Protein AF-A0A1V4X2K8-F1 (afdb_monomer_lite)

Sequence (407 aa):
MKYLGCVKVSLLREKPEYTALFPPLSDAEYHDLRESIKEAGILNDLILEKDGDGYIILAGHHRKKAAIEEGLEEVPCSLAETRAEILEALFDNASRRQMTEAERKEKVREKERVQDRMDEENLIPELYALYKEGKIDRRSIDKFLREDHDLQRSIFYSLSIERPVVPPEVLEKHEQEISSLESRHKEDLDLERKKLAEAEAELAAAEEEKKKAQEALEQHGKELEKIRKKAKDTLAEYQKNKEEITEEVKQVFEKDLENLRMERERREAAMKEKQNEIAKLNGEIESFKNRIYGFEGQVALWRHEIARVSELYDKNIAYYSNPALLEVQLQVISEFVESLVRFSECHKWNSEASRTVERYQKSIDNLLRRLVKEVKSRQKEAVSVEESEKAIAAQAPVKPDDQPTAP

Radius of gyration: 51.26 Å; chains: 1; bounding box: 101×74×148 Å

Structure (mmCIF, N/CA/C/O backbone):
data_AF-A0A1V4X2K8-F1
#
_entry.id   AF-A0A1V4X2K8-F1
#
loop_
_atom_site.group_PDB
_atom_site.id
_atom_site.type_symbol
_atom_site.label_atom_id
_atom_site.label_alt_id
_atom_site.label_comp_id
_atom_site.label_asym_id
_atom_site.label_entity_id
_atom_site.label_seq_id
_atom_site.pdbx_PDB_ins_code
_atom_site.Cartn_x
_atom_site.Cartn_y
_atom_site.Cartn_z
_atom_site.occupancy
_atom_site.B_iso_or_equiv
_atom_site.auth_seq_id
_atom_site.auth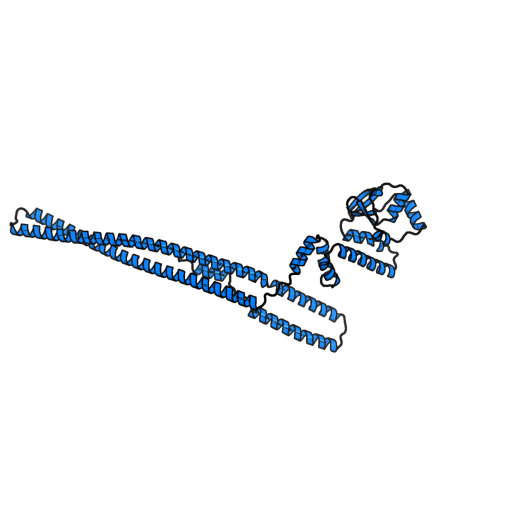_comp_id
_atom_site.auth_asym_id
_atom_site.auth_atom_id
_atom_site.pdbx_PDB_model_num
ATOM 1 N N . MET A 1 1 ? 15.943 21.987 -48.783 1.00 80.88 1 MET A N 1
ATOM 2 C CA . MET A 1 1 ? 16.796 23.192 -48.711 1.00 80.88 1 MET A CA 1
ATOM 3 C C . MET A 1 1 ? 15.923 24.431 -48.801 1.00 80.88 1 MET A C 1
ATOM 5 O O . MET A 1 1 ? 14.933 24.416 -49.529 1.00 80.88 1 MET A O 1
ATOM 9 N N . LYS A 1 2 ? 16.274 25.486 -48.068 1.00 87.88 2 LYS A N 1
ATOM 10 C CA . LYS A 1 2 ? 15.507 26.734 -47.960 1.00 87.88 2 LYS A CA 1
ATOM 11 C C . LYS A 1 2 ? 16.168 27.852 -48.764 1.00 87.88 2 LYS A C 1
ATOM 13 O O . LYS A 1 2 ? 17.334 28.146 -48.537 1.00 87.88 2 LYS A O 1
ATOM 18 N N . TYR A 1 3 ? 15.430 28.512 -49.654 1.00 88.50 3 TYR A N 1
ATOM 19 C CA . TYR A 1 3 ? 15.964 29.633 -50.436 1.00 88.50 3 TYR A CA 1
ATOM 20 C C . TYR A 1 3 ? 16.330 30.826 -49.533 1.00 88.50 3 TYR A C 1
ATOM 22 O O . TYR A 1 3 ? 15.491 31.284 -48.753 1.00 88.50 3 TYR A O 1
ATOM 30 N N . LEU A 1 4 ? 17.570 31.320 -49.628 1.00 86.56 4 LEU A N 1
ATOM 31 C CA . LEU A 1 4 ? 18.077 32.474 -48.866 1.00 86.56 4 LEU A CA 1
ATOM 32 C C . LEU A 1 4 ? 18.089 33.780 -49.671 1.00 86.56 4 LEU A C 1
ATOM 34 O O . LEU A 1 4 ? 18.226 34.847 -49.075 1.00 86.56 4 LEU A O 1
ATOM 38 N N . GLY A 1 5 ? 17.939 33.721 -50.996 1.00 88.69 5 GLY A N 1
ATOM 39 C CA . GLY A 1 5 ? 18.120 34.889 -51.859 1.00 88.69 5 GLY A CA 1
ATOM 40 C C . GLY A 1 5 ? 19.593 35.190 -52.143 1.00 88.69 5 GLY A C 1
ATOM 41 O O . GLY A 1 5 ? 20.446 34.306 -52.057 1.00 88.69 5 GLY A O 1
ATOM 42 N N . CYS A 1 6 ? 19.891 36.435 -52.518 1.00 90.12 6 CYS A N 1
ATOM 43 C CA . CYS A 1 6 ? 21.249 36.875 -52.836 1.00 90.12 6 CYS A CA 1
ATOM 44 C C . CYS A 1 6 ? 22.065 37.113 -51.558 1.00 90.12 6 CYS A C 1
ATOM 46 O O . CYS A 1 6 ? 21.674 37.897 -50.694 1.00 90.12 6 CYS A O 1
ATOM 48 N N . VAL A 1 7 ? 23.208 36.436 -51.442 1.00 90.81 7 VAL A N 1
ATOM 49 C CA . VAL A 1 7 ? 24.135 36.556 -50.310 1.00 90.81 7 VAL A CA 1
ATOM 50 C C . VAL A 1 7 ? 25.451 37.151 -50.798 1.00 90.81 7 VAL A C 1
ATOM 52 O O . VAL A 1 7 ? 25.961 36.772 -51.853 1.00 90.81 7 VAL A O 1
ATOM 55 N N . LYS A 1 8 ? 26.025 38.067 -50.010 1.00 91.31 8 LYS A N 1
ATOM 56 C CA . LYS A 1 8 ? 27.327 38.677 -50.301 1.00 91.31 8 LYS A CA 1
ATOM 57 C C . LYS A 1 8 ? 28.431 37.636 -50.343 1.00 91.31 8 LYS A C 1
ATOM 59 O O . LYS A 1 8 ? 28.597 36.862 -49.399 1.00 91.31 8 LYS A O 1
ATOM 64 N N . VAL A 1 9 ? 29.253 37.686 -51.387 1.00 88.62 9 VAL A N 1
ATOM 65 C CA . VAL A 1 9 ? 30.338 36.714 -51.590 1.00 88.62 9 VAL A CA 1
ATOM 66 C C . VAL A 1 9 ? 31.373 36.753 -50.454 1.00 88.62 9 VAL A C 1
ATOM 68 O O . VAL A 1 9 ? 31.971 35.729 -50.130 1.00 88.62 9 VAL A O 1
ATOM 71 N N . SER A 1 10 ? 31.529 37.897 -49.779 1.00 87.12 10 SER A N 1
ATOM 72 C CA . SER A 1 10 ? 32.412 38.063 -48.614 1.00 87.12 10 SER A CA 1
ATOM 73 C C . SER A 1 10 ? 32.001 37.250 -47.381 1.00 87.12 10 SER A C 1
ATOM 75 O O . SER A 1 10 ? 32.848 36.966 -46.537 1.00 87.12 10 SER A O 1
ATOM 77 N N . LEU A 1 11 ? 30.729 36.852 -47.272 1.00 88.50 11 LEU A N 1
ATOM 78 C CA . LEU A 1 11 ? 30.215 36.033 -46.168 1.00 88.50 11 LEU A CA 1
ATOM 79 C C . LEU A 1 11 ? 30.363 34.525 -46.429 1.00 88.50 11 LEU A C 1
ATOM 81 O O . LEU A 1 11 ? 30.071 33.718 -45.542 1.00 88.50 11 LEU A O 1
ATOM 85 N N . LEU A 1 12 ? 30.808 34.139 -47.632 1.00 90.62 12 LEU A N 1
ATOM 86 C CA . LEU A 1 12 ? 30.897 32.749 -48.072 1.00 90.62 12 LEU A CA 1
ATOM 87 C C . LEU A 1 12 ? 32.308 32.183 -47.879 1.00 90.62 12 LEU A C 1
ATOM 89 O O . LEU A 1 12 ? 33.251 32.510 -48.610 1.00 90.62 12 LEU A O 1
ATOM 93 N N . ARG A 1 13 ? 32.441 31.262 -46.928 1.00 88.88 13 ARG A N 1
ATOM 94 C CA . ARG A 1 13 ? 33.686 30.558 -46.608 1.00 88.88 13 ARG A CA 1
ATOM 95 C C . ARG A 1 13 ? 33.746 29.200 -47.299 1.00 88.88 13 ARG A C 1
ATOM 97 O O . ARG A 1 13 ? 32.728 28.570 -47.577 1.00 88.88 13 ARG A O 1
ATOM 104 N N . GLU A 1 14 ? 34.961 28.750 -47.580 1.00 86.00 14 GLU A N 1
ATOM 105 C CA . GLU A 1 14 ? 35.223 27.431 -48.153 1.00 86.00 14 GLU A CA 1
ATOM 106 C C . GLU A 1 14 ? 35.993 26.588 -47.147 1.00 86.00 14 GLU A C 1
ATOM 108 O O . GLU A 1 14 ? 36.977 27.049 -46.567 1.00 86.00 14 GLU A O 1
ATOM 113 N N . LYS A 1 15 ? 35.551 25.346 -46.957 1.00 83.12 15 LYS A N 1
ATOM 114 C CA . LYS A 1 15 ? 36.327 24.336 -46.245 1.00 83.12 15 LYS A CA 1
ATOM 115 C C . LYS A 1 15 ? 37.157 23.559 -47.272 1.00 83.12 15 LYS A C 1
ATOM 117 O O . LYS A 1 15 ? 36.559 23.022 -48.207 1.00 83.12 15 LYS A O 1
ATOM 122 N N . PRO A 1 16 ? 38.490 23.439 -47.100 1.00 77.06 16 PRO A N 1
ATOM 123 C CA . PRO A 1 16 ? 39.347 22.679 -48.017 1.00 77.06 16 PRO A CA 1
ATOM 124 C C . PRO A 1 16 ? 38.846 21.253 -48.267 1.00 77.06 16 PRO A C 1
ATOM 126 O O . PRO A 1 16 ? 38.960 20.735 -49.373 1.00 77.06 16 PRO A O 1
ATOM 129 N N . GLU A 1 17 ? 38.233 20.649 -47.250 1.00 73.31 17 GLU A N 1
ATOM 130 C CA . GLU A 1 17 ? 37.650 19.311 -47.316 1.00 73.31 17 GLU A CA 1
ATOM 131 C C . GLU A 1 17 ? 36.475 19.202 -48.288 1.00 73.31 17 GLU A C 1
ATOM 133 O O . GLU A 1 17 ? 36.355 18.192 -48.970 1.00 73.31 17 GLU A O 1
ATOM 138 N N . TYR A 1 18 ? 35.625 20.228 -48.374 1.00 79.38 18 TYR A N 1
ATOM 139 C CA . TYR A 1 18 ? 34.477 20.232 -49.285 1.00 79.38 18 TYR A CA 1
ATOM 140 C C . TYR A 1 18 ? 34.917 20.602 -50.693 1.00 79.38 18 TYR A C 1
ATOM 142 O O . TYR A 1 18 ? 34.500 19.961 -51.652 1.00 79.38 18 TYR A O 1
ATOM 150 N N . THR A 1 19 ? 35.846 21.552 -50.820 1.00 75.12 19 THR A N 1
ATOM 151 C CA . THR A 1 19 ? 36.431 21.918 -52.113 1.00 75.12 19 THR A CA 1
ATOM 152 C C . THR A 1 19 ? 37.117 20.717 -52.773 1.00 75.12 19 THR A C 1
ATOM 154 O O . THR A 1 19 ? 36.973 20.527 -53.976 1.00 75.12 19 THR A O 1
ATOM 157 N N . ALA A 1 20 ? 37.789 19.853 -52.002 1.00 74.31 20 ALA A N 1
ATOM 158 C CA . ALA A 1 20 ? 38.435 18.644 -52.520 1.00 74.31 20 ALA A CA 1
ATOM 159 C C . ALA A 1 20 ? 37.456 17.610 -53.114 1.00 74.31 20 ALA A C 1
ATOM 161 O O . ALA A 1 20 ? 37.858 16.817 -53.965 1.00 74.31 20 ALA A O 1
ATOM 162 N N . LEU A 1 21 ? 36.173 17.632 -52.724 1.00 70.25 21 LEU A N 1
ATOM 163 C CA . LEU A 1 21 ? 35.147 16.737 -53.278 1.00 70.25 21 LEU A CA 1
ATOM 164 C C . LEU A 1 21 ? 34.781 17.087 -54.729 1.00 70.25 21 LEU A C 1
ATOM 166 O O . LEU A 1 21 ? 34.216 16.242 -55.436 1.00 70.25 21 LEU A O 1
ATOM 170 N N . PHE A 1 22 ? 35.107 18.304 -55.177 1.00 73.06 22 PHE A N 1
ATOM 171 C CA . PHE A 1 22 ? 34.812 18.812 -56.512 1.00 73.06 22 PHE A CA 1
ATOM 172 C C . PHE A 1 22 ? 36.121 19.022 -57.291 1.00 73.06 22 PHE A C 1
ATOM 174 O O . PHE A 1 22 ? 36.820 20.008 -57.052 1.00 73.06 22 PHE A O 1
ATOM 181 N N . PRO A 1 23 ? 36.481 18.121 -58.226 1.00 74.00 23 PRO A N 1
ATOM 182 C CA . PRO A 1 23 ? 37.687 18.293 -59.029 1.00 74.00 23 PRO A CA 1
ATOM 183 C C . PRO A 1 23 ? 37.591 19.568 -59.883 1.00 74.00 23 PRO A C 1
ATOM 185 O O . PRO A 1 23 ? 36.482 19.958 -60.264 1.00 74.00 23 PRO A O 1
ATOM 188 N N . PRO A 1 24 ? 38.727 20.212 -60.205 1.00 77.25 24 PRO A N 1
ATOM 189 C CA . PRO A 1 24 ? 38.729 21.418 -61.024 1.00 77.25 24 PRO A CA 1
ATOM 190 C C . PRO A 1 24 ? 38.141 21.136 -62.411 1.00 77.25 24 PRO A C 1
ATOM 192 O O . PRO A 1 24 ? 38.375 20.075 -62.990 1.00 77.25 24 PRO A O 1
ATOM 195 N N . LEU A 1 25 ? 37.387 22.100 -62.943 1.00 80.38 25 LEU A N 1
ATOM 196 C CA . LEU A 1 25 ? 36.930 22.071 -64.336 1.00 80.38 25 LEU A CA 1
ATOM 197 C C . LEU A 1 25 ? 38.117 22.234 -65.290 1.00 80.38 25 LEU A C 1
ATOM 199 O O . LEU A 1 25 ? 39.106 22.884 -64.941 1.00 80.38 25 LEU A O 1
ATOM 203 N N . SER A 1 26 ? 38.001 21.686 -66.500 1.00 84.56 26 SER A N 1
ATOM 204 C CA . SER A 1 26 ? 38.940 22.022 -67.574 1.00 84.56 26 SER A CA 1
ATOM 205 C C . SER A 1 26 ? 38.825 23.503 -67.955 1.00 84.56 26 SER A C 1
ATOM 207 O O . SER A 1 26 ? 37.784 24.129 -67.747 1.00 84.56 26 SER A O 1
ATOM 209 N N . ASP A 1 27 ? 39.879 24.069 -68.548 1.00 84.62 27 ASP A N 1
ATOM 210 C CA . ASP A 1 27 ? 39.905 25.490 -68.924 1.00 84.62 27 ASP A CA 1
ATOM 211 C C . ASP A 1 27 ? 38.745 25.877 -69.857 1.00 84.62 27 ASP A C 1
ATOM 213 O O . ASP A 1 27 ? 38.178 26.960 -69.722 1.00 84.62 27 ASP A O 1
ATOM 217 N N . ALA A 1 28 ? 38.353 24.974 -70.764 1.00 83.69 28 ALA A N 1
ATOM 218 C CA . ALA A 1 28 ? 37.222 25.178 -71.667 1.00 83.69 28 ALA A CA 1
ATOM 219 C C . ALA A 1 28 ? 35.880 25.190 -70.914 1.00 83.69 28 ALA A C 1
ATOM 221 O O . ALA A 1 28 ? 35.106 26.130 -71.056 1.00 83.69 28 ALA A O 1
ATOM 222 N N . GLU A 1 29 ? 35.631 24.202 -70.048 1.00 83.88 29 GLU A N 1
ATOM 223 C CA . GLU A 1 29 ? 34.390 24.132 -69.259 1.00 83.88 29 GLU A CA 1
ATOM 224 C C . GLU A 1 29 ? 34.264 25.298 -68.271 1.00 83.88 29 GLU A C 1
ATOM 226 O O . GLU A 1 29 ? 33.165 25.793 -68.011 1.00 83.88 29 GLU A O 1
ATOM 231 N N . TYR A 1 30 ? 35.386 25.738 -67.698 1.00 87.94 30 TYR A N 1
ATOM 232 C CA . TYR A 1 30 ? 35.410 26.893 -66.811 1.00 87.94 30 TYR A CA 1
ATOM 233 C C . TYR A 1 30 ? 35.157 28.197 -67.577 1.00 87.94 30 TYR A C 1
ATOM 235 O O . TYR A 1 30 ? 34.430 29.059 -67.082 1.00 87.94 30 TYR A O 1
ATOM 243 N N . HIS A 1 31 ? 35.705 28.333 -68.789 1.00 88.75 31 HIS A N 1
ATOM 244 C CA . HIS A 1 31 ? 35.430 29.472 -69.663 1.00 88.75 31 HIS A CA 1
ATOM 245 C C . HIS A 1 31 ? 33.946 29.549 -70.047 1.00 88.75 31 HIS A C 1
ATOM 247 O O . HIS A 1 31 ? 33.340 30.607 -69.878 1.00 88.75 31 HIS A O 1
ATOM 253 N N . ASP A 1 32 ? 33.341 28.429 -70.447 1.00 87.31 32 ASP A N 1
ATOM 254 C CA . ASP A 1 32 ? 31.915 28.355 -70.786 1.00 87.31 32 ASP A CA 1
ATOM 255 C C . ASP A 1 32 ? 31.023 28.708 -69.584 1.00 87.31 32 ASP A C 1
ATOM 257 O O . ASP A 1 32 ? 30.045 29.450 -69.710 1.00 87.31 32 ASP A O 1
ATOM 261 N N . LEU A 1 33 ? 31.376 28.223 -68.385 1.00 86.69 33 LEU A N 1
ATOM 262 C CA . LEU A 1 33 ? 30.677 28.577 -67.146 1.00 86.69 33 LEU A CA 1
ATOM 263 C C . LEU A 1 33 ? 30.754 30.084 -66.866 1.00 86.69 33 LEU A C 1
ATOM 265 O O . LEU A 1 33 ? 29.765 30.683 -66.443 1.00 86.69 33 LEU A O 1
ATOM 269 N N . ARG A 1 34 ? 31.921 30.692 -67.086 1.00 91.00 34 ARG A N 1
ATOM 270 C CA . ARG A 1 34 ? 32.164 32.117 -66.850 1.00 91.00 34 ARG A CA 1
ATOM 271 C C . ARG A 1 34 ? 31.391 32.999 -67.835 1.00 91.00 34 ARG A C 1
ATOM 273 O O . ARG A 1 34 ? 30.718 33.923 -67.389 1.00 91.00 34 ARG A O 1
ATOM 280 N N . GLU A 1 35 ? 31.419 32.683 -69.131 1.00 89.31 35 GLU A N 1
ATOM 281 C CA . GLU A 1 35 ? 30.616 33.385 -70.148 1.00 89.31 35 GLU A CA 1
ATOM 282 C C . GLU A 1 35 ? 29.113 33.244 -69.861 1.00 89.31 35 GLU A C 1
ATOM 284 O O . GLU A 1 35 ? 28.384 34.234 -69.869 1.00 89.31 35 GLU A O 1
ATOM 289 N N . SER A 1 36 ? 28.645 32.054 -69.468 1.00 89.19 36 SER A N 1
ATOM 290 C CA . SER A 1 36 ? 27.241 31.861 -69.082 1.00 89.19 36 SER A CA 1
ATOM 291 C C . SER A 1 36 ? 26.833 32.704 -67.868 1.00 89.19 36 SER A C 1
ATOM 293 O O . SER A 1 36 ? 25.734 33.259 -67.859 1.00 89.19 36 SER A O 1
ATOM 295 N N . ILE A 1 37 ? 27.694 32.818 -66.851 1.00 90.50 37 ILE A N 1
ATOM 296 C CA . ILE A 1 37 ? 27.432 33.652 -65.666 1.00 90.50 37 ILE A CA 1
ATOM 297 C C . ILE A 1 37 ? 27.422 35.136 -66.036 1.00 90.50 37 ILE A C 1
ATOM 299 O O . ILE A 1 37 ? 26.614 35.892 -65.501 1.00 90.50 37 ILE A O 1
ATOM 303 N N . LYS A 1 38 ? 28.277 35.552 -66.966 1.00 88.12 38 LYS A N 1
ATOM 304 C CA . LYS A 1 38 ? 28.325 36.926 -67.462 1.00 88.12 38 LYS A CA 1
ATOM 305 C C . LYS A 1 38 ? 27.073 37.308 -68.256 1.00 88.12 38 LYS A C 1
ATOM 307 O O . LYS A 1 38 ? 26.569 38.416 -68.093 1.00 88.12 38 LYS A O 1
ATOM 312 N N . GLU A 1 39 ? 26.565 36.408 -69.097 1.00 87.44 39 GLU A N 1
ATOM 313 C CA . GLU A 1 39 ? 25.387 36.661 -69.939 1.00 87.44 39 GLU A CA 1
ATOM 314 C C . GLU A 1 39 ? 24.060 36.541 -69.178 1.00 87.44 39 GLU A C 1
ATOM 316 O O . GLU A 1 39 ? 23.163 37.364 -69.366 1.00 87.44 39 GLU A O 1
ATOM 321 N N . ALA A 1 40 ? 23.918 35.516 -68.332 1.00 84.56 40 ALA A N 1
ATOM 322 C CA . ALA A 1 40 ? 22.638 35.133 -67.728 1.00 84.56 40 ALA A CA 1
ATOM 323 C C . ALA A 1 40 ? 22.619 35.202 -66.192 1.00 84.56 40 ALA A C 1
ATOM 325 O O . ALA A 1 40 ? 21.571 34.979 -65.581 1.00 84.56 40 ALA A O 1
ATOM 326 N N . GLY A 1 41 ? 23.750 35.506 -65.552 1.00 85.56 41 GLY A N 1
ATOM 327 C CA . GLY A 1 41 ? 23.899 35.403 -64.105 1.00 85.56 41 GLY A CA 1
ATOM 328 C C . GLY A 1 41 ? 23.962 33.953 -63.616 1.00 85.56 41 GLY A C 1
ATOM 329 O O . GLY A 1 41 ? 24.005 32.987 -64.381 1.00 85.56 41 GLY A O 1
ATOM 330 N N . ILE A 1 42 ? 23.971 33.779 -62.296 1.00 88.25 42 ILE A N 1
ATOM 331 C CA . ILE A 1 42 ? 23.916 32.450 -61.684 1.00 88.25 42 ILE A CA 1
ATOM 332 C C . ILE A 1 42 ? 22.462 31.966 -61.673 1.00 88.25 42 ILE A C 1
ATOM 334 O O . ILE A 1 42 ? 21.646 32.473 -60.912 1.00 88.25 42 ILE A O 1
ATOM 338 N N . LEU A 1 43 ? 22.151 30.956 -62.488 1.00 84.19 43 LEU A N 1
ATOM 339 C CA . LEU A 1 43 ? 20.797 30.387 -62.575 1.00 84.19 43 LEU A CA 1
ATOM 340 C C . LEU A 1 43 ? 20.478 29.375 -61.470 1.00 84.19 43 LEU A C 1
ATOM 342 O O . LEU A 1 43 ? 19.339 29.276 -61.030 1.00 84.19 43 LEU A O 1
ATOM 346 N N . ASN A 1 44 ? 21.476 28.594 -61.057 1.00 84.75 44 ASN A N 1
ATOM 347 C CA . ASN A 1 44 ? 21.326 27.608 -59.993 1.00 84.75 44 ASN A CA 1
ATOM 348 C C . ASN A 1 44 ? 21.995 28.138 -58.732 1.00 84.75 44 ASN A C 1
ATOM 350 O O . ASN A 1 44 ? 23.170 28.511 -58.786 1.00 84.75 44 ASN A O 1
ATOM 354 N N . ASP A 1 45 ? 21.301 28.075 -57.606 1.00 89.19 45 ASP A N 1
ATOM 355 C CA . ASP A 1 45 ? 21.809 28.572 -56.331 1.00 89.19 45 ASP A CA 1
ATOM 356 C C . ASP A 1 45 ? 23.078 27.850 -55.868 1.00 89.19 45 ASP A C 1
ATOM 358 O O . ASP A 1 45 ? 23.303 26.661 -56.150 1.00 89.19 45 ASP A O 1
ATOM 362 N N . LEU A 1 46 ? 23.906 28.564 -55.110 1.00 91.44 46 LEU A N 1
ATOM 363 C CA . LEU A 1 46 ? 24.923 27.947 -54.265 1.00 91.44 46 LEU A CA 1
ATOM 364 C C . LEU A 1 46 ? 24.239 27.338 -53.041 1.00 91.44 46 LEU A C 1
ATOM 366 O O . LEU A 1 46 ? 23.346 27.947 -52.454 1.00 91.44 46 LEU A O 1
ATOM 370 N N . ILE A 1 47 ? 24.670 26.144 -52.643 1.00 90.81 47 ILE A N 1
ATOM 371 C CA . ILE A 1 47 ? 24.121 25.480 -51.459 1.00 90.81 47 ILE A CA 1
ATOM 372 C C . ILE A 1 47 ? 25.068 25.726 -50.295 1.00 90.81 47 ILE A C 1
ATOM 374 O O . ILE A 1 47 ? 26.271 25.471 -50.405 1.00 90.81 47 ILE A O 1
ATOM 378 N N . LEU A 1 48 ? 24.517 26.237 -49.200 1.00 92.38 48 LEU A N 1
ATOM 379 C CA . LEU A 1 48 ? 25.256 26.699 -48.036 1.00 92.38 48 LEU A CA 1
ATOM 380 C C . LEU A 1 48 ? 24.857 25.938 -46.770 1.00 92.38 48 LEU A C 1
ATOM 382 O O . LEU A 1 48 ? 23.727 25.471 -46.644 1.00 92.38 48 LEU A O 1
ATOM 386 N N . GLU A 1 49 ? 25.771 25.903 -45.808 1.00 90.44 49 GLU A N 1
ATOM 387 C CA . GLU A 1 49 ? 25.539 25.554 -44.405 1.00 90.44 49 GLU A CA 1
ATOM 388 C C . GLU A 1 49 ? 25.758 26.802 -43.541 1.00 90.44 49 GLU A C 1
ATOM 390 O O . GLU A 1 49 ? 26.648 27.613 -43.823 1.00 90.44 49 GLU A O 1
ATOM 395 N N . LYS A 1 50 ? 24.950 26.982 -42.492 1.00 88.44 50 LYS A N 1
ATOM 396 C CA . LYS A 1 50 ? 25.119 28.099 -41.556 1.00 88.44 50 LYS A CA 1
ATOM 397 C C . LYS A 1 50 ? 26.280 27.811 -40.605 1.00 88.44 50 LYS A C 1
ATOM 399 O O . LYS A 1 50 ? 26.278 26.780 -39.946 1.00 88.44 50 LYS A O 1
ATOM 404 N N . ASP A 1 51 ? 27.212 28.752 -40.477 1.00 84.31 51 ASP A N 1
ATOM 405 C CA . ASP A 1 51 ? 28.355 28.637 -39.566 1.00 84.31 51 ASP A CA 1
ATOM 406 C C . ASP A 1 51 ? 28.613 29.975 -38.866 1.00 84.31 51 ASP A C 1
ATOM 408 O O . ASP A 1 51 ? 29.215 30.893 -39.437 1.00 84.31 51 ASP A O 1
ATOM 412 N N . GLY A 1 52 ? 28.112 30.098 -37.633 1.00 81.81 52 GLY A N 1
ATOM 413 C CA . GLY A 1 52 ? 28.144 31.341 -36.860 1.00 81.81 52 GLY A CA 1
ATOM 414 C C . GLY A 1 52 ? 27.448 32.500 -37.586 1.00 81.81 52 GLY A C 1
ATOM 415 O O . GLY A 1 52 ? 26.280 32.389 -37.968 1.00 81.81 52 GLY A O 1
ATOM 416 N N . ASP A 1 53 ? 28.187 33.596 -37.783 1.00 77.88 53 ASP A N 1
ATOM 417 C CA . ASP A 1 53 ? 27.735 34.811 -38.483 1.00 77.88 53 ASP A CA 1
ATOM 418 C C . ASP A 1 53 ? 27.906 34.746 -40.015 1.00 77.88 53 ASP A C 1
ATOM 420 O O . ASP A 1 53 ? 27.584 35.701 -40.724 1.00 77.88 53 ASP A O 1
ATOM 424 N N . GLY A 1 54 ? 28.431 33.637 -40.543 1.00 86.50 54 GLY A N 1
ATOM 425 C CA . GLY A 1 54 ? 28.677 33.443 -41.971 1.00 86.50 54 GLY A CA 1
ATOM 426 C C . GLY A 1 54 ? 28.116 32.127 -42.501 1.00 86.50 54 GLY A C 1
ATOM 427 O O . GLY A 1 54 ? 27.317 31.449 -41.852 1.00 86.50 54 GLY A O 1
ATOM 428 N N . TYR A 1 55 ? 28.565 31.757 -43.699 1.00 91.81 55 TYR A N 1
ATOM 429 C CA . TYR A 1 55 ? 28.122 30.539 -44.371 1.00 91.81 55 TYR A CA 1
ATOM 430 C C . TYR A 1 55 ? 29.300 29.743 -44.921 1.00 91.81 55 TYR A C 1
ATOM 432 O O . TYR A 1 55 ? 30.286 30.323 -45.384 1.00 91.81 55 TYR A O 1
ATOM 440 N N . ILE A 1 56 ? 29.184 28.419 -44.907 1.00 90.31 56 ILE A N 1
ATOM 441 C CA . ILE A 1 56 ? 30.116 27.509 -45.573 1.00 90.31 56 ILE A CA 1
ATOM 442 C C . ILE A 1 56 ? 29.480 27.033 -46.875 1.00 90.31 56 ILE A C 1
ATOM 444 O O . ILE A 1 56 ? 28.323 26.622 -46.893 1.00 90.31 56 ILE A O 1
ATOM 448 N N . ILE A 1 57 ? 30.238 27.070 -47.968 1.00 90.50 57 ILE A N 1
ATOM 449 C CA . ILE A 1 57 ? 29.790 26.532 -49.254 1.00 90.50 57 ILE A CA 1
ATOM 450 C C . ILE A 1 57 ? 29.864 25.005 -49.220 1.00 90.50 57 ILE A C 1
ATOM 452 O O . ILE A 1 57 ? 30.942 24.442 -49.030 1.00 90.50 57 ILE A O 1
ATOM 456 N N . LEU A 1 58 ? 28.721 24.363 -49.458 1.00 86.12 58 LEU A N 1
ATOM 457 C CA . LEU A 1 58 ? 28.599 22.918 -49.651 1.00 86.12 58 LEU A CA 1
ATOM 458 C C . LEU A 1 58 ? 28.669 22.541 -51.131 1.00 86.12 58 LEU A C 1
ATOM 460 O O . LEU A 1 58 ? 29.256 21.527 -51.490 1.00 86.12 58 LEU A O 1
ATOM 464 N N . ALA A 1 59 ? 28.068 23.356 -52.004 1.00 85.31 59 ALA A N 1
ATOM 465 C CA . ALA A 1 59 ? 28.087 23.129 -53.444 1.00 85.31 59 ALA A CA 1
ATOM 466 C C . ALA A 1 59 ? 28.076 24.446 -54.227 1.00 85.31 59 ALA A C 1
ATOM 468 O O . ALA A 1 59 ? 27.378 25.399 -53.883 1.00 85.31 59 ALA A O 1
ATOM 469 N N . GLY A 1 60 ? 28.804 24.471 -55.350 1.00 87.25 60 GLY A N 1
ATOM 470 C CA . GLY A 1 60 ? 28.904 25.649 -56.221 1.00 87.25 60 GLY A CA 1
ATOM 471 C C . GLY A 1 60 ? 30.210 26.439 -56.115 1.00 87.25 60 GLY A C 1
ATOM 472 O O . GLY A 1 60 ? 30.239 27.591 -56.539 1.00 87.25 60 GLY A O 1
ATOM 473 N N . HIS A 1 61 ? 31.297 25.818 -55.645 1.00 88.31 61 HIS A N 1
ATOM 474 C CA . HIS A 1 61 ? 32.637 26.421 -55.559 1.00 88.31 61 HIS A CA 1
ATOM 475 C C . HIS A 1 61 ? 33.084 27.110 -56.865 1.00 88.31 61 HIS A C 1
ATOM 477 O O . HIS A 1 61 ? 33.511 28.261 -56.844 1.00 88.31 61 HIS A O 1
ATOM 483 N N . HIS A 1 62 ? 32.899 26.468 -58.027 1.00 88.12 62 HIS A N 1
ATOM 484 C CA . HIS A 1 62 ? 33.257 27.075 -59.319 1.00 88.12 62 HIS A CA 1
ATOM 485 C C . HIS A 1 62 ? 32.379 28.274 -59.699 1.00 88.12 62 HIS A C 1
ATOM 487 O O . HIS A 1 62 ? 32.883 29.233 -60.273 1.00 88.12 62 HIS A O 1
ATOM 493 N N . ARG A 1 63 ? 31.088 28.258 -59.335 1.00 90.31 63 ARG A N 1
ATOM 494 C CA . ARG A 1 63 ? 30.169 29.388 -59.562 1.00 90.31 63 ARG A CA 1
ATOM 495 C C . ARG A 1 63 ? 30.561 30.588 -58.705 1.00 90.31 63 ARG A C 1
ATOM 497 O O . ARG A 1 63 ? 30.573 31.701 -59.211 1.00 90.31 63 ARG A O 1
ATOM 504 N N . LYS A 1 64 ? 30.954 30.361 -57.446 1.00 90.56 64 LYS A N 1
ATOM 505 C CA . LYS A 1 64 ? 31.513 31.409 -56.578 1.00 90.56 64 LYS A CA 1
ATOM 506 C C . LYS A 1 64 ? 32.769 32.025 -57.198 1.00 90.56 64 LYS A C 1
ATOM 508 O O . LYS A 1 64 ? 32.874 33.243 -57.273 1.00 90.56 64 LYS A O 1
ATOM 513 N N . LYS A 1 65 ? 33.708 31.188 -57.652 1.00 89.88 65 LYS A N 1
ATOM 514 C CA . LYS A 1 65 ? 34.969 31.648 -58.248 1.00 89.88 65 LYS A CA 1
ATOM 515 C C . LYS A 1 65 ? 34.729 32.492 -59.505 1.00 89.88 65 LYS A C 1
ATOM 517 O O . LYS A 1 65 ? 35.229 33.609 -59.582 1.00 89.88 65 LYS A O 1
ATOM 522 N N . ALA A 1 66 ? 33.897 32.002 -60.422 1.00 89.44 66 ALA A N 1
ATOM 523 C CA . ALA A 1 66 ? 33.532 32.728 -61.635 1.00 89.44 66 ALA A CA 1
ATOM 524 C C . ALA A 1 66 ? 32.787 34.039 -61.325 1.00 89.44 66 ALA A C 1
ATOM 526 O O . ALA A 1 66 ? 33.063 35.057 -61.945 1.00 89.44 66 ALA A O 1
ATOM 527 N N . ALA A 1 67 ? 31.904 34.054 -60.322 1.00 89.56 67 ALA A N 1
ATOM 528 C CA . ALA A 1 67 ? 31.207 35.266 -59.894 1.00 89.56 67 ALA A CA 1
ATOM 529 C C . ALA A 1 67 ? 32.152 36.350 -59.361 1.00 89.56 67 ALA A C 1
ATOM 531 O O . ALA A 1 67 ? 31.972 37.519 -59.686 1.00 89.56 67 ALA A O 1
ATOM 532 N N . ILE A 1 68 ? 33.181 35.969 -58.594 1.00 89.50 68 ILE A N 1
ATOM 533 C CA . ILE A 1 68 ? 34.217 36.905 -58.126 1.00 89.50 68 ILE A CA 1
ATOM 534 C C . ILE A 1 68 ? 34.998 37.478 -59.314 1.00 89.50 68 ILE A C 1
ATOM 536 O O . ILE A 1 68 ? 35.242 38.681 -59.363 1.00 89.50 68 ILE A O 1
ATOM 540 N N . GLU A 1 69 ? 35.381 36.629 -60.270 1.00 89.38 69 GLU A N 1
ATOM 541 C CA . GLU A 1 69 ? 36.139 37.035 -61.462 1.00 89.38 69 GLU A CA 1
ATOM 542 C C . GLU A 1 69 ? 35.323 37.937 -62.406 1.00 89.38 69 GLU A C 1
ATOM 544 O O . GLU A 1 69 ? 35.899 38.807 -63.059 1.00 89.38 69 GLU A O 1
ATOM 549 N N . GLU A 1 70 ? 33.997 37.780 -62.429 1.00 88.31 70 GLU A N 1
ATOM 550 C CA . GLU A 1 70 ? 33.054 38.649 -63.151 1.00 88.31 70 GLU A CA 1
ATOM 551 C C . GLU A 1 70 ? 32.606 39.885 -62.349 1.00 88.31 70 GLU A C 1
ATOM 553 O O . GLU A 1 70 ? 31.828 40.698 -62.847 1.00 88.31 70 GLU A O 1
ATOM 558 N N . GLY A 1 71 ? 33.099 40.064 -61.120 1.00 87.50 71 GLY A N 1
ATOM 559 C CA . GLY A 1 71 ? 32.808 41.241 -60.297 1.00 87.50 71 GLY A CA 1
ATOM 560 C C . GLY A 1 71 ? 31.410 41.264 -59.667 1.00 87.50 71 GLY A C 1
ATOM 561 O O . GLY A 1 71 ? 30.915 42.337 -59.327 1.00 87.50 71 GLY A O 1
ATOM 562 N N . LEU A 1 72 ? 30.764 40.108 -59.496 1.00 88.12 72 LEU A N 1
ATOM 563 C CA . LEU A 1 72 ? 29.482 39.998 -58.796 1.00 88.12 72 LEU A CA 1
ATOM 564 C C . LEU A 1 72 ? 29.685 40.079 -57.274 1.00 88.12 72 LEU A C 1
ATOM 566 O O . LEU A 1 72 ? 30.402 39.271 -56.682 1.00 88.12 72 LEU A O 1
ATOM 570 N N . GLU A 1 73 ? 29.015 41.034 -56.626 1.00 87.88 73 GLU A N 1
ATOM 571 C CA . GLU A 1 73 ? 29.089 41.222 -55.167 1.00 87.88 73 GLU A CA 1
ATOM 572 C C . GLU A 1 73 ? 28.183 40.256 -54.387 1.00 87.88 73 GLU A C 1
ATOM 574 O O . GLU A 1 73 ? 28.480 39.911 -53.237 1.00 87.88 73 GLU A O 1
ATOM 579 N N . GLU A 1 74 ? 27.094 39.795 -55.009 1.00 91.38 74 GLU A N 1
ATOM 580 C CA . GLU A 1 74 ? 26.087 38.925 -54.400 1.00 91.38 74 GLU A CA 1
ATOM 581 C C . GLU A 1 74 ? 25.695 37.779 -55.335 1.00 91.38 74 GLU A C 1
ATOM 583 O O . GLU A 1 74 ? 25.629 37.943 -56.554 1.00 91.38 74 GLU A O 1
ATOM 588 N N . VAL A 1 75 ? 25.430 36.607 -54.755 1.00 91.88 75 VAL A N 1
ATOM 589 C CA . VAL A 1 75 ? 25.104 35.379 -55.494 1.00 91.88 75 VAL A CA 1
ATOM 590 C C . VAL A 1 75 ? 23.885 34.678 -54.885 1.00 91.88 75 VAL A C 1
ATOM 592 O O . VAL A 1 75 ? 23.742 34.678 -53.658 1.00 91.88 75 VAL A O 1
ATOM 595 N N . PRO A 1 76 ? 22.994 34.079 -55.696 1.00 93.06 76 PRO A N 1
ATOM 596 C CA . PRO A 1 76 ? 21.801 33.407 -55.194 1.00 93.06 76 PRO A CA 1
ATOM 597 C C . PRO A 1 76 ? 22.178 32.128 -54.444 1.00 93.06 76 PRO A C 1
ATOM 599 O O . PRO A 1 76 ? 23.015 31.341 -54.901 1.00 93.06 76 PRO A O 1
ATOM 602 N N . CYS A 1 77 ? 21.587 31.946 -53.265 1.00 92.12 77 CYS A N 1
ATOM 603 C CA . CYS A 1 77 ? 21.945 30.878 -52.343 1.00 92.12 77 CYS A CA 1
ATOM 604 C C . CYS A 1 77 ? 20.720 30.192 -51.725 1.00 92.12 77 CYS A C 1
ATOM 606 O O . CYS A 1 77 ? 19.687 30.811 -51.465 1.00 92.12 77 CYS A O 1
ATOM 608 N N . SER A 1 78 ? 20.895 28.915 -51.401 1.00 91.69 78 SER A N 1
ATOM 609 C CA . SER A 1 78 ? 19.955 28.073 -50.664 1.00 91.69 78 SER A CA 1
ATOM 610 C C . SER A 1 78 ? 20.650 27.453 -49.443 1.00 91.69 78 SER A C 1
ATOM 612 O O . SER A 1 78 ? 21.808 27.048 -49.520 1.00 91.69 78 SER A O 1
ATOM 614 N N . LEU A 1 79 ? 19.957 27.379 -48.306 1.00 91.19 79 LEU A N 1
ATOM 615 C CA . LEU A 1 79 ? 20.452 26.828 -47.043 1.00 91.19 79 LEU A CA 1
ATOM 616 C C . LEU A 1 79 ? 20.067 25.355 -46.893 1.00 91.19 79 LEU A C 1
ATOM 618 O O . LEU A 1 79 ? 18.888 24.999 -47.004 1.00 91.19 79 LEU A O 1
ATOM 622 N N . ALA A 1 80 ? 21.052 24.515 -46.592 1.00 88.44 80 ALA A N 1
ATOM 623 C CA . ALA A 1 80 ? 20.838 23.191 -46.030 1.00 88.44 80 ALA A CA 1
ATOM 624 C C . ALA A 1 80 ? 20.697 23.330 -44.507 1.00 88.44 80 ALA A C 1
ATOM 626 O O . ALA A 1 80 ? 21.620 23.784 -43.831 1.00 88.44 80 ALA A O 1
ATOM 627 N N . GLU A 1 81 ? 19.520 22.996 -43.977 1.00 82.50 81 GLU A N 1
ATOM 628 C CA . GLU A 1 81 ? 19.203 23.122 -42.545 1.00 82.50 81 GLU A CA 1
ATOM 629 C C . GLU A 1 81 ? 19.370 21.782 -41.821 1.00 82.50 81 GLU A C 1
ATOM 631 O O . GLU A 1 81 ? 19.594 21.746 -40.612 1.00 82.50 81 GLU A O 1
ATOM 636 N N . THR A 1 82 ? 19.284 20.669 -42.553 1.00 80.31 82 THR A N 1
ATOM 637 C CA . THR A 1 82 ? 19.429 19.325 -41.990 1.00 80.31 82 THR A CA 1
ATOM 638 C C . THR A 1 82 ? 20.709 18.646 -42.456 1.00 80.31 82 THR A C 1
ATOM 640 O O . THR A 1 82 ? 21.194 18.851 -43.567 1.00 80.31 82 THR A O 1
ATOM 643 N N . ARG A 1 83 ? 21.224 17.730 -41.633 1.00 74.00 83 ARG A N 1
ATOM 644 C CA . ARG A 1 83 ? 22.400 16.923 -41.978 1.00 74.00 83 ARG A CA 1
ATOM 645 C C . ARG A 1 83 ? 22.213 16.100 -43.253 1.00 74.00 83 ARG A C 1
ATOM 647 O O . ARG A 1 83 ? 23.153 15.950 -44.027 1.00 74.00 83 ARG A O 1
ATOM 654 N N . ALA A 1 84 ? 21.000 15.598 -43.482 1.00 75.69 84 ALA A N 1
ATOM 655 C CA . ALA A 1 84 ? 20.664 14.875 -44.703 1.00 75.69 84 ALA A CA 1
ATOM 656 C C . ALA A 1 84 ? 20.824 15.771 -45.941 1.00 75.69 84 ALA A C 1
ATOM 658 O O . ALA A 1 84 ? 21.448 15.349 -46.908 1.00 75.69 84 ALA A O 1
ATOM 659 N N . GLU A 1 85 ? 20.352 17.019 -45.873 1.00 80.69 85 GLU A N 1
ATOM 660 C CA . GLU A 1 85 ? 20.510 18.004 -46.950 1.00 80.69 85 GLU A CA 1
ATOM 661 C C . GLU A 1 85 ? 21.971 18.420 -47.151 1.00 80.69 85 GLU A C 1
ATOM 663 O O . GLU A 1 85 ? 22.381 18.631 -48.287 1.00 80.69 85 GLU A O 1
ATOM 668 N N . ILE A 1 86 ? 22.770 18.513 -46.081 1.00 82.19 86 ILE A N 1
ATOM 669 C CA . ILE A 1 86 ? 24.206 18.825 -46.176 1.00 82.19 86 ILE A CA 1
ATOM 670 C C . ILE A 1 86 ? 24.938 17.719 -46.947 1.00 82.19 86 ILE A C 1
ATOM 672 O O . ILE A 1 86 ? 25.674 17.985 -47.898 1.00 82.19 86 ILE A O 1
ATOM 676 N N . LEU A 1 87 ? 24.702 16.463 -46.566 1.00 78.19 87 LEU A N 1
ATOM 677 C CA . LEU A 1 87 ? 25.280 15.296 -47.236 1.00 78.19 87 LEU A CA 1
ATOM 678 C C . LEU A 1 87 ? 24.773 15.139 -48.665 1.00 78.19 87 LEU A C 1
ATOM 680 O O . LEU A 1 87 ? 25.525 14.719 -49.540 1.00 78.19 87 LEU A O 1
ATOM 684 N N . GLU A 1 88 ? 23.501 15.444 -48.906 1.00 80.12 88 GLU A N 1
ATOM 685 C CA . GLU A 1 88 ? 22.944 15.470 -50.250 1.00 80.12 88 GLU A CA 1
ATOM 686 C C . GLU A 1 88 ? 23.661 16.532 -51.079 1.00 80.12 88 GLU A C 1
ATOM 688 O O . GLU A 1 88 ? 24.258 16.179 -52.081 1.00 80.12 88 GLU A O 1
ATOM 693 N N . ALA A 1 89 ? 23.755 17.779 -50.616 1.00 80.50 89 ALA A N 1
ATOM 694 C CA . ALA A 1 89 ? 24.430 18.863 -51.331 1.00 80.50 89 ALA A CA 1
ATOM 695 C C . ALA A 1 89 ? 25.893 18.552 -51.696 1.00 80.50 89 ALA A C 1
ATOM 697 O O . ALA A 1 89 ? 26.322 18.826 -52.818 1.00 80.50 89 ALA A O 1
ATOM 698 N N . LEU A 1 90 ? 26.652 17.951 -50.772 1.00 77.38 90 LEU A N 1
ATOM 699 C CA . LEU A 1 90 ? 28.055 17.579 -50.992 1.00 77.38 90 LEU A CA 1
ATOM 700 C C . LEU A 1 90 ? 28.220 16.474 -52.052 1.00 77.38 90 LEU A C 1
ATOM 702 O O . LEU A 1 90 ? 29.252 16.412 -52.721 1.00 77.38 90 LEU A O 1
ATOM 706 N N . PHE A 1 91 ? 27.212 15.615 -52.232 1.00 71.12 91 PHE A N 1
ATOM 707 C CA . PHE A 1 91 ? 27.282 14.439 -53.106 1.00 71.12 91 PHE A CA 1
ATOM 708 C C . PHE A 1 91 ? 26.234 14.413 -54.235 1.00 71.12 91 PHE A C 1
ATOM 710 O O . PHE A 1 91 ? 26.231 13.472 -55.024 1.00 71.12 91 PHE A O 1
ATOM 717 N N . ASP A 1 92 ? 25.397 15.442 -54.384 1.00 66.88 92 ASP A N 1
ATOM 718 C CA . ASP A 1 92 ? 24.326 15.541 -55.393 1.00 66.88 92 ASP A CA 1
ATOM 719 C C . ASP A 1 92 ? 24.895 15.515 -56.825 1.00 66.88 92 ASP A C 1
ATOM 721 O O . ASP A 1 92 ? 24.356 14.891 -57.742 1.00 66.88 92 ASP A O 1
ATOM 725 N N . ASN A 1 93 ? 26.104 16.061 -57.005 1.00 58.50 93 ASN A N 1
ATOM 726 C CA . ASN A 1 93 ? 26.837 15.982 -58.272 1.00 58.50 93 ASN A CA 1
ATOM 727 C C . ASN A 1 93 ? 27.225 14.549 -58.689 1.00 58.50 93 ASN A C 1
ATOM 729 O O . ASN A 1 93 ? 27.455 14.323 -59.879 1.00 58.50 93 ASN A O 1
ATOM 733 N N . ALA A 1 94 ? 27.267 13.578 -57.766 1.00 49.94 94 ALA A N 1
ATOM 734 C CA . ALA A 1 94 ? 27.608 12.183 -58.071 1.00 49.94 94 ALA A CA 1
ATOM 735 C C . ALA A 1 94 ? 26.551 11.478 -58.948 1.00 49.94 94 ALA A C 1
ATOM 737 O O . ALA A 1 94 ? 26.819 10.426 -59.530 1.00 49.94 94 ALA A O 1
ATOM 738 N N . SER A 1 95 ? 25.358 12.067 -59.081 1.00 48.19 95 SER A N 1
ATOM 739 C CA . SER A 1 95 ? 24.255 11.557 -59.904 1.00 48.19 95 SER A CA 1
ATOM 740 C C . SER A 1 95 ? 24.310 12.027 -61.366 1.00 48.19 95 SER A C 1
ATOM 742 O O . SER A 1 95 ? 23.468 11.627 -62.179 1.00 48.19 95 SER A O 1
ATOM 744 N N . ARG A 1 96 ? 25.283 12.871 -61.752 1.00 53.66 96 ARG A N 1
ATOM 745 C CA . ARG A 1 96 ? 25.446 13.289 -63.154 1.00 53.66 96 ARG A CA 1
ATOM 746 C C . ARG A 1 96 ? 25.848 12.082 -64.010 1.00 53.66 96 ARG A C 1
ATOM 748 O O . ARG A 1 96 ? 26.803 11.369 -63.723 1.00 53.66 96 ARG A O 1
ATOM 755 N N . ARG A 1 97 ? 25.091 11.866 -65.089 1.00 45.38 97 ARG A N 1
ATOM 756 C CA . ARG A 1 97 ? 25.029 10.668 -65.958 1.00 45.38 97 ARG A CA 1
ATOM 757 C C . ARG A 1 97 ? 26.344 10.197 -66.623 1.00 45.38 97 ARG A C 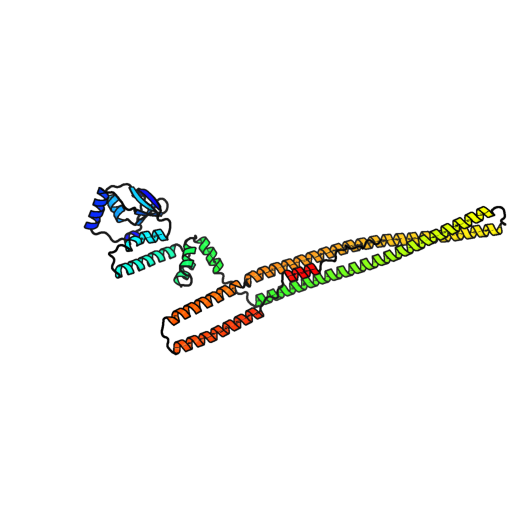1
ATOM 759 O O . ARG A 1 97 ? 26.287 9.277 -67.431 1.00 45.38 97 ARG A O 1
ATOM 766 N N . GLN A 1 98 ? 27.501 10.781 -66.312 1.00 52.91 98 GLN A N 1
ATOM 767 C CA . GLN A 1 98 ? 28.787 10.513 -66.973 1.00 52.91 98 GLN A CA 1
ATOM 768 C C . GLN A 1 98 ? 29.827 9.781 -66.102 1.00 52.91 98 GLN A C 1
ATOM 770 O O . GLN A 1 98 ? 30.951 9.603 -66.547 1.00 52.91 98 GLN A O 1
ATOM 775 N N . MET A 1 99 ? 29.481 9.315 -64.897 1.00 59.41 99 MET A N 1
ATOM 776 C CA . MET A 1 99 ? 30.427 8.552 -64.068 1.00 59.41 99 MET A CA 1
ATOM 777 C C . MET A 1 99 ? 30.459 7.057 -64.406 1.00 59.41 99 MET A C 1
ATOM 779 O O . MET A 1 99 ? 29.406 6.401 -64.491 1.00 59.41 99 MET A O 1
ATOM 783 N N . THR A 1 100 ? 31.672 6.514 -64.502 1.00 65.19 100 THR A N 1
ATOM 784 C CA . THR A 1 100 ? 31.965 5.077 -64.593 1.00 65.19 100 THR A CA 1
ATOM 785 C C . THR A 1 100 ? 31.631 4.344 -63.284 1.00 65.19 100 THR A C 1
ATOM 787 O O . THR A 1 100 ? 31.484 4.945 -62.219 1.00 65.19 100 THR A O 1
ATOM 790 N N . GLU A 1 101 ? 31.491 3.014 -63.332 1.00 64.44 101 GLU A N 1
ATOM 791 C CA . GLU A 1 101 ? 31.166 2.209 -62.141 1.00 64.44 101 GLU A CA 1
ATOM 792 C C . GLU A 1 101 ? 32.244 2.309 -61.043 1.00 64.44 101 GLU A C 1
ATOM 794 O O . GLU A 1 101 ? 31.923 2.282 -59.854 1.00 64.44 101 GLU A O 1
ATOM 799 N N . ALA A 1 102 ? 33.513 2.467 -61.433 1.00 70.06 102 ALA A N 1
ATOM 800 C CA . ALA A 1 102 ? 34.629 2.642 -60.506 1.00 70.06 102 ALA A CA 1
ATOM 801 C C . ALA A 1 102 ? 34.546 3.984 -59.764 1.00 70.06 102 ALA A C 1
ATOM 803 O O . ALA A 1 102 ? 34.604 4.005 -58.535 1.00 70.06 102 ALA A O 1
ATOM 804 N N . GLU A 1 103 ? 34.301 5.077 -60.488 1.00 67.81 103 GLU A N 1
ATOM 805 C CA . GLU A 1 103 ? 34.153 6.417 -59.906 1.00 67.81 103 GLU A CA 1
ATOM 806 C C . GLU A 1 103 ? 32.938 6.493 -58.972 1.00 67.81 103 GLU A C 1
ATOM 808 O O . GLU A 1 103 ? 32.999 7.122 -57.917 1.00 67.81 103 GLU A O 1
ATOM 813 N N . ARG A 1 104 ? 31.831 5.806 -59.300 1.00 65.50 104 ARG A N 1
ATOM 814 C CA . ARG A 1 104 ? 30.667 5.734 -58.395 1.00 65.50 104 ARG A CA 1
ATOM 815 C C . ARG A 1 104 ? 31.006 5.021 -57.094 1.00 65.50 104 ARG A C 1
ATOM 817 O O . ARG A 1 104 ? 30.619 5.494 -56.031 1.00 65.50 104 ARG A O 1
ATOM 824 N N . LYS A 1 105 ? 31.732 3.900 -57.159 1.00 71.31 105 LYS A N 1
ATOM 825 C CA . LYS A 1 105 ? 32.170 3.168 -55.958 1.00 71.31 105 LYS A CA 1
ATOM 826 C C . LYS A 1 105 ? 33.119 4.007 -55.106 1.00 71.31 105 LYS A C 1
ATOM 828 O O . LYS A 1 105 ? 33.010 3.980 -53.884 1.00 71.31 105 LYS A O 1
ATOM 833 N N . GLU A 1 106 ? 34.017 4.761 -55.730 1.00 75.12 106 GLU A N 1
ATOM 834 C CA . GLU A 1 106 ? 34.914 5.673 -55.021 1.00 75.12 106 GLU A CA 1
ATOM 835 C C . GLU A 1 106 ? 34.147 6.808 -54.336 1.00 75.12 106 GLU A C 1
ATOM 837 O O . GLU A 1 106 ? 34.362 7.049 -53.150 1.00 75.12 106 GLU A O 1
ATOM 842 N N . LYS A 1 107 ? 33.170 7.417 -55.015 1.00 69.44 107 LYS A N 1
ATOM 843 C CA . LYS A 1 107 ? 32.316 8.454 -54.417 1.00 69.44 107 LYS A CA 1
ATOM 844 C C . LYS A 1 107 ? 31.432 7.939 -53.287 1.00 69.44 107 LYS A C 1
ATOM 846 O O . LYS A 1 107 ? 31.249 8.647 -52.303 1.00 69.44 107 LYS A O 1
ATOM 851 N N . VAL A 1 108 ? 30.919 6.712 -53.381 1.00 72.06 108 VAL A N 1
ATOM 852 C CA . VAL A 1 108 ? 30.188 6.077 -52.268 1.00 72.06 108 VAL A CA 1
ATOM 853 C C . VAL A 1 108 ? 31.105 5.901 -51.058 1.00 72.06 108 VAL A C 1
ATOM 855 O O . VAL A 1 108 ? 30.726 6.278 -49.955 1.00 72.06 108 VAL A O 1
ATOM 858 N N . ARG A 1 109 ? 32.340 5.427 -51.262 1.00 75.56 109 ARG A N 1
ATOM 859 C CA . ARG A 1 109 ? 33.331 5.304 -50.179 1.00 75.56 109 ARG A CA 1
ATOM 860 C C . ARG A 1 109 ? 33.726 6.655 -49.592 1.00 75.56 109 ARG A C 1
ATOM 862 O O . ARG A 1 109 ? 33.929 6.771 -48.389 1.00 75.56 109 ARG A O 1
ATOM 869 N N . GLU A 1 110 ? 33.861 7.677 -50.426 1.00 75.19 110 GLU A N 1
ATOM 870 C CA . GLU A 1 110 ? 34.152 9.037 -49.980 1.00 75.19 110 GLU A CA 1
ATOM 871 C C . GLU A 1 110 ? 32.992 9.610 -49.153 1.00 75.19 110 GLU A C 1
ATOM 873 O O . GLU A 1 110 ? 33.223 10.183 -48.089 1.00 75.19 110 GLU A O 1
ATOM 878 N N . LYS A 1 111 ? 31.746 9.351 -49.568 1.00 74.88 111 LYS A N 1
ATOM 879 C CA . LYS A 1 111 ? 30.540 9.684 -48.802 1.00 74.88 111 LYS A CA 1
ATOM 880 C C . LYS A 1 111 ? 30.505 8.987 -47.449 1.00 74.88 111 LYS A C 1
ATOM 882 O O . LYS A 1 111 ? 30.245 9.645 -46.447 1.00 74.88 111 LYS A O 1
ATOM 887 N N . GLU A 1 112 ? 30.810 7.695 -47.405 1.00 76.81 112 GLU A N 1
ATOM 888 C CA . GLU A 1 112 ? 30.899 6.935 -46.153 1.00 76.81 112 GLU A CA 1
ATOM 889 C C . GLU A 1 112 ? 31.976 7.503 -45.218 1.00 76.81 112 GLU A C 1
ATOM 891 O O . GLU A 1 112 ? 31.721 7.678 -44.032 1.00 76.81 112 GLU A O 1
ATOM 896 N N . ARG A 1 113 ? 33.145 7.893 -45.743 1.00 79.00 113 ARG A N 1
ATOM 897 C CA . ARG A 1 113 ? 34.214 8.518 -44.941 1.00 79.00 113 ARG A CA 1
ATOM 898 C C . ARG A 1 113 ? 33.814 9.872 -44.367 1.00 79.00 113 ARG A C 1
ATOM 900 O O . ARG A 1 113 ? 34.128 10.170 -43.218 1.00 79.00 113 ARG A O 1
ATOM 907 N N . VAL A 1 114 ? 33.166 10.719 -45.167 1.00 76.56 114 VAL A N 1
ATOM 908 C CA . VAL A 1 114 ? 32.683 12.026 -44.699 1.00 76.56 114 VAL A CA 1
ATOM 909 C C . VAL A 1 114 ? 31.601 11.833 -43.641 1.00 76.56 114 VAL A C 1
ATOM 911 O O . VAL A 1 114 ? 31.664 12.464 -42.590 1.00 76.56 114 VAL A O 1
ATOM 914 N N . GLN A 1 115 ? 30.666 10.916 -43.886 1.00 77.12 115 GLN A N 1
ATOM 915 C CA . GLN A 1 115 ? 29.622 10.548 -42.938 1.00 77.12 115 GLN A CA 1
ATOM 916 C C . GLN A 1 115 ? 30.206 10.088 -41.600 1.00 77.12 115 GLN A C 1
ATOM 918 O O . GLN A 1 115 ? 29.808 10.609 -40.560 1.00 77.12 115 GLN A O 1
ATOM 923 N N . ASP A 1 116 ? 31.168 9.167 -41.647 1.00 80.75 116 ASP A N 1
ATOM 924 C CA . ASP A 1 116 ? 31.821 8.595 -40.473 1.00 80.75 116 ASP A CA 1
ATOM 925 C C . ASP A 1 116 ? 32.544 9.654 -39.637 1.00 80.75 116 ASP A C 1
ATOM 927 O O . ASP A 1 116 ? 32.396 9.667 -38.419 1.00 80.75 116 ASP A O 1
ATOM 931 N N . ARG A 1 117 ? 33.276 10.577 -40.274 1.00 79.69 117 ARG A N 1
ATOM 932 C CA . ARG A 1 117 ? 33.944 11.679 -39.558 1.00 79.69 117 ARG A CA 1
ATOM 933 C C . ARG A 1 117 ? 32.943 12.601 -38.874 1.00 79.69 117 ARG A C 1
ATOM 935 O O . ARG A 1 117 ? 33.121 12.959 -37.719 1.00 79.69 117 ARG A O 1
ATOM 942 N N . MET A 1 118 ? 31.858 12.940 -39.566 1.00 77.25 118 MET A N 1
ATOM 943 C CA . MET A 1 118 ? 30.799 13.745 -38.964 1.00 77.25 118 MET A CA 1
ATOM 944 C C . MET A 1 118 ? 30.102 13.000 -37.812 1.00 77.25 118 MET A C 1
ATOM 946 O O . MET A 1 118 ? 29.592 13.636 -36.897 1.00 77.25 118 MET A O 1
ATOM 950 N N . ASP A 1 119 ? 30.021 11.668 -37.846 1.00 83.00 119 ASP A N 1
ATOM 951 C CA . ASP A 1 119 ? 29.495 10.893 -36.718 1.00 83.00 119 ASP A CA 1
ATOM 952 C C . ASP A 1 119 ? 30.464 10.908 -35.532 1.00 83.00 119 ASP A C 1
ATOM 954 O O . ASP A 1 119 ? 30.016 11.053 -34.403 1.00 83.00 119 ASP A O 1
ATOM 958 N N . GLU A 1 120 ? 31.769 10.816 -35.785 1.00 83.75 120 GLU A N 1
ATOM 959 C CA . GLU A 1 120 ? 32.823 10.881 -34.763 1.00 83.75 120 GLU A CA 1
ATOM 960 C C . GLU A 1 120 ? 32.863 12.226 -34.029 1.00 83.75 120 GLU A C 1
ATOM 962 O O . GLU A 1 120 ? 33.069 12.263 -32.821 1.00 83.75 120 GLU A O 1
ATOM 967 N N . GLU A 1 121 ? 32.632 13.330 -34.740 1.00 81.00 121 GLU A N 1
ATOM 968 C CA . GLU A 1 121 ? 32.634 14.676 -34.151 1.00 81.00 121 GLU A CA 1
ATOM 969 C C . GLU A 1 121 ? 31.392 14.974 -33.298 1.00 81.00 121 GLU A C 1
ATOM 971 O O . GLU A 1 121 ? 31.477 15.752 -32.348 1.00 81.00 121 GLU A O 1
ATOM 976 N N . ASN A 1 122 ? 30.242 14.387 -33.650 1.00 81.31 122 ASN A N 1
ATOM 977 C CA . ASN A 1 122 ? 28.931 14.729 -33.076 1.00 81.31 122 ASN A CA 1
ATOM 978 C C . ASN A 1 122 ? 28.356 13.649 -32.145 1.00 81.31 122 ASN A C 1
ATOM 980 O O . ASN A 1 122 ? 27.258 13.808 -31.602 1.00 81.31 122 ASN A O 1
ATOM 984 N N . LEU A 1 123 ? 29.059 12.528 -31.995 1.00 86.44 123 LEU A N 1
ATOM 985 C CA . LEU A 1 123 ? 28.771 11.526 -30.981 1.00 86.44 123 LEU A CA 1
ATOM 986 C C . LEU A 1 123 ? 29.792 11.623 -29.864 1.00 86.44 123 LEU A C 1
ATOM 988 O O . LEU A 1 123 ? 30.974 11.891 -30.077 1.00 86.44 123 LEU A O 1
ATOM 992 N N . ILE A 1 124 ? 29.350 11.287 -28.660 1.00 86.81 124 ILE A N 1
ATOM 993 C CA . ILE A 1 124 ? 30.290 11.033 -27.574 1.00 86.81 124 ILE A CA 1
ATOM 994 C C . ILE A 1 124 ? 31.174 9.814 -27.922 1.00 86.81 124 ILE A C 1
ATOM 996 O O . ILE A 1 124 ? 30.685 8.869 -28.561 1.00 86.81 124 ILE A O 1
ATOM 1000 N N . PRO A 1 125 ? 32.454 9.797 -27.500 1.00 83.62 125 PRO A N 1
ATOM 1001 C CA . PRO A 1 125 ? 33.399 8.732 -27.848 1.00 83.62 125 PRO A CA 1
ATOM 1002 C C . PRO A 1 125 ? 32.876 7.321 -27.558 1.00 83.62 125 PRO A C 1
ATOM 1004 O O . PRO A 1 125 ? 33.130 6.384 -28.314 1.00 83.62 125 PRO A O 1
ATOM 1007 N N . GLU A 1 126 ? 32.106 7.172 -26.484 1.00 83.00 126 GLU A N 1
ATOM 1008 C CA . GLU A 1 126 ? 31.554 5.903 -26.034 1.00 83.00 126 GLU A CA 1
ATOM 1009 C C . GLU A 1 126 ? 30.451 5.370 -26.967 1.00 83.00 126 GLU A C 1
ATOM 1011 O O . GLU A 1 126 ? 30.447 4.185 -27.305 1.00 83.00 126 GLU A O 1
ATOM 1016 N N . LEU A 1 127 ? 29.547 6.234 -27.444 1.00 83.44 127 LEU A N 1
ATOM 1017 C CA . LEU A 1 127 ? 28.511 5.853 -28.416 1.00 83.44 127 LEU A CA 1
ATOM 1018 C C . LEU A 1 127 ? 29.114 5.574 -29.795 1.00 83.44 127 LEU A C 1
ATOM 1020 O O . LEU A 1 127 ? 28.696 4.626 -30.465 1.00 83.44 127 LEU A O 1
ATOM 1024 N N . TYR A 1 128 ? 30.116 6.358 -30.204 1.00 86.12 128 TYR A N 1
ATOM 1025 C CA . TYR A 1 128 ? 30.828 6.139 -31.462 1.00 86.12 128 TYR A CA 1
ATOM 1026 C C . TYR A 1 128 ? 31.556 4.788 -31.476 1.00 86.12 128 TYR A C 1
ATOM 1028 O O . TYR A 1 128 ? 31.441 4.038 -32.448 1.00 86.12 128 TYR A O 1
ATOM 1036 N N . ALA A 1 129 ? 32.232 4.427 -30.380 1.00 83.00 129 ALA A N 1
ATOM 1037 C CA . ALA A 1 129 ? 32.880 3.124 -30.240 1.00 83.00 129 ALA A CA 1
ATOM 1038 C C . ALA A 1 129 ? 31.875 1.967 -30.381 1.00 83.00 129 ALA A C 1
ATOM 1040 O O . ALA A 1 129 ? 32.102 1.046 -31.165 1.00 83.00 129 ALA A O 1
ATOM 1041 N N . LEU A 1 130 ? 30.720 2.043 -29.709 1.00 80.81 130 LEU A N 1
ATOM 1042 C CA . LEU A 1 130 ? 29.679 1.014 -29.812 1.00 80.81 130 LEU A CA 1
ATOM 1043 C C . LEU A 1 130 ? 29.082 0.897 -31.221 1.00 80.81 130 LEU A C 1
ATOM 1045 O O . LEU A 1 130 ? 28.777 -0.211 -31.671 1.00 80.81 130 LEU A O 1
ATOM 1049 N N . TYR A 1 131 ? 28.925 2.017 -31.924 1.00 83.06 131 TYR A N 1
ATOM 1050 C CA . TYR A 1 131 ? 28.505 2.022 -33.324 1.00 83.06 131 TYR A CA 1
ATOM 1051 C C . TYR A 1 131 ? 29.536 1.330 -34.224 1.00 83.06 131 TYR A C 1
ATOM 1053 O O . TYR A 1 131 ? 29.175 0.461 -35.018 1.00 83.06 131 TYR A O 1
ATOM 1061 N N . LYS A 1 132 ? 30.828 1.645 -34.062 1.00 83.94 132 LYS A N 1
ATOM 1062 C CA . LYS A 1 132 ? 31.916 1.025 -34.838 1.00 83.94 132 LYS A CA 1
ATOM 1063 C C . LYS A 1 132 ? 32.104 -0.459 -34.538 1.00 83.94 132 LYS A C 1
ATOM 1065 O O . LYS A 1 132 ? 32.433 -1.223 -35.441 1.00 83.94 132 LYS A O 1
ATOM 1070 N N . GLU A 1 133 ? 31.840 -0.880 -33.307 1.00 79.62 133 GLU A N 1
ATOM 1071 C CA . GLU A 1 133 ? 31.810 -2.292 -32.910 1.00 79.62 133 GLU A CA 1
ATOM 1072 C C . GLU A 1 133 ? 30.563 -3.040 -33.420 1.00 79.62 133 GLU A C 1
ATOM 1074 O O . GLU A 1 133 ? 30.455 -4.251 -33.229 1.00 79.62 133 GLU A O 1
ATOM 1079 N N . GLY A 1 134 ? 29.615 -2.347 -34.062 1.00 78.69 134 GLY A N 1
ATOM 1080 C CA . GLY A 1 134 ? 28.379 -2.932 -34.587 1.00 78.69 134 GLY A CA 1
ATOM 1081 C C . GLY A 1 134 ? 27.353 -3.295 -33.510 1.00 78.69 134 GLY A C 1
ATOM 1082 O O . GLY A 1 134 ? 26.411 -4.035 -33.788 1.00 78.69 134 GLY A O 1
ATOM 1083 N N . LYS A 1 135 ? 27.524 -2.793 -32.282 1.00 75.25 135 LYS A N 1
ATOM 1084 C CA . LYS A 1 135 ? 26.614 -3.040 -31.151 1.00 75.25 135 LYS A CA 1
ATOM 1085 C C . LYS A 1 135 ? 25.374 -2.151 -31.188 1.00 75.25 135 LYS A C 1
ATOM 1087 O O . LYS A 1 135 ? 24.354 -2.511 -30.608 1.00 75.25 135 LYS A O 1
ATOM 1092 N N . ILE A 1 136 ? 25.463 -1.000 -31.854 1.00 75.69 136 ILE A N 1
ATOM 1093 C CA . ILE A 1 136 ? 24.345 -0.079 -32.067 1.00 75.69 136 ILE A CA 1
ATOM 1094 C C . ILE A 1 136 ? 24.139 0.078 -33.569 1.00 75.69 136 ILE A C 1
ATOM 1096 O O . ILE A 1 136 ? 25.081 0.350 -34.311 1.00 75.69 136 ILE A O 1
ATOM 1100 N N . ASP A 1 137 ? 22.901 -0.093 -34.023 1.00 79.94 137 ASP A N 1
ATOM 1101 C CA . ASP A 1 137 ? 22.552 0.069 -35.427 1.00 79.94 137 ASP A CA 1
ATOM 1102 C C . ASP A 1 137 ? 22.464 1.550 -35.831 1.00 79.94 137 ASP A C 1
ATOM 1104 O O . ASP A 1 137 ? 22.245 2.451 -35.014 1.00 79.94 137 ASP A O 1
ATOM 1108 N N . ARG A 1 138 ? 22.574 1.810 -37.137 1.00 79.50 138 ARG A N 1
ATOM 1109 C CA . ARG A 1 138 ? 22.573 3.174 -37.677 1.00 79.50 138 ARG A CA 1
ATOM 1110 C C . ARG A 1 138 ? 21.318 3.975 -37.309 1.00 79.50 138 ARG A C 1
ATOM 1112 O O . ARG A 1 138 ? 21.436 5.163 -37.023 1.00 79.50 138 ARG A O 1
ATOM 1119 N N . ARG A 1 139 ? 20.132 3.350 -37.268 1.00 76.19 139 ARG A N 1
ATOM 1120 C CA . ARG A 1 139 ? 18.876 4.066 -36.970 1.00 76.19 139 ARG A CA 1
ATOM 1121 C C . ARG A 1 139 ? 18.838 4.554 -35.529 1.00 76.19 139 ARG A C 1
ATOM 1123 O O . ARG A 1 139 ? 18.211 5.573 -35.246 1.00 76.19 139 ARG A O 1
ATOM 1130 N N . SER A 1 140 ? 19.474 3.817 -34.625 1.00 76.25 140 SER A N 1
ATOM 1131 C CA . SER A 1 140 ? 19.608 4.207 -33.226 1.00 76.25 140 SER A CA 1
ATOM 1132 C C . SER A 1 140 ? 20.575 5.380 -33.078 1.00 76.25 140 SER A C 1
ATOM 1134 O O . SER A 1 140 ? 20.235 6.362 -32.422 1.00 76.25 140 SER A O 1
ATOM 1136 N N . ILE A 1 141 ? 21.716 5.349 -33.773 1.00 82.31 141 ILE A N 1
ATOM 1137 C CA . ILE A 1 141 ? 22.675 6.465 -33.807 1.00 82.31 141 ILE A CA 1
ATOM 1138 C C . ILE A 1 141 ? 22.072 7.741 -34.404 1.00 82.31 141 ILE A C 1
ATOM 1140 O O . ILE A 1 141 ? 22.265 8.818 -33.846 1.00 82.31 141 ILE A O 1
ATOM 1144 N N . ASP A 1 142 ? 21.266 7.635 -35.461 1.00 79.69 142 ASP A N 1
ATOM 1145 C CA . ASP A 1 142 ? 20.586 8.789 -36.069 1.00 79.69 142 ASP A CA 1
ATOM 1146 C C . ASP A 1 142 ? 19.668 9.550 -35.098 1.00 79.69 142 ASP A C 1
ATOM 1148 O O . ASP A 1 142 ? 19.372 10.725 -35.332 1.00 79.69 142 ASP A O 1
ATOM 1152 N N . LYS A 1 143 ? 19.214 8.910 -34.013 1.00 80.38 143 LYS A N 1
ATOM 1153 C CA . LYS A 1 143 ? 18.465 9.583 -32.943 1.00 80.38 143 LYS A CA 1
ATOM 1154 C C . LYS A 1 143 ? 19.393 10.357 -32.010 1.00 80.38 143 LYS A C 1
ATOM 1156 O O . LYS A 1 143 ? 19.092 11.500 -31.702 1.00 80.38 143 LYS A O 1
ATOM 1161 N N . PHE A 1 144 ? 20.524 9.769 -31.616 1.00 81.12 144 PHE A N 1
ATOM 1162 C CA . PHE A 1 144 ? 21.514 10.427 -30.753 1.00 81.12 144 PHE A CA 1
ATOM 1163 C C . PHE A 1 144 ? 22.169 11.632 -31.425 1.00 81.12 144 PHE A C 1
ATOM 1165 O O . PHE A 1 144 ? 22.397 12.642 -30.775 1.00 81.12 144 PHE A O 1
ATOM 1172 N N . LEU A 1 145 ? 22.381 11.563 -32.740 1.00 80.44 145 LEU A N 1
ATOM 1173 C CA . LEU A 1 145 ? 22.954 12.646 -33.545 1.00 80.44 145 LEU A CA 1
ATOM 1174 C C . LEU A 1 145 ? 22.107 13.927 -33.598 1.00 80.44 145 LEU A C 1
ATOM 1176 O O . LEU A 1 145 ? 22.567 14.930 -34.139 1.00 80.44 145 LEU A O 1
ATOM 1180 N N . ARG A 1 146 ? 20.863 13.890 -33.109 1.00 77.50 146 ARG A N 1
ATOM 1181 C CA . ARG A 1 146 ? 19.986 15.068 -33.008 1.00 77.50 146 ARG A CA 1
ATOM 1182 C C . ARG A 1 146 ? 20.106 15.781 -31.665 1.00 77.50 146 ARG A C 1
ATOM 1184 O O . ARG A 1 146 ? 19.625 16.902 -31.549 1.00 77.50 146 ARG A O 1
ATOM 1191 N N . GLU A 1 147 ? 20.722 15.129 -30.687 1.00 81.88 147 GLU A N 1
ATOM 1192 C CA . GLU A 1 147 ? 20.821 15.586 -29.307 1.00 81.88 147 GLU A CA 1
ATOM 1193 C C . GLU A 1 147 ? 22.239 16.087 -29.004 1.00 81.88 147 GLU A C 1
ATOM 1195 O O . GLU A 1 147 ? 23.211 15.659 -29.633 1.00 81.88 147 GLU A O 1
ATOM 1200 N N . ASP A 1 148 ? 22.376 16.971 -28.016 1.00 81.62 148 ASP A N 1
ATOM 1201 C CA . ASP A 1 148 ? 23.680 17.470 -27.575 1.00 81.62 148 ASP A CA 1
ATOM 1202 C C . ASP A 1 148 ? 24.501 16.418 -26.799 1.00 81.62 148 ASP A C 1
ATOM 1204 O O . ASP A 1 148 ? 23.988 15.404 -26.316 1.00 81.62 148 ASP A O 1
ATOM 1208 N N . HIS A 1 149 ? 25.809 16.664 -26.662 1.00 83.81 149 HIS A N 1
ATOM 1209 C CA . HIS A 1 149 ? 26.730 15.737 -25.998 1.00 83.81 149 HIS A CA 1
ATOM 1210 C C . HIS A 1 149 ? 26.405 15.485 -24.513 1.00 83.81 149 HIS A C 1
ATOM 1212 O O . HIS A 1 149 ? 26.715 14.401 -24.010 1.00 83.81 149 HIS A O 1
ATOM 1218 N N . ASP A 1 150 ? 25.788 16.430 -23.801 1.00 74.88 150 ASP A N 1
ATOM 1219 C CA . ASP A 1 150 ? 25.461 16.259 -22.381 1.00 74.88 150 ASP A CA 1
ATOM 1220 C C . ASP A 1 150 ? 24.264 15.319 -22.209 1.00 74.88 150 ASP A C 1
ATOM 1222 O O . ASP A 1 150 ? 24.297 14.405 -21.373 1.00 74.88 150 ASP A O 1
ATOM 1226 N N . LEU A 1 151 ? 23.237 15.464 -23.049 1.00 75.94 151 LEU A N 1
ATOM 1227 C CA . LEU A 1 151 ? 22.094 14.557 -23.069 1.00 75.94 151 LEU A CA 1
ATOM 1228 C C . LEU A 1 151 ? 22.493 13.160 -23.561 1.00 75.94 151 LEU A C 1
ATOM 1230 O O . LEU A 1 151 ? 22.082 12.160 -22.963 1.00 75.94 151 LEU A O 1
ATOM 1234 N N . GLN A 1 152 ? 23.356 13.076 -24.580 1.00 83.50 152 GLN A N 1
ATOM 1235 C CA . GLN A 1 152 ? 23.937 11.807 -25.028 1.00 83.50 152 GLN A CA 1
ATOM 1236 C C . GLN A 1 152 ? 24.666 11.084 -23.885 1.00 83.50 152 GLN A C 1
ATOM 1238 O O . GLN A 1 152 ? 24.422 9.894 -23.673 1.00 83.50 152 GLN A O 1
ATOM 1243 N N . ARG A 1 153 ? 25.502 11.788 -23.102 1.00 80.06 153 ARG A N 1
ATOM 1244 C CA . ARG A 1 153 ? 26.175 11.222 -21.916 1.00 80.06 153 ARG A CA 1
ATOM 1245 C C . ARG A 1 153 ? 25.185 10.766 -20.858 1.00 80.06 153 ARG A C 1
ATOM 1247 O O . ARG A 1 153 ? 25.325 9.661 -20.347 1.00 80.06 153 ARG A O 1
ATOM 1254 N N . SER A 1 154 ? 24.190 11.586 -20.530 1.00 70.69 154 SER A N 1
ATOM 1255 C CA . SER A 1 154 ? 23.170 11.249 -19.529 1.00 70.69 154 SER A CA 1
ATOM 1256 C C . SER A 1 154 ? 22.442 9.946 -19.882 1.00 70.69 154 SER A C 1
ATOM 1258 O O . SER A 1 154 ? 22.358 9.027 -19.063 1.00 70.69 154 SER A O 1
ATOM 1260 N N . ILE A 1 155 ? 22.004 9.817 -21.138 1.00 72.62 155 ILE A N 1
ATOM 1261 C CA . ILE A 1 155 ? 21.346 8.605 -21.634 1.00 72.62 155 ILE A CA 1
ATOM 1262 C C . ILE A 1 155 ? 22.328 7.429 -21.632 1.00 72.62 155 ILE A C 1
ATOM 1264 O O . ILE A 1 155 ? 22.004 6.368 -21.097 1.00 72.62 155 ILE A O 1
ATOM 1268 N N . PHE A 1 156 ? 23.537 7.614 -22.165 1.00 73.44 156 PHE A N 1
ATOM 1269 C CA . PHE A 1 156 ? 24.559 6.572 -22.209 1.00 73.44 156 PHE A CA 1
ATOM 1270 C C . PHE A 1 156 ? 24.885 6.032 -20.815 1.00 73.44 156 PHE A C 1
ATOM 1272 O O . PHE A 1 156 ? 24.843 4.822 -20.614 1.00 73.44 156 PHE A O 1
ATOM 1279 N N . TYR A 1 157 ? 25.132 6.898 -19.831 1.00 66.50 157 TYR A N 1
ATOM 1280 C CA . TYR A 1 157 ? 25.413 6.475 -18.460 1.00 66.50 157 TYR A CA 1
ATOM 1281 C C . TYR A 1 157 ? 24.206 5.828 -17.793 1.00 66.50 157 TYR A C 1
ATOM 1283 O O . TYR A 1 157 ? 24.400 4.865 -17.065 1.00 66.50 157 TYR A O 1
ATOM 1291 N N . SER A 1 158 ? 22.977 6.272 -18.074 1.00 62.03 158 SER A N 1
ATOM 1292 C CA . SER A 1 158 ? 21.768 5.615 -17.552 1.00 62.03 158 SER A CA 1
ATOM 1293 C C . SER A 1 158 ? 21.586 4.179 -18.070 1.00 62.03 158 SER A C 1
ATOM 1295 O O . SER A 1 158 ? 21.067 3.326 -17.351 1.00 62.03 158 SER A O 1
ATOM 1297 N N . LEU A 1 159 ? 22.053 3.906 -19.293 1.00 58.25 159 LEU A N 1
ATOM 1298 C CA . LEU A 1 159 ? 22.005 2.595 -19.947 1.00 58.25 159 LEU A CA 1
ATOM 1299 C C . LEU A 1 159 ? 23.241 1.731 -19.645 1.00 58.25 159 LEU A C 1
ATOM 1301 O O . LEU A 1 159 ? 23.144 0.508 -19.655 1.00 58.25 159 LEU A O 1
ATOM 1305 N N . SER A 1 160 ? 24.383 2.364 -19.362 1.00 54.19 160 SER A N 1
ATOM 1306 C CA . SER A 1 160 ? 25.680 1.720 -19.094 1.00 54.19 160 SER A CA 1
ATOM 1307 C C . SER A 1 160 ? 25.903 1.391 -17.620 1.00 54.19 160 SER A C 1
ATOM 1309 O O . SER A 1 160 ? 26.990 0.949 -17.247 1.00 54.19 160 SER A O 1
ATOM 1311 N N . ILE A 1 161 ? 24.894 1.587 -16.765 1.00 45.88 161 ILE A N 1
ATOM 1312 C CA . ILE A 1 161 ? 24.915 1.020 -15.419 1.00 45.88 161 ILE A CA 1
ATOM 1313 C C . ILE A 1 161 ? 24.772 -0.495 -15.581 1.00 45.88 161 ILE A C 1
ATOM 1315 O O . ILE A 1 161 ? 23.662 -1.032 -15.561 1.00 45.88 161 ILE A O 1
ATOM 1319 N N . GLU A 1 162 ? 25.899 -1.203 -15.687 1.00 43.06 162 GLU A N 1
ATOM 1320 C CA . GLU A 1 162 ? 25.987 -2.521 -15.068 1.00 43.06 162 GLU A CA 1
ATOM 1321 C C . GLU A 1 162 ? 25.566 -2.314 -13.618 1.00 43.06 162 GLU A C 1
ATOM 1323 O O . GLU A 1 162 ? 26.319 -1.801 -12.787 1.00 43.06 162 GLU A O 1
ATOM 1328 N N . ARG A 1 163 ? 24.300 -2.617 -13.321 1.00 43.81 163 ARG A N 1
ATOM 1329 C CA . ARG A 1 163 ? 23.864 -2.672 -11.936 1.00 43.81 163 ARG A CA 1
ATOM 1330 C C . ARG A 1 163 ? 24.708 -3.780 -11.332 1.00 43.81 163 ARG A C 1
ATOM 1332 O O . ARG A 1 163 ? 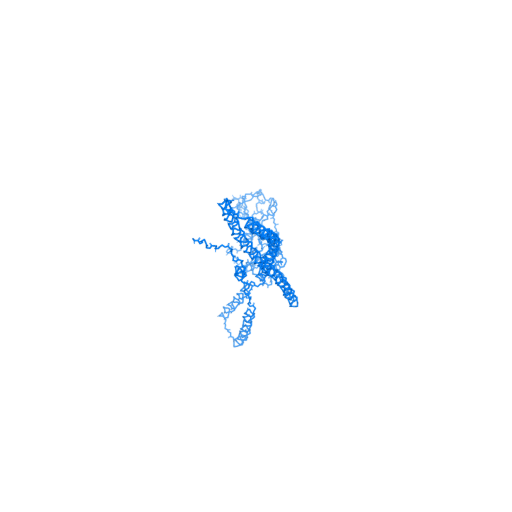24.614 -4.901 -11.840 1.00 43.81 163 ARG A O 1
ATOM 1339 N N . PRO A 1 164 ? 25.536 -3.506 -10.311 1.00 40.97 164 PRO A N 1
ATOM 1340 C CA . PRO A 1 164 ? 26.181 -4.590 -9.602 1.00 40.97 164 PRO A CA 1
ATOM 1341 C C . PRO A 1 164 ? 25.061 -5.541 -9.192 1.00 40.97 164 PRO A C 1
ATOM 1343 O O . PRO A 1 164 ? 24.101 -5.128 -8.536 1.00 40.97 164 PRO A O 1
ATOM 1346 N N . VAL A 1 165 ? 25.128 -6.787 -9.670 1.00 46.62 165 VAL A N 1
ATOM 1347 C CA . VAL A 1 165 ? 24.271 -7.845 -9.147 1.00 46.62 165 VAL A CA 1
ATOM 1348 C C . VAL A 1 165 ? 24.587 -7.858 -7.665 1.00 46.62 165 VAL A C 1
ATOM 1350 O O . VAL A 1 165 ? 25.721 -8.150 -7.286 1.00 46.62 165 VAL A O 1
ATOM 1353 N N . VAL A 1 166 ? 23.627 -7.409 -6.853 1.00 49.41 166 VAL A N 1
ATOM 1354 C CA . VAL A 1 166 ? 23.787 -7.343 -5.403 1.00 49.41 166 VAL A CA 1
ATOM 1355 C C . VAL A 1 166 ? 24.281 -8.726 -4.974 1.00 49.41 166 VAL A C 1
ATOM 1357 O O . VAL A 1 166 ? 23.622 -9.710 -5.329 1.00 49.41 166 VAL A O 1
ATOM 1360 N N . PRO A 1 167 ? 25.455 -8.832 -4.319 1.00 58.09 167 PRO A N 1
ATOM 1361 C CA . PRO A 1 167 ? 26.002 -10.124 -3.940 1.00 58.09 167 PRO A CA 1
ATOM 1362 C C . PRO A 1 167 ? 24.933 -10.942 -3.206 1.00 58.09 167 PRO A C 1
ATOM 1364 O O . PRO A 1 167 ? 24.209 -10.365 -2.388 1.00 58.09 167 PRO A O 1
ATOM 1367 N N . PRO A 1 168 ? 24.800 -12.253 -3.477 1.00 59.09 168 PRO A N 1
ATOM 1368 C CA . PRO A 1 168 ? 23.799 -13.090 -2.823 1.00 59.09 168 PRO A CA 1
ATOM 1369 C C . PRO A 1 168 ? 23.841 -12.977 -1.296 1.00 59.09 168 PRO A C 1
ATOM 1371 O O . PRO A 1 168 ? 22.788 -12.978 -0.672 1.00 59.09 168 PRO A O 1
ATOM 1374 N N . GLU A 1 169 ? 25.026 -12.766 -0.705 1.00 71.31 169 GLU A N 1
ATOM 1375 C CA . GLU A 1 169 ? 25.167 -12.574 0.743 1.00 71.31 169 GLU A CA 1
ATOM 1376 C C . GLU A 1 169 ? 24.499 -11.282 1.246 1.00 71.31 169 GLU A C 1
ATOM 1378 O O . GLU A 1 169 ? 23.990 -11.233 2.362 1.00 71.31 169 GLU A O 1
ATOM 1383 N N . VAL A 1 170 ? 24.486 -10.220 0.436 1.00 60.91 170 VAL A N 1
ATOM 1384 C CA . VAL A 1 170 ? 23.835 -8.943 0.770 1.00 60.91 170 VAL A CA 1
ATOM 1385 C C . VAL A 1 170 ? 22.320 -9.055 0.603 1.00 60.91 170 VAL A C 1
ATOM 1387 O O . VAL A 1 170 ? 21.581 -8.499 1.412 1.00 60.91 170 VAL A O 1
ATOM 1390 N N . LEU A 1 171 ? 21.852 -9.810 -0.397 1.00 57.16 171 LEU A N 1
ATOM 1391 C CA . LEU A 1 171 ? 20.430 -10.129 -0.551 1.00 57.16 171 LEU A CA 1
ATOM 1392 C C . LEU A 1 171 ? 19.928 -10.983 0.616 1.00 57.16 171 LEU A C 1
ATOM 1394 O O . LEU A 1 171 ? 18.941 -10.601 1.230 1.00 57.16 171 LEU A O 1
ATOM 1398 N N . GLU A 1 172 ? 20.640 -12.053 0.983 1.00 70.31 172 GLU A N 1
ATOM 1399 C CA . GLU A 1 172 ? 20.311 -12.873 2.159 1.00 70.31 172 GLU A CA 1
ATOM 1400 C C . GLU A 1 172 ? 20.321 -12.039 3.441 1.00 70.31 172 GLU A C 1
ATOM 1402 O O . GLU A 1 172 ? 19.426 -12.175 4.274 1.00 70.31 172 GLU A O 1
ATOM 1407 N N . LYS A 1 173 ? 21.295 -11.135 3.600 1.00 70.31 173 LYS A N 1
ATOM 1408 C CA . LYS A 1 173 ? 21.352 -10.243 4.761 1.00 70.31 173 LYS A CA 1
ATOM 1409 C C . LYS A 1 173 ? 20.154 -9.295 4.809 1.00 70.31 173 LYS A C 1
ATOM 1411 O O . LYS A 1 173 ? 19.565 -9.131 5.871 1.00 70.31 173 LYS A O 1
ATOM 1416 N N . HIS A 1 174 ? 19.779 -8.684 3.689 1.00 65.25 174 HIS A N 1
ATOM 1417 C CA . HIS A 1 174 ? 18.608 -7.811 3.636 1.00 65.25 174 HIS A CA 1
ATOM 1418 C C . HIS A 1 174 ? 17.302 -8.582 3.808 1.00 65.25 174 HIS A C 1
ATOM 1420 O O . HIS A 1 174 ? 16.398 -8.084 4.464 1.00 65.25 174 HIS A O 1
ATOM 1426 N N . GLU A 1 175 ? 17.202 -9.799 3.286 1.00 65.94 175 GLU A N 1
ATOM 1427 C CA . GLU A 1 175 ? 16.043 -10.672 3.473 1.00 65.94 175 GLU A CA 1
ATOM 1428 C C . GLU A 1 175 ? 15.904 -11.088 4.946 1.00 65.94 175 GLU A C 1
ATOM 1430 O O . GLU A 1 175 ? 14.813 -11.019 5.509 1.00 65.94 175 GLU A O 1
ATOM 1435 N N . GLN A 1 176 ? 17.018 -11.385 5.623 1.00 72.50 176 GLN A N 1
ATOM 1436 C CA . GLN A 1 176 ? 17.057 -11.602 7.073 1.00 72.50 176 GLN A CA 1
ATOM 1437 C C . GLN A 1 176 ? 16.718 -10.330 7.864 1.00 72.50 176 GLN A C 1
ATOM 1439 O O . GLN A 1 176 ? 15.970 -10.399 8.838 1.00 72.50 176 GLN A O 1
ATOM 1444 N N . GLU A 1 177 ? 17.231 -9.163 7.465 1.00 69.38 177 GLU A N 1
ATOM 1445 C CA . GLU A 1 177 ? 16.924 -7.876 8.103 1.00 69.38 177 GLU A CA 1
ATOM 1446 C C . GLU A 1 177 ? 15.438 -7.524 7.955 1.00 69.38 177 GLU A C 1
ATOM 1448 O O . GLU A 1 177 ? 14.804 -7.174 8.952 1.00 69.38 177 GLU A O 1
ATOM 1453 N N . ILE A 1 178 ? 14.869 -7.676 6.757 1.00 67.19 178 ILE A N 1
ATOM 1454 C CA . ILE A 1 178 ? 13.445 -7.468 6.469 1.00 67.19 178 ILE A CA 1
ATOM 1455 C C . ILE A 1 178 ? 12.606 -8.456 7.276 1.00 67.19 178 ILE A C 1
ATOM 1457 O O . ILE A 1 178 ? 11.733 -8.022 8.020 1.00 67.19 178 ILE A O 1
ATOM 1461 N N . SER A 1 179 ? 12.931 -9.749 7.247 1.00 70.00 179 SER A N 1
ATOM 1462 C CA . SER A 1 179 ? 12.220 -10.766 8.030 1.00 70.00 179 SER A CA 1
ATOM 1463 C C . SER A 1 179 ? 12.292 -10.485 9.540 1.00 70.00 179 SER A C 1
ATOM 1465 O O . SER A 1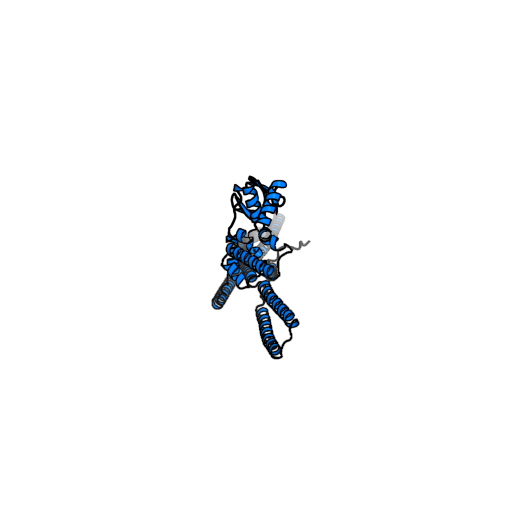 179 ? 11.304 -10.644 10.263 1.00 70.00 179 SER A O 1
ATOM 1467 N N . SER A 1 180 ? 13.430 -9.980 10.035 1.00 73.56 180 SER A N 1
ATOM 1468 C CA . SER A 1 180 ? 13.584 -9.563 11.437 1.00 73.56 180 SER A CA 1
ATOM 1469 C C . SER A 1 180 ? 12.767 -8.317 11.792 1.00 73.56 180 SER A C 1
ATOM 1471 O O . SER A 1 180 ? 12.340 -8.163 12.936 1.00 73.56 180 SER A O 1
ATOM 1473 N N . LEU A 1 181 ? 12.589 -7.393 10.844 1.00 69.38 181 LEU A N 1
ATOM 1474 C CA . LEU A 1 181 ? 11.784 -6.183 11.011 1.00 69.38 181 LEU A CA 1
ATOM 1475 C C . LEU A 1 181 ? 10.296 -6.523 10.978 1.00 69.38 181 LEU A C 1
ATOM 1477 O O . LEU A 1 181 ? 9.557 -6.078 11.848 1.00 69.38 181 LEU A O 1
ATOM 1481 N N . GLU A 1 182 ? 9.874 -7.361 10.035 1.00 67.44 182 GLU A N 1
ATOM 1482 C CA . GLU A 1 182 ? 8.509 -7.880 9.948 1.00 67.44 182 GLU A CA 1
ATOM 1483 C C . GLU A 1 182 ? 8.125 -8.655 11.207 1.00 67.44 182 GLU A C 1
ATOM 1485 O O . GLU A 1 182 ? 7.051 -8.425 11.759 1.00 67.44 182 GLU A O 1
ATOM 1490 N N . SER A 1 183 ? 9.017 -9.519 11.704 1.00 73.00 183 SER A N 1
ATOM 1491 C CA . SER A 1 183 ? 8.785 -10.270 12.943 1.00 73.00 183 SER A CA 1
ATOM 1492 C C . SER A 1 183 ? 8.624 -9.334 14.139 1.00 73.00 183 SER A C 1
ATOM 1494 O O . SER A 1 183 ? 7.655 -9.468 14.879 1.00 73.00 183 SER A O 1
ATOM 1496 N N . ARG A 1 184 ? 9.497 -8.326 14.280 1.00 73.25 184 ARG A N 1
ATOM 1497 C CA . ARG A 1 184 ? 9.389 -7.316 15.347 1.00 73.25 184 ARG A CA 1
ATOM 1498 C C . ARG A 1 184 ? 8.099 -6.504 15.263 1.00 73.25 184 ARG A C 1
ATOM 1500 O O . ARG A 1 184 ? 7.384 -6.408 16.249 1.00 73.25 184 ARG A O 1
ATOM 1507 N N . HIS A 1 185 ? 7.760 -5.972 14.088 1.00 73.25 185 HIS A N 1
ATOM 1508 C CA . HIS A 1 185 ? 6.525 -5.200 13.916 1.00 73.25 185 HIS A CA 1
ATOM 1509 C C . HIS A 1 185 ? 5.273 -6.048 14.158 1.00 73.25 185 HIS A C 1
ATOM 1511 O O . HIS A 1 185 ? 4.271 -5.543 14.662 1.00 73.25 185 HIS A O 1
ATOM 1517 N N . LYS A 1 186 ? 5.314 -7.341 13.819 1.00 73.62 186 LYS A N 1
ATOM 1518 C CA . LYS A 1 186 ? 4.219 -8.272 14.096 1.00 73.62 186 LYS A CA 1
ATOM 1519 C C . LYS A 1 186 ? 4.096 -8.579 15.588 1.00 73.62 186 LYS A C 1
ATOM 1521 O O . LYS A 1 186 ? 2.984 -8.565 16.103 1.00 73.62 186 LYS A O 1
ATOM 1526 N N . GLU A 1 187 ? 5.212 -8.797 16.279 1.00 77.81 187 GLU A N 1
ATOM 1527 C CA . GLU A 1 187 ? 5.246 -8.973 17.737 1.00 77.81 187 GLU A CA 1
ATOM 1528 C C . GLU A 1 187 ? 4.712 -7.736 18.472 1.00 77.81 187 GLU A C 1
ATOM 1530 O O . GLU A 1 187 ? 3.884 -7.873 19.374 1.00 77.81 187 GLU A O 1
ATOM 1535 N N . ASP A 1 188 ? 5.117 -6.534 18.053 1.00 74.81 188 ASP A N 1
ATOM 1536 C CA . ASP A 1 188 ? 4.630 -5.271 18.617 1.00 74.81 188 ASP A CA 1
ATOM 1537 C C . ASP A 1 188 ? 3.121 -5.094 18.373 1.00 74.81 188 ASP A C 1
ATOM 1539 O O . ASP A 1 188 ? 2.372 -4.741 19.288 1.00 74.81 188 ASP A O 1
ATOM 1543 N N . LEU A 1 189 ? 2.641 -5.411 17.164 1.00 72.19 189 LEU A N 1
ATOM 1544 C CA . LEU A 1 189 ? 1.213 -5.384 16.835 1.00 72.19 189 LEU A CA 1
ATOM 1545 C C . LEU A 1 189 ? 0.411 -6.381 17.687 1.00 72.19 189 LEU A C 1
ATOM 1547 O O . LEU A 1 189 ? -0.665 -6.040 18.185 1.00 72.19 189 LEU A O 1
ATOM 1551 N N . ASP A 1 190 ? 0.908 -7.606 17.850 1.00 75.81 190 ASP A N 1
ATOM 1552 C CA . ASP A 1 190 ? 0.253 -8.644 18.649 1.00 75.81 190 ASP A CA 1
ATOM 1553 C C . ASP A 1 190 ? 0.237 -8.274 20.140 1.00 75.81 190 ASP A C 1
ATOM 1555 O O . ASP A 1 190 ? -0.763 -8.507 20.829 1.00 75.81 190 ASP A O 1
ATOM 1559 N N . LEU A 1 191 ? 1.296 -7.627 20.636 1.00 80.00 191 LEU A N 1
ATOM 1560 C CA . LEU A 1 191 ? 1.355 -7.100 21.996 1.00 80.00 191 LEU A CA 1
ATOM 1561 C C . LEU A 1 191 ? 0.307 -6.002 22.225 1.00 80.00 191 LEU A C 1
ATOM 1563 O O . LEU A 1 191 ? -0.398 -6.040 23.236 1.00 80.00 191 LEU A O 1
ATOM 1567 N N . GLU A 1 192 ? 0.171 -5.049 21.302 1.00 73.50 192 GLU A N 1
ATOM 1568 C CA . GLU A 1 192 ? -0.849 -3.996 21.410 1.00 73.50 192 GLU A CA 1
ATOM 1569 C C . GLU A 1 192 ? -2.273 -4.556 21.290 1.00 73.50 192 GLU A C 1
ATOM 1571 O O . GLU A 1 192 ? -3.158 -4.165 22.053 1.00 73.50 192 GLU A O 1
ATOM 1576 N N . ARG A 1 193 ? -2.500 -5.552 20.424 1.00 73.50 193 ARG A N 1
ATOM 1577 C CA . ARG A 1 193 ? -3.786 -6.273 20.352 1.00 73.50 193 ARG A CA 1
ATOM 1578 C C . ARG A 1 193 ? -4.127 -6.976 21.659 1.00 73.50 193 ARG A C 1
ATOM 1580 O O . ARG A 1 193 ? -5.282 -6.957 22.079 1.00 73.50 193 ARG A O 1
ATOM 1587 N N . LYS A 1 194 ? -3.137 -7.585 22.311 1.00 83.19 194 LYS A N 1
ATOM 1588 C CA . LYS A 1 194 ? -3.334 -8.234 23.608 1.00 83.19 194 LYS A CA 1
ATOM 1589 C C . LYS A 1 194 ? -3.721 -7.221 24.687 1.00 83.19 194 LYS A C 1
ATOM 1591 O O . LYS A 1 194 ? -4.674 -7.468 25.417 1.00 83.19 194 LYS A O 1
ATOM 1596 N N . LYS A 1 195 ? -3.042 -6.070 24.748 1.00 78.81 195 LYS A N 1
ATOM 1597 C CA . LYS A 1 195 ? -3.388 -4.982 25.683 1.00 78.81 195 LYS A CA 1
ATOM 1598 C C . LYS A 1 195 ? -4.794 -4.430 25.435 1.00 78.81 195 LYS A C 1
ATOM 1600 O O . LYS A 1 195 ? -5.508 -4.149 26.394 1.00 78.81 195 LYS A O 1
ATOM 1605 N N . LEU A 1 196 ? -5.189 -4.288 24.169 1.00 73.56 196 LEU A N 1
ATOM 1606 C CA . LEU A 1 196 ? -6.539 -3.875 23.789 1.00 73.56 196 LEU A CA 1
ATOM 1607 C C . LEU A 1 196 ? -7.585 -4.887 24.282 1.00 73.56 196 LEU A C 1
ATOM 1609 O O . LEU A 1 196 ? -8.520 -4.493 24.969 1.00 73.56 196 LEU A O 1
ATOM 1613 N N . ALA A 1 197 ? -7.381 -6.180 24.020 1.00 78.44 197 ALA A N 1
ATOM 1614 C CA . ALA A 1 197 ? -8.291 -7.237 24.464 1.00 78.44 197 ALA A CA 1
ATOM 1615 C C . ALA A 1 197 ? -8.401 -7.324 26.000 1.00 78.44 197 ALA A C 1
ATOM 1617 O O . ALA A 1 197 ? -9.487 -7.542 26.537 1.00 78.44 197 ALA A O 1
ATOM 1618 N N . GLU A 1 198 ? -7.291 -7.131 26.719 1.00 82.56 198 GLU A N 1
ATOM 1619 C CA . GLU A 1 198 ? -7.287 -7.049 28.185 1.00 82.56 198 GLU A CA 1
ATOM 1620 C C . GLU A 1 198 ? -8.118 -5.851 28.679 1.00 82.56 198 GLU A C 1
ATOM 1622 O O . GLU A 1 198 ? -8.957 -6.013 29.564 1.00 82.56 198 GLU A O 1
ATOM 1627 N N . ALA A 1 199 ? -7.962 -4.673 28.066 1.00 74.56 199 ALA A N 1
ATOM 1628 C CA . ALA A 1 199 ? -8.729 -3.478 28.425 1.00 74.56 199 ALA A CA 1
ATOM 1629 C C . ALA A 1 199 ? -10.232 -3.597 28.091 1.00 74.56 199 ALA A C 1
ATOM 1631 O O . ALA A 1 199 ? -11.070 -3.131 28.862 1.00 74.56 199 ALA A O 1
ATOM 1632 N N . GLU A 1 200 ? -10.590 -4.234 26.973 1.00 76.06 200 GLU A N 1
ATOM 1633 C CA . GLU A 1 200 ? -11.984 -4.533 26.613 1.00 76.06 200 GLU A CA 1
ATOM 1634 C C . GLU A 1 200 ? -12.636 -5.495 27.616 1.00 76.06 200 GLU A C 1
ATOM 1636 O O . GLU A 1 200 ? -13.790 -5.303 28.004 1.00 76.06 200 GLU A O 1
ATOM 1641 N N . ALA A 1 201 ? -11.893 -6.503 28.085 1.00 83.69 201 ALA A N 1
ATOM 1642 C CA . ALA A 1 201 ? -12.370 -7.425 29.111 1.00 83.69 201 ALA A CA 1
ATOM 1643 C C . ALA A 1 201 ? -12.579 -6.726 30.468 1.00 83.69 201 ALA A C 1
ATOM 1645 O O . ALA A 1 201 ? -13.590 -6.970 31.131 1.00 83.69 201 ALA A O 1
ATOM 1646 N N . GLU A 1 202 ? -11.661 -5.838 30.866 1.00 81.12 202 GLU A N 1
ATOM 1647 C CA . GLU A 1 202 ? -11.800 -5.004 32.071 1.00 81.12 202 GLU A CA 1
ATOM 1648 C C . GLU A 1 202 ? -13.027 -4.083 31.984 1.00 81.12 202 GLU A C 1
ATOM 1650 O O . GLU A 1 202 ? -13.808 -3.999 32.936 1.00 81.12 202 GLU A O 1
ATOM 1655 N N . LEU A 1 203 ? -13.248 -3.449 30.827 1.00 77.31 203 LEU A N 1
ATOM 1656 C CA . LEU A 1 203 ? -14.428 -2.623 30.574 1.00 77.31 203 LEU A CA 1
ATOM 1657 C C . LEU A 1 203 ? -15.724 -3.438 30.695 1.00 77.31 203 LEU A C 1
ATOM 1659 O O . LEU A 1 203 ? -16.646 -3.019 31.396 1.00 77.31 203 LEU A O 1
ATOM 1663 N N . ALA A 1 204 ? -15.789 -4.610 30.058 1.00 82.75 204 ALA A N 1
ATOM 1664 C CA . ALA A 1 204 ? -16.968 -5.473 30.098 1.00 82.75 204 ALA A CA 1
ATOM 1665 C C . ALA A 1 204 ? -17.291 -5.948 31.527 1.00 82.75 204 ALA A C 1
ATOM 1667 O O . ALA A 1 204 ? -18.457 -5.981 31.927 1.00 82.75 204 ALA A O 1
ATOM 1668 N N . ALA A 1 205 ? -16.266 -6.275 32.321 1.00 85.12 205 ALA A N 1
ATOM 1669 C CA . ALA A 1 205 ? -16.438 -6.640 33.725 1.00 85.12 205 ALA A CA 1
ATOM 1670 C C . ALA A 1 205 ? -17.006 -5.473 34.554 1.00 85.12 205 ALA A C 1
ATOM 1672 O O . ALA A 1 205 ? -17.958 -5.667 35.315 1.00 85.12 205 ALA A O 1
ATOM 1673 N N . ALA A 1 206 ? -16.482 -4.258 34.363 1.00 77.12 206 ALA A N 1
ATOM 1674 C CA . ALA A 1 206 ? -16.960 -3.060 35.052 1.00 77.12 206 ALA A CA 1
ATOM 1675 C C . ALA A 1 206 ? -18.403 -2.682 34.657 1.00 77.12 206 ALA A C 1
ATOM 1677 O O . ALA A 1 206 ? -19.195 -2.265 35.508 1.00 77.12 206 ALA A O 1
ATOM 1678 N N . GLU A 1 207 ? -18.783 -2.849 33.386 1.00 78.75 207 GLU A N 1
ATOM 1679 C CA . GLU A 1 207 ? -20.158 -2.624 32.917 1.00 78.75 207 GLU A CA 1
ATOM 1680 C C . GLU A 1 207 ? -21.153 -3.622 33.527 1.00 78.75 207 GLU A C 1
ATOM 1682 O O . GLU A 1 207 ? -22.250 -3.229 33.939 1.00 78.75 207 GLU A O 1
ATOM 1687 N N . GLU A 1 208 ? -20.763 -4.890 33.662 1.00 86.50 208 GLU A N 1
ATOM 1688 C CA . GLU A 1 208 ? -21.584 -5.923 34.301 1.00 86.50 208 GLU A CA 1
ATOM 1689 C C . GLU A 1 208 ? -21.737 -5.686 35.815 1.00 86.50 208 GLU A C 1
ATOM 1691 O O . GLU A 1 208 ? -22.836 -5.822 36.364 1.00 86.50 208 GLU A O 1
ATOM 1696 N N . GLU A 1 209 ? -20.672 -5.278 36.512 1.00 82.06 209 GLU A N 1
ATOM 1697 C CA . GLU A 1 209 ? -20.760 -4.878 37.925 1.00 82.06 209 GLU A CA 1
ATOM 1698 C C . GLU A 1 209 ? -21.671 -3.663 38.118 1.00 82.06 209 GLU A C 1
ATOM 1700 O O . GLU A 1 209 ? -22.537 -3.659 39.003 1.00 82.06 209 GLU A O 1
ATOM 1705 N N . LYS A 1 210 ? -21.554 -2.662 37.241 1.00 79.75 210 LYS A N 1
ATOM 1706 C CA . LYS A 1 210 ? -22.430 -1.487 37.251 1.00 79.75 210 LYS A CA 1
ATOM 1707 C C . LYS A 1 210 ? -23.891 -1.883 37.063 1.00 79.75 210 LYS A C 1
ATOM 1709 O O . LYS A 1 210 ? -24.753 -1.359 37.772 1.00 79.75 210 LYS A O 1
ATOM 1714 N N . LYS A 1 211 ? -24.182 -2.808 36.147 1.00 85.38 211 LYS A N 1
ATOM 1715 C CA . LYS A 1 211 ? -25.540 -3.308 35.909 1.00 85.38 211 LYS A CA 1
ATOM 1716 C C . LYS A 1 211 ? -26.120 -3.977 37.158 1.00 85.38 211 LYS A C 1
ATOM 1718 O O . LYS A 1 211 ? -27.222 -3.627 37.577 1.00 85.38 211 LYS A O 1
ATOM 1723 N N . LYS A 1 212 ? -25.356 -4.849 37.824 1.00 85.50 212 LYS A N 1
ATOM 1724 C CA . LYS A 1 212 ? -25.772 -5.480 39.094 1.00 85.50 212 LYS A CA 1
ATOM 1725 C C . LYS A 1 212 ? -26.048 -4.446 40.188 1.00 85.50 212 LYS A C 1
ATOM 1727 O O . LYS A 1 212 ? -27.035 -4.559 40.916 1.00 85.50 212 LYS A O 1
ATOM 1732 N N . ALA A 1 213 ? -25.208 -3.416 40.296 1.00 75.00 213 ALA A N 1
ATOM 1733 C CA . ALA A 1 213 ? -25.412 -2.331 41.253 1.00 75.00 213 ALA A CA 1
ATOM 1734 C C . ALA A 1 213 ? -26.682 -1.511 40.945 1.00 75.00 213 ALA A C 1
ATOM 1736 O O . ALA A 1 213 ? -27.410 -1.140 41.869 1.00 75.00 213 ALA A O 1
ATOM 1737 N N . GLN A 1 214 ? -26.988 -1.267 39.665 1.00 80.00 214 GLN A N 1
ATOM 1738 C CA . GLN A 1 214 ? -28.221 -0.598 39.228 1.00 80.00 214 GLN A CA 1
ATOM 1739 C C . GLN A 1 214 ? -29.475 -1.426 39.536 1.00 80.00 214 GLN A C 1
ATOM 1741 O O . GLN A 1 214 ? -30.450 -0.880 40.053 1.00 80.00 214 GLN A O 1
ATOM 1746 N N . GLU A 1 215 ? -29.445 -2.735 39.290 1.00 86.56 215 GLU A N 1
ATOM 1747 C CA . GLU A 1 215 ? -30.550 -3.645 39.621 1.00 86.56 215 GLU A CA 1
ATOM 1748 C C . GLU A 1 215 ? -30.818 -3.678 41.135 1.00 86.56 215 GLU A C 1
ATOM 1750 O O . GLU A 1 215 ? -31.971 -3.588 41.569 1.00 86.56 215 GLU A O 1
ATOM 1755 N N . ALA A 1 216 ? -29.763 -3.734 41.957 1.00 79.56 216 ALA A N 1
ATOM 1756 C CA . ALA A 1 216 ? -29.881 -3.674 43.415 1.00 79.56 216 ALA A CA 1
ATOM 1757 C C . ALA A 1 216 ? -30.470 -2.335 43.897 1.00 79.56 216 ALA A C 1
ATOM 1759 O O . ALA A 1 216 ? -31.325 -2.311 44.788 1.00 79.56 216 ALA A O 1
ATOM 1760 N N . LEU A 1 217 ? -30.059 -1.220 43.283 1.00 78.75 217 LEU A N 1
ATOM 1761 C CA . LEU A 1 217 ? -30.619 0.104 43.555 1.00 78.75 217 LEU A CA 1
ATOM 1762 C C . LEU A 1 217 ? -32.122 0.151 43.230 1.00 78.75 217 LEU A C 1
ATOM 1764 O O . LEU A 1 217 ? -32.922 0.651 44.021 1.00 78.75 217 LEU A O 1
ATOM 1768 N N . GLU A 1 218 ? -32.539 -0.411 42.095 1.00 82.31 218 GLU A N 1
ATOM 1769 C CA . GLU A 1 218 ? -33.949 -0.448 41.699 1.00 82.31 218 GLU A CA 1
ATOM 1770 C C . GLU A 1 218 ? -34.795 -1.314 42.651 1.00 82.31 218 GLU A C 1
ATOM 1772 O O . GLU A 1 218 ? -35.903 -0.928 4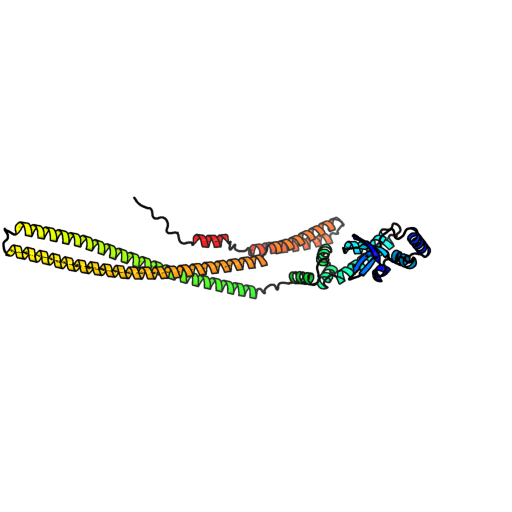3.038 1.00 82.31 218 GLU A O 1
ATOM 1777 N N . GLN A 1 219 ? -34.266 -2.464 43.084 1.00 83.94 219 GLN A N 1
ATOM 1778 C CA . GLN A 1 219 ? -34.918 -3.325 44.077 1.00 83.94 219 GLN A CA 1
ATOM 1779 C C . GLN A 1 219 ? -35.105 -2.608 45.416 1.00 83.94 219 GLN A C 1
ATOM 1781 O O . GLN A 1 219 ? -36.217 -2.584 45.958 1.00 83.94 219 GLN A O 1
ATOM 1786 N N . HIS A 1 220 ? -34.052 -1.970 45.931 1.00 75.94 220 HIS A N 1
ATOM 1787 C CA . HIS A 1 220 ? -34.139 -1.182 47.157 1.00 75.94 220 HIS A CA 1
ATOM 1788 C C . HIS A 1 220 ? -35.127 -0.012 47.026 1.00 75.94 220 HIS A C 1
ATOM 1790 O O . HIS A 1 220 ? -35.874 0.248 47.973 1.00 75.94 220 HIS A O 1
ATOM 1796 N N . GLY A 1 221 ? -35.218 0.627 45.854 1.00 74.69 221 GLY A N 1
ATOM 1797 C CA . GLY A 1 221 ? -36.226 1.648 45.553 1.00 74.69 221 GLY A CA 1
ATOM 1798 C C . GLY A 1 221 ? -37.667 1.124 45.630 1.00 74.69 221 GLY A C 1
ATOM 1799 O O . GLY A 1 221 ? -38.505 1.714 46.317 1.00 74.69 221 GLY A O 1
ATOM 1800 N N . LYS A 1 222 ? -37.953 -0.028 45.005 1.00 82.69 222 LYS A N 1
ATOM 1801 C CA . LYS A 1 222 ? -39.279 -0.685 45.052 1.00 82.69 222 LYS A CA 1
ATOM 1802 C C . LYS A 1 222 ? -39.681 -1.078 46.475 1.00 82.69 222 LYS A C 1
ATOM 1804 O O . LYS A 1 222 ? -40.851 -0.992 46.851 1.00 82.69 222 LYS A O 1
ATOM 1809 N N . GLU A 1 223 ? -38.730 -1.531 47.284 1.00 77.12 223 GLU A N 1
ATOM 1810 C CA . GLU A 1 223 ? -38.987 -1.870 48.686 1.00 77.12 223 GLU A CA 1
ATOM 1811 C C . GLU A 1 223 ? -39.248 -0.632 49.551 1.00 77.12 223 GLU A C 1
ATOM 1813 O O . GLU A 1 223 ? -40.166 -0.650 50.372 1.00 77.12 223 GLU A O 1
ATOM 1818 N N . LEU A 1 224 ? -38.532 0.469 49.310 1.00 73.31 224 LEU A N 1
ATOM 1819 C CA . LEU A 1 224 ? -38.796 1.769 49.934 1.00 73.31 224 LEU A CA 1
ATOM 1820 C C . LEU A 1 224 ? -40.217 2.269 49.646 1.00 73.31 224 LEU A C 1
ATOM 1822 O O . LEU A 1 224 ? -40.890 2.755 50.556 1.00 73.31 224 LEU A O 1
ATOM 1826 N N . GLU A 1 225 ? -40.718 2.103 48.419 1.00 76.44 225 GLU A N 1
ATOM 1827 C CA . GLU A 1 225 ? -42.113 2.429 48.091 1.00 76.44 225 GLU A CA 1
ATOM 1828 C C . GLU A 1 225 ? -43.115 1.573 48.872 1.00 76.44 225 GLU A C 1
ATOM 1830 O O . GLU A 1 225 ? -44.107 2.102 49.383 1.00 76.44 225 GLU A O 1
ATOM 1835 N N . LYS A 1 226 ? -42.849 0.269 49.026 1.00 81.69 226 LYS A N 1
ATOM 1836 C CA . LYS A 1 226 ? -43.689 -0.627 49.838 1.00 81.69 226 LYS A CA 1
ATOM 1837 C C . LYS A 1 226 ? -43.691 -0.212 51.308 1.00 81.69 226 LYS A C 1
ATOM 1839 O O . LYS A 1 226 ? -44.764 -0.156 51.907 1.00 81.69 226 LYS A O 1
ATOM 1844 N N . ILE A 1 227 ? -42.526 0.108 51.875 1.00 75.88 227 ILE A N 1
ATOM 1845 C CA . ILE A 1 227 ? -42.394 0.614 53.253 1.00 75.88 227 ILE A CA 1
ATOM 1846 C C . ILE A 1 227 ? -43.163 1.931 53.398 1.00 75.88 227 ILE A C 1
ATOM 1848 O O . ILE A 1 227 ? -43.937 2.091 54.338 1.00 75.88 227 ILE A O 1
ATOM 1852 N N . ARG A 1 228 ? -43.033 2.848 52.434 1.00 73.44 228 ARG A N 1
ATOM 1853 C CA . ARG A 1 228 ? -43.739 4.138 52.431 1.00 73.44 228 ARG A CA 1
ATOM 1854 C C . ARG A 1 228 ? -45.256 3.970 52.353 1.00 73.44 228 ARG A C 1
ATOM 1856 O O . ARG A 1 228 ? -45.978 4.723 53.004 1.00 73.44 228 ARG A O 1
ATOM 1863 N N . LYS A 1 229 ? -45.738 3.005 51.566 1.00 80.31 229 LYS A N 1
ATOM 1864 C CA . LYS A 1 229 ? -47.164 2.671 51.468 1.00 80.31 229 LYS A CA 1
ATOM 1865 C C . LYS A 1 229 ? -47.683 2.091 52.784 1.00 80.31 229 LYS A C 1
ATOM 1867 O O . LYS A 1 229 ? -48.626 2.645 53.330 1.00 80.31 229 LYS A O 1
ATOM 1872 N N . LYS A 1 230 ? -47.002 1.082 53.342 1.00 77.06 230 LYS A N 1
ATOM 1873 C CA . LYS A 1 230 ? -47.335 0.510 54.658 1.00 77.06 230 LYS A CA 1
ATOM 1874 C C . LYS A 1 230 ? -47.377 1.583 55.740 1.00 77.06 230 LYS A C 1
ATOM 1876 O O . LYS A 1 230 ? -48.371 1.689 56.437 1.00 77.06 230 LYS A O 1
ATOM 1881 N N . ALA A 1 231 ? -46.354 2.434 55.814 1.00 70.06 231 ALA A N 1
ATOM 1882 C CA . ALA A 1 231 ? -46.305 3.524 56.780 1.00 70.06 231 ALA A CA 1
ATOM 1883 C C . ALA A 1 231 ? -47.499 4.481 56.640 1.00 70.06 231 ALA A C 1
ATOM 1885 O O . ALA A 1 231 ? -48.056 4.882 57.654 1.00 70.06 231 ALA A O 1
ATOM 1886 N N . LYS A 1 232 ? -47.922 4.826 55.412 1.00 77.44 232 LYS A N 1
ATOM 1887 C CA . LYS A 1 232 ? -49.130 5.638 55.173 1.00 77.44 232 LYS A CA 1
ATOM 1888 C C . LYS A 1 232 ? -50.407 4.931 55.622 1.00 77.44 232 LYS A C 1
ATOM 1890 O O . LYS A 1 232 ? -51.244 5.576 56.246 1.00 77.44 232 LYS A O 1
ATOM 1895 N N . ASP A 1 233 ? -50.545 3.648 55.303 1.00 78.62 233 ASP A N 1
ATOM 1896 C CA . ASP A 1 233 ? -51.724 2.850 55.647 1.00 78.62 233 ASP A CA 1
ATOM 1897 C C . ASP A 1 233 ? -51.850 2.714 57.176 1.00 78.62 233 ASP A C 1
ATOM 1899 O O . ASP A 1 233 ? -52.906 3.012 57.730 1.00 78.62 233 ASP A O 1
ATOM 1903 N N . THR A 1 234 ? -50.749 2.410 57.876 1.00 71.88 234 THR A N 1
ATOM 1904 C CA . THR A 1 234 ? -50.687 2.364 59.349 1.00 71.88 234 THR A CA 1
ATOM 1905 C C . THR A 1 234 ? -51.018 3.722 59.978 1.00 71.88 234 THR A C 1
ATOM 1907 O O . THR A 1 234 ? -51.732 3.790 60.976 1.00 71.88 234 THR A O 1
ATOM 1910 N N . LEU A 1 235 ? -50.552 4.827 59.382 1.00 71.62 235 LEU A N 1
ATOM 1911 C CA . LEU A 1 235 ? -50.866 6.181 59.854 1.00 71.62 235 LEU A CA 1
ATOM 1912 C C . LEU A 1 235 ? -52.348 6.532 59.669 1.00 71.62 235 LEU A C 1
ATOM 1914 O O . LEU A 1 235 ? -52.933 7.182 60.534 1.00 71.62 235 LEU A O 1
ATOM 1918 N N . ALA A 1 236 ? -52.956 6.109 58.559 1.00 75.00 236 ALA A N 1
ATOM 1919 C CA . ALA A 1 236 ? -54.375 6.319 58.281 1.00 75.00 236 ALA A CA 1
ATOM 1920 C C . ALA A 1 236 ? -55.271 5.474 59.203 1.00 75.00 236 ALA A C 1
ATOM 1922 O O . ALA A 1 236 ? -56.282 5.967 59.704 1.00 75.00 236 ALA A O 1
ATOM 1923 N N . GLU A 1 237 ? -54.883 4.227 59.471 1.00 71.75 237 GLU A N 1
ATOM 1924 C CA . GLU A 1 237 ? -55.575 3.322 60.394 1.00 71.75 237 GLU A CA 1
ATOM 1925 C C . GLU A 1 237 ? -55.510 3.839 61.839 1.00 71.75 237 GLU A C 1
ATOM 1927 O O . GLU A 1 237 ? -56.530 3.908 62.527 1.00 71.75 237 GLU A O 1
ATOM 1932 N N . TYR A 1 238 ? -54.343 4.342 62.255 1.00 65.38 238 TYR A N 1
ATOM 1933 C CA . TYR A 1 238 ? -54.174 5.042 63.527 1.00 65.38 238 TYR A CA 1
ATOM 1934 C C . TYR A 1 238 ? -55.048 6.303 63.627 1.00 65.38 238 TYR A C 1
ATOM 1936 O O . TYR A 1 238 ? -55.703 6.525 64.644 1.00 65.38 238 TYR A O 1
ATOM 1944 N N . GLN A 1 239 ? -55.101 7.129 62.576 1.00 66.88 239 GLN A N 1
ATOM 1945 C CA . GLN A 1 239 ? -55.942 8.334 62.553 1.00 66.88 239 GLN A CA 1
ATOM 1946 C C . GLN A 1 239 ? -57.437 8.014 62.656 1.00 66.88 239 GLN A C 1
ATOM 1948 O O . GLN A 1 239 ? -58.163 8.758 63.312 1.00 66.88 239 GLN A O 1
ATOM 1953 N N . LYS A 1 240 ? -57.888 6.918 62.037 1.00 72.62 240 LYS A N 1
ATOM 1954 C CA . LYS A 1 240 ? -59.288 6.476 62.044 1.00 72.62 240 LYS A CA 1
ATOM 1955 C C . LYS A 1 240 ? -59.727 5.920 63.400 1.00 72.62 240 LYS A C 1
ATOM 1957 O O . LYS A 1 240 ? -60.848 6.178 63.820 1.00 72.62 240 LYS A O 1
ATOM 1962 N N . ASN A 1 241 ? -58.845 5.197 64.084 1.00 65.12 241 ASN A N 1
ATOM 1963 C CA . ASN A 1 241 ? -59.165 4.509 65.337 1.00 65.12 241 ASN A CA 1
ATOM 1964 C C . ASN A 1 241 ? -58.800 5.331 66.592 1.00 65.12 241 ASN A C 1
ATOM 1966 O O . ASN A 1 241 ? -59.019 4.883 67.711 1.00 65.12 241 ASN A O 1
ATOM 1970 N N . LYS A 1 242 ? -58.267 6.550 66.430 1.00 60.88 242 LYS A N 1
ATOM 1971 C CA . LYS A 1 242 ? -57.721 7.428 67.485 1.00 60.88 242 LYS A CA 1
ATOM 1972 C C . LYS A 1 242 ? -58.642 7.676 68.695 1.00 60.88 242 LYS A C 1
ATOM 1974 O O . LYS A 1 242 ? -58.141 8.015 69.764 1.00 60.88 242 LYS A O 1
ATOM 1979 N N . GLU A 1 243 ? -59.955 7.537 68.530 1.00 54.97 243 GLU A N 1
ATOM 1980 C CA . GLU A 1 243 ? -60.965 7.802 69.566 1.00 54.97 243 GLU A CA 1
ATOM 1981 C C . GLU A 1 243 ? -61.353 6.553 70.396 1.00 54.97 243 GLU A C 1
ATOM 1983 O O . GLU A 1 243 ? -61.924 6.711 71.471 1.00 54.97 243 GLU A O 1
ATOM 1988 N N . GLU A 1 244 ? -60.992 5.331 69.966 1.00 54.41 244 GLU A N 1
ATOM 1989 C CA . GLU A 1 244 ? -61.396 4.050 70.598 1.00 54.41 244 GLU A CA 1
ATOM 1990 C C . GLU A 1 244 ? -60.236 3.243 71.236 1.00 54.41 244 GLU A C 1
ATOM 1992 O O . GLU A 1 244 ? -60.449 2.152 71.763 1.00 54.41 244 GLU A O 1
ATOM 1997 N N . ILE A 1 245 ? -58.995 3.743 71.209 1.00 50.97 245 ILE A N 1
ATOM 1998 C CA . ILE A 1 245 ? -57.790 2.946 71.518 1.00 50.97 245 ILE A CA 1
ATOM 1999 C C . ILE A 1 245 ? -57.307 3.077 72.988 1.00 50.97 245 ILE A C 1
ATOM 2001 O O . ILE A 1 245 ? -57.198 4.179 73.523 1.00 50.97 245 ILE A O 1
ATOM 2005 N N . THR A 1 246 ? -56.922 1.956 73.621 1.00 60.28 246 THR A N 1
ATOM 2006 C CA . THR A 1 246 ? -56.202 1.877 74.917 1.00 60.28 246 THR A CA 1
ATOM 2007 C C . THR A 1 246 ? -54.707 2.236 74.798 1.00 60.28 246 THR A C 1
ATOM 2009 O O . THR A 1 246 ? -54.084 1.992 73.768 1.00 60.28 246 THR A O 1
ATOM 2012 N N . GLU A 1 247 ? -54.088 2.775 75.862 1.00 62.03 247 GLU A N 1
ATOM 2013 C CA . GLU A 1 247 ? -52.664 3.205 75.884 1.00 62.03 247 GLU A CA 1
ATOM 2014 C C . GLU A 1 247 ? -51.682 2.133 75.360 1.00 62.03 247 GLU A C 1
ATOM 2016 O O . GLU A 1 247 ? -50.762 2.431 74.605 1.00 62.03 247 GLU A O 1
ATOM 2021 N N . GLU A 1 248 ? -51.935 0.858 75.659 1.00 61.78 248 GLU A N 1
ATOM 2022 C CA . GLU A 1 248 ? -51.098 -0.270 75.224 1.00 61.78 248 GLU A CA 1
ATOM 2023 C C . GLU A 1 248 ? -51.031 -0.423 73.697 1.00 61.78 248 GLU A C 1
ATOM 2025 O O . GLU A 1 248 ? -49.969 -0.680 73.133 1.00 61.78 248 GLU A O 1
ATOM 2030 N N . VAL A 1 249 ? -52.146 -0.217 72.997 1.00 62.03 249 VAL A N 1
ATOM 2031 C CA . VAL A 1 249 ? -52.214 -0.330 71.532 1.00 62.03 249 VAL A CA 1
ATOM 2032 C C . VAL A 1 249 ? -51.525 0.866 70.865 1.00 62.03 249 VAL A C 1
ATOM 2034 O O . VAL A 1 249 ? -50.929 0.731 69.797 1.00 62.03 249 VAL A O 1
ATOM 2037 N N . LYS A 1 250 ? -51.523 2.029 71.523 1.00 64.44 250 LYS A N 1
ATOM 2038 C CA . LYS A 1 250 ? -50.792 3.218 71.071 1.00 64.44 250 LYS A CA 1
ATOM 2039 C C . LYS A 1 250 ? -49.276 2.987 71.072 1.00 64.44 250 LYS A C 1
ATOM 2041 O O . LYS A 1 250 ? -48.612 3.322 70.094 1.00 64.44 250 LYS A O 1
ATOM 2046 N N . GLN A 1 251 ? -48.753 2.325 72.106 1.00 70.75 251 GLN A N 1
ATOM 2047 C CA . GLN A 1 251 ? -47.337 1.944 72.191 1.00 70.75 251 GLN A CA 1
ATOM 2048 C C . GLN A 1 251 ? -46.932 0.924 71.114 1.00 70.75 251 GLN A C 1
ATOM 2050 O O . GLN A 1 251 ? -45.803 0.961 70.625 1.00 70.75 251 GLN A O 1
ATOM 2055 N N . VAL A 1 252 ? -47.846 0.037 70.702 1.00 71.75 252 VAL A N 1
ATOM 2056 C CA . VAL A 1 252 ? -47.611 -0.897 69.585 1.00 71.75 252 VAL A CA 1
ATOM 2057 C C . VAL A 1 252 ? -47.480 -0.142 68.258 1.00 71.75 252 VAL A C 1
ATOM 2059 O O . VAL A 1 252 ? -46.506 -0.361 67.541 1.00 71.75 252 VAL A O 1
ATOM 2062 N N . PHE A 1 253 ? -48.377 0.809 67.964 1.00 68.62 253 PHE A N 1
ATOM 2063 C CA . PHE A 1 253 ? -48.279 1.642 66.756 1.00 68.62 253 PHE A CA 1
ATOM 2064 C C . PHE A 1 253 ? -47.016 2.510 66.730 1.00 68.62 253 PHE A C 1
ATOM 2066 O O . PHE A 1 253 ? -46.385 2.643 65.682 1.00 68.62 253 PHE A O 1
ATOM 2073 N N . GLU A 1 254 ? -46.621 3.086 67.868 1.00 73.38 254 GLU A N 1
ATOM 2074 C CA . GLU A 1 254 ? -45.375 3.856 67.975 1.00 73.38 254 GLU A CA 1
ATOM 2075 C C . GLU A 1 254 ? -44.146 2.977 67.717 1.00 73.38 254 GLU A C 1
ATOM 2077 O O . GLU A 1 254 ? -43.248 3.375 66.973 1.00 73.38 254 GLU A O 1
ATOM 2082 N N . LYS A 1 255 ? -44.130 1.750 68.250 1.00 76.94 255 LYS A N 1
ATOM 2083 C CA . LYS A 1 255 ? -43.046 0.789 68.021 1.00 76.94 255 LYS A CA 1
ATOM 2084 C C . LYS A 1 255 ? -42.982 0.313 66.568 1.00 76.94 255 LYS A C 1
ATOM 2086 O O . LYS A 1 255 ? -41.887 0.192 66.021 1.00 76.94 255 LYS A O 1
ATOM 2091 N N . ASP A 1 256 ? -44.124 0.084 65.928 1.00 74.50 256 ASP A N 1
ATOM 2092 C CA . ASP A 1 256 ? -44.190 -0.311 64.517 1.00 74.50 256 ASP A CA 1
ATOM 2093 C C . ASP A 1 256 ? -43.764 0.824 63.578 1.00 74.50 256 ASP A C 1
ATOM 2095 O O . ASP A 1 256 ? -43.014 0.592 62.626 1.00 74.50 256 ASP A O 1
ATOM 2099 N N . LEU A 1 257 ? -44.166 2.065 63.868 1.00 74.88 257 LEU A N 1
ATOM 2100 C CA . LEU A 1 257 ? -43.706 3.245 63.133 1.00 74.88 257 LEU A CA 1
ATOM 2101 C C . LEU A 1 257 ? -42.196 3.456 63.288 1.00 74.88 257 LEU A C 1
ATOM 2103 O O . LEU A 1 257 ? -41.528 3.764 62.300 1.00 74.88 257 LEU A O 1
ATOM 2107 N N . GLU A 1 258 ? -41.649 3.251 64.486 1.00 78.12 258 GLU A N 1
ATOM 2108 C CA . GLU A 1 258 ? -40.208 3.355 64.731 1.00 78.12 258 GLU A CA 1
ATOM 2109 C C . GLU A 1 258 ? -39.425 2.243 64.012 1.00 78.12 258 GLU A C 1
ATOM 2111 O O . GLU A 1 258 ? -38.409 2.514 63.373 1.00 78.12 258 GLU A O 1
ATOM 2116 N N . ASN A 1 259 ? -39.934 1.005 64.001 1.00 78.81 259 ASN A N 1
ATOM 2117 C CA . ASN A 1 259 ? -39.345 -0.094 63.229 1.00 78.81 259 ASN A CA 1
ATOM 2118 C C . ASN A 1 259 ? -39.321 0.215 61.722 1.00 78.81 259 ASN A C 1
ATOM 2120 O O . ASN A 1 259 ? -38.287 0.044 61.073 1.00 78.81 259 ASN A O 1
ATOM 2124 N N . LEU A 1 260 ? -40.427 0.726 61.168 1.00 74.69 260 LEU A N 1
ATOM 2125 C CA . LEU A 1 260 ? -40.505 1.141 59.761 1.00 74.69 260 LEU A CA 1
ATOM 2126 C C . LEU A 1 260 ? -39.555 2.306 59.451 1.00 74.69 260 LEU A C 1
ATOM 2128 O O . LEU A 1 260 ? -39.004 2.380 58.350 1.00 74.69 260 LEU A O 1
ATOM 2132 N N . ARG A 1 261 ? -39.342 3.211 60.411 1.00 74.62 261 ARG A N 1
ATOM 2133 C CA . ARG A 1 261 ? -38.409 4.337 60.289 1.00 74.62 261 ARG A CA 1
ATOM 2134 C C . ARG A 1 261 ? -36.958 3.862 60.247 1.00 74.62 261 ARG A C 1
ATOM 2136 O O . ARG A 1 261 ? -36.231 4.234 59.330 1.00 74.62 261 ARG A O 1
ATOM 2143 N N . MET A 1 262 ? -36.577 2.974 61.162 1.00 78.50 262 MET A N 1
ATOM 2144 C CA . MET A 1 262 ? -35.254 2.343 61.192 1.00 78.50 262 MET A CA 1
ATOM 2145 C C . MET A 1 262 ? -34.977 1.525 59.925 1.00 78.50 262 MET A C 1
ATOM 2147 O O . MET A 1 262 ? -33.871 1.554 59.381 1.00 78.50 262 MET A O 1
ATOM 2151 N N . GLU A 1 263 ? -35.976 0.799 59.419 1.00 75.81 263 GLU A N 1
ATOM 2152 C CA . GLU A 1 263 ? -35.846 0.028 58.182 1.00 75.81 263 GLU A CA 1
ATOM 2153 C C . GLU A 1 263 ? -35.702 0.941 56.956 1.00 75.81 263 GLU A C 1
ATOM 2155 O O . GLU A 1 263 ? -34.847 0.696 56.103 1.00 75.81 263 GLU A O 1
ATOM 2160 N N . ARG A 1 264 ? -36.451 2.050 56.908 1.00 73.69 264 ARG A N 1
ATOM 2161 C CA . ARG A 1 264 ? -36.298 3.093 55.886 1.00 73.69 264 ARG A CA 1
ATOM 2162 C C . ARG A 1 264 ? -34.884 3.680 55.881 1.00 73.69 264 ARG A C 1
ATOM 2164 O O . ARG A 1 264 ? -34.272 3.733 54.818 1.00 73.69 264 ARG A O 1
ATOM 2171 N N . GLU A 1 265 ? -34.361 4.086 57.036 1.00 76.88 265 GLU A N 1
ATOM 2172 C CA . GLU A 1 265 ? -33.021 4.685 57.147 1.00 76.88 265 GLU A CA 1
ATOM 2173 C C . GLU A 1 265 ? -31.919 3.715 56.705 1.00 76.88 265 GLU A C 1
ATOM 2175 O O . GLU A 1 265 ? -31.025 4.094 55.945 1.00 76.88 265 GLU A O 1
ATOM 2180 N N . ARG A 1 266 ? -32.017 2.434 57.088 1.00 78.81 266 ARG A N 1
ATOM 2181 C CA . ARG A 1 266 ? -31.091 1.391 56.613 1.00 78.81 266 ARG A CA 1
ATOM 2182 C C . ARG A 1 266 ? -31.114 1.246 55.092 1.00 78.81 266 ARG A C 1
ATOM 2184 O O . ARG A 1 266 ? -30.057 1.096 54.481 1.00 78.81 266 ARG A O 1
ATOM 2191 N N . ARG A 1 267 ? -32.294 1.288 54.466 1.00 75.56 267 ARG A N 1
ATOM 2192 C CA . ARG A 1 267 ? -32.420 1.169 53.002 1.00 75.56 267 ARG A CA 1
ATOM 2193 C C . ARG A 1 267 ? -31.981 2.427 52.263 1.00 75.56 267 ARG A C 1
ATOM 2195 O O . ARG A 1 267 ? -31.353 2.305 51.218 1.00 75.56 267 ARG A O 1
ATOM 2202 N N . GLU A 1 268 ? -32.249 3.613 52.800 1.00 75.06 268 GLU A N 1
ATOM 2203 C CA . GLU A 1 268 ? -31.728 4.873 52.252 1.00 75.06 268 GLU A CA 1
ATOM 2204 C C . GLU A 1 268 ? -30.191 4.913 52.317 1.00 75.06 268 GLU A C 1
ATOM 2206 O O . GLU A 1 268 ? -29.548 5.335 51.353 1.00 75.06 268 GLU A O 1
ATOM 2211 N N . ALA A 1 269 ? -29.587 4.400 53.395 1.00 80.62 269 ALA A N 1
ATOM 2212 C CA . ALA A 1 269 ? -28.136 4.248 53.499 1.00 80.62 269 ALA A CA 1
ATOM 2213 C C . ALA A 1 269 ? -27.574 3.268 52.450 1.00 80.62 269 ALA A C 1
ATOM 2215 O O . ALA A 1 269 ? -26.632 3.621 51.741 1.00 80.62 269 ALA A O 1
ATOM 2216 N N . ALA A 1 270 ? -28.192 2.091 52.285 1.00 79.31 270 ALA A N 1
ATOM 2217 C CA . ALA A 1 270 ? -27.796 1.108 51.270 1.00 79.31 270 ALA A CA 1
ATOM 2218 C C . ALA A 1 270 ? -27.933 1.653 49.832 1.00 79.31 270 ALA A C 1
ATOM 2220 O O . ALA A 1 270 ? -27.050 1.460 48.999 1.00 79.31 270 ALA A O 1
ATOM 2221 N N . MET A 1 271 ? -29.006 2.399 49.541 1.00 75.69 271 MET A N 1
ATOM 2222 C CA . MET A 1 271 ? -29.194 3.086 48.255 1.00 75.69 271 MET A CA 1
ATOM 2223 C C . MET A 1 271 ? -28.070 4.087 47.976 1.00 75.69 271 MET A C 1
ATOM 2225 O O . MET A 1 271 ? -27.535 4.127 46.869 1.00 75.69 271 MET A O 1
ATOM 2229 N N . LYS A 1 272 ? -27.694 4.891 48.976 1.00 80.75 272 LYS A N 1
ATOM 2230 C CA . LYS A 1 272 ? -26.620 5.883 48.848 1.00 80.75 272 LYS A CA 1
ATOM 2231 C C . LYS A 1 272 ? -25.260 5.223 48.611 1.00 80.75 272 LYS A C 1
ATOM 2233 O O . LYS A 1 272 ? -24.471 5.718 47.812 1.00 80.75 272 LYS A O 1
ATOM 2238 N N . GLU A 1 273 ? -24.998 4.096 49.267 1.00 82.94 273 GLU A N 1
ATOM 2239 C CA . GLU A 1 273 ? -23.798 3.289 49.034 1.00 82.94 273 GLU A CA 1
ATOM 2240 C C . GLU A 1 273 ? -23.746 2.769 47.590 1.00 82.94 273 GLU A C 1
ATOM 2242 O O . GLU A 1 273 ? -22.750 2.993 46.900 1.00 82.94 273 GLU A O 1
ATOM 2247 N N . LYS A 1 274 ? -24.847 2.195 47.085 1.00 79.31 274 LYS A N 1
ATOM 2248 C CA . LYS A 1 274 ? -24.940 1.741 45.686 1.00 79.31 274 LYS A CA 1
ATOM 2249 C C . LYS A 1 274 ? -24.828 2.879 44.671 1.00 79.31 274 LYS A C 1
ATOM 2251 O O . LYS A 1 274 ? -24.199 2.706 43.632 1.00 79.31 274 LYS A O 1
ATOM 2256 N N . GLN A 1 275 ? -25.360 4.064 44.969 1.00 76.75 275 GLN A N 1
ATOM 2257 C CA . GLN A 1 275 ? -25.164 5.251 44.124 1.00 76.75 275 GLN A CA 1
ATOM 2258 C C . GLN A 1 275 ? -23.692 5.679 44.050 1.00 76.75 275 GLN A C 1
ATOM 2260 O O . GLN A 1 275 ? -23.211 6.009 42.965 1.00 76.75 275 GLN A O 1
ATOM 2265 N N . ASN A 1 276 ? -22.966 5.642 45.170 1.00 81.94 276 ASN A N 1
ATOM 2266 C CA . ASN A 1 276 ? -21.534 5.950 45.194 1.00 81.94 276 ASN A CA 1
ATOM 2267 C C . ASN A 1 276 ? -20.712 4.905 44.422 1.00 81.94 276 ASN A C 1
ATOM 2269 O O . ASN A 1 276 ? -19.790 5.270 43.694 1.00 81.94 276 ASN A O 1
ATOM 2273 N N . GLU A 1 277 ? -21.060 3.622 44.547 1.00 83.94 277 GLU A N 1
ATOM 2274 C CA . GLU A 1 277 ? -20.439 2.522 43.798 1.00 83.94 277 GLU A CA 1
ATOM 2275 C C . GLU A 1 277 ? -20.625 2.702 42.281 1.00 83.94 277 GLU A C 1
ATOM 2277 O O . GLU A 1 277 ? -19.650 2.680 41.532 1.00 83.94 277 GLU A O 1
ATOM 2282 N N . ILE A 1 278 ? -21.847 3.014 41.830 1.00 79.56 278 ILE A N 1
ATOM 2283 C CA . ILE A 1 278 ? -22.142 3.317 40.418 1.00 79.56 278 ILE A CA 1
ATOM 2284 C C . ILE A 1 278 ? -21.344 4.534 39.927 1.00 79.56 278 ILE A C 1
ATOM 2286 O O . ILE A 1 278 ? -20.837 4.526 38.805 1.00 79.56 278 ILE A O 1
ATOM 2290 N N . ALA A 1 279 ? -21.224 5.588 40.740 1.00 82.69 279 ALA A N 1
ATOM 2291 C CA . ALA A 1 279 ? -20.453 6.776 40.374 1.00 82.69 279 ALA A CA 1
ATOM 2292 C C . ALA A 1 279 ? -18.961 6.458 40.186 1.00 82.69 279 ALA A C 1
ATOM 2294 O O . ALA A 1 279 ? -18.351 6.951 39.236 1.00 82.69 279 ALA A O 1
ATOM 2295 N N . LYS A 1 280 ? -18.394 5.601 41.043 1.00 85.38 280 LYS A N 1
ATOM 2296 C CA . LYS A 1 280 ? -17.008 5.135 40.921 1.00 85.38 280 LYS A CA 1
ATOM 2297 C C . LYS A 1 280 ? -16.807 4.298 39.652 1.00 85.38 280 LYS A C 1
ATOM 2299 O O . LYS A 1 280 ? -15.918 4.614 38.865 1.00 85.38 280 LYS A O 1
ATOM 2304 N N . LEU A 1 281 ? -17.680 3.316 39.413 1.00 80.69 281 LEU A N 1
ATOM 2305 C CA . LEU A 1 281 ? -17.641 2.461 38.220 1.00 80.69 281 LEU A CA 1
ATOM 2306 C C . LEU A 1 281 ? -17.784 3.269 36.923 1.00 80.69 281 LEU A C 1
ATOM 2308 O O . LEU A 1 281 ? -17.105 2.984 35.945 1.00 80.69 281 LEU A O 1
ATOM 2312 N N . ASN A 1 282 ? -18.607 4.323 36.907 1.00 78.88 282 ASN A N 1
ATOM 2313 C CA . ASN A 1 282 ? -18.695 5.224 35.752 1.00 78.88 282 ASN A CA 1
ATOM 2314 C C . ASN A 1 282 ? -17.361 5.924 35.447 1.00 78.88 282 ASN A C 1
ATOM 2316 O O . ASN A 1 282 ? -17.017 6.075 34.278 1.00 78.88 282 ASN A O 1
ATOM 2320 N N . GLY A 1 283 ? -16.616 6.343 36.475 1.00 82.25 283 GLY A N 1
ATOM 2321 C CA . GLY A 1 283 ? -15.289 6.937 36.294 1.00 82.25 283 GLY A CA 1
ATOM 2322 C C . GLY A 1 283 ? -14.260 5.934 35.764 1.00 82.25 283 GLY A C 1
ATOM 2323 O O . GLY A 1 283 ? -13.466 6.273 34.889 1.00 82.25 283 GLY A O 1
ATOM 2324 N N . GLU A 1 284 ? -14.302 4.692 36.253 1.00 82.19 284 GLU A N 1
ATOM 2325 C CA . GLU A 1 284 ? -13.437 3.599 35.784 1.00 82.19 284 GLU A CA 1
ATOM 2326 C C . GLU A 1 284 ? -13.751 3.222 34.325 1.00 82.19 284 GLU A C 1
ATOM 2328 O O . GLU A 1 284 ? -12.839 3.172 33.501 1.00 82.19 284 GLU A O 1
ATOM 2333 N N . ILE A 1 285 ? -15.034 3.083 33.970 1.00 79.00 285 ILE A N 1
ATOM 2334 C CA . ILE A 1 285 ? -15.503 2.851 32.592 1.00 79.00 285 ILE A CA 1
ATOM 2335 C C . ILE A 1 285 ? -14.993 3.939 31.641 1.00 79.00 285 ILE A C 1
ATOM 2337 O O . ILE A 1 285 ? -14.494 3.629 30.561 1.00 79.00 285 ILE A O 1
ATOM 2341 N N . GLU A 1 286 ? -15.085 5.211 32.029 1.00 81.81 286 GLU A N 1
ATOM 2342 C CA . GLU A 1 286 ? -14.621 6.318 31.187 1.00 81.81 286 GLU A CA 1
ATOM 2343 C C . GLU A 1 286 ? -13.095 6.292 30.997 1.00 81.81 286 GLU A C 1
ATOM 2345 O O . GLU A 1 286 ? -12.585 6.526 29.900 1.00 81.81 286 GLU A O 1
ATOM 2350 N N . SER A 1 287 ? -12.349 5.943 32.048 1.00 81.31 287 SER A N 1
ATOM 2351 C CA . SER A 1 287 ? -10.900 5.727 31.969 1.00 81.31 287 SER A CA 1
ATOM 2352 C C . SER A 1 287 ? -10.547 4.586 31.007 1.00 81.31 287 SER A C 1
ATOM 2354 O O . SER A 1 287 ? -9.665 4.745 30.158 1.00 81.31 287 SER A O 1
ATOM 2356 N N . PHE A 1 288 ? -11.260 3.457 31.079 1.00 79.56 288 PHE A N 1
ATOM 2357 C CA . PHE A 1 288 ? -11.050 2.324 30.174 1.00 79.56 288 PHE A CA 1
ATOM 2358 C C . PHE A 1 288 ? -11.384 2.669 28.723 1.00 79.56 288 PHE A C 1
ATOM 2360 O O . PHE A 1 288 ? -10.587 2.362 27.839 1.00 79.56 288 PHE A O 1
ATOM 2367 N N . LYS A 1 289 ? -12.484 3.386 28.471 1.00 76.56 289 LYS A N 1
ATOM 2368 C CA . LYS A 1 289 ? -12.843 3.866 27.125 1.00 76.56 289 LYS A CA 1
ATOM 2369 C C . LYS A 1 289 ? -11.753 4.738 26.512 1.00 76.56 289 LYS A C 1
ATOM 2371 O O . LYS A 1 289 ? -11.368 4.522 25.366 1.00 76.56 289 LYS A O 1
ATOM 2376 N N . ASN A 1 290 ? -11.200 5.672 27.285 1.00 79.81 290 ASN A N 1
ATOM 2377 C CA . ASN A 1 290 ? -10.093 6.511 26.823 1.00 79.81 290 ASN A CA 1
ATOM 2378 C C . ASN A 1 290 ? -8.837 5.689 26.498 1.00 79.81 290 ASN A C 1
ATOM 2380 O O . ASN A 1 290 ? -8.130 5.982 25.532 1.00 79.81 290 ASN A O 1
ATOM 2384 N N . ARG A 1 291 ? -8.558 4.645 27.285 1.00 78.38 291 ARG A N 1
ATOM 2385 C CA . ARG A 1 291 ? -7.418 3.751 27.058 1.00 78.38 291 ARG A CA 1
ATOM 2386 C C . ARG A 1 291 ? -7.600 2.888 25.807 1.00 78.38 291 ARG A C 1
ATOM 2388 O O . ARG A 1 291 ? -6.663 2.787 25.020 1.00 78.38 291 ARG A O 1
ATOM 2395 N N . ILE A 1 292 ? -8.797 2.333 25.604 1.00 75.81 292 ILE A N 1
ATOM 2396 C CA . ILE A 1 292 ? -9.181 1.589 24.394 1.00 75.81 292 ILE A CA 1
ATOM 2397 C C . ILE A 1 292 ? -9.013 2.478 23.164 1.00 75.81 292 ILE A C 1
ATOM 2399 O O . ILE A 1 292 ? -8.295 2.095 22.247 1.00 75.81 292 ILE A O 1
ATOM 2403 N N . TYR A 1 293 ? -9.542 3.703 23.192 1.00 76.88 293 TYR A N 1
ATOM 2404 C CA . TYR A 1 293 ? -9.382 4.659 22.094 1.00 76.88 293 TYR A CA 1
ATOM 2405 C C . TYR A 1 293 ? -7.903 4.943 21.768 1.00 76.88 293 TYR A C 1
ATOM 2407 O O . TYR A 1 293 ? -7.506 5.024 20.604 1.00 76.88 293 TYR A O 1
ATOM 2415 N N . GLY A 1 294 ? -7.053 5.050 22.797 1.00 78.31 294 GLY A N 1
ATOM 2416 C CA . GLY A 1 294 ? -5.605 5.182 22.628 1.00 78.31 294 GLY A CA 1
ATOM 2417 C C . GLY A 1 294 ? -4.965 3.972 21.937 1.00 78.31 294 GLY A C 1
ATOM 2418 O O . GLY A 1 294 ? -4.174 4.147 21.007 1.00 78.31 294 GLY A O 1
ATOM 2419 N N . PHE A 1 295 ? -5.320 2.755 22.357 1.00 76.00 295 PHE A N 1
ATOM 2420 C CA . PHE A 1 295 ? -4.817 1.519 21.752 1.00 76.00 295 PHE A CA 1
ATOM 2421 C C . PHE A 1 295 ? -5.334 1.314 20.323 1.00 76.00 295 PHE A C 1
ATOM 2423 O O . PHE A 1 295 ? -4.551 0.960 19.444 1.00 76.00 295 PHE A O 1
ATOM 2430 N N . GLU A 1 296 ? -6.604 1.607 20.045 1.00 71.81 296 GLU A N 1
ATOM 2431 C CA . GLU A 1 296 ? -7.176 1.572 18.693 1.00 71.81 296 GLU A CA 1
ATOM 2432 C C . GLU A 1 296 ? -6.416 2.499 17.735 1.00 71.81 296 GLU A C 1
ATOM 2434 O O . GLU A 1 296 ? -6.077 2.099 16.618 1.00 71.81 296 GLU A O 1
ATOM 2439 N N . GLY A 1 297 ? -6.078 3.712 18.188 1.00 72.56 297 GLY A N 1
ATOM 2440 C CA . GLY A 1 297 ? -5.268 4.656 17.420 1.00 72.56 297 GLY A CA 1
ATOM 2441 C C . GLY A 1 297 ? -3.864 4.127 17.110 1.00 72.56 297 GLY A C 1
ATOM 2442 O O . GLY A 1 297 ? -3.392 4.253 15.979 1.00 72.56 297 GLY A O 1
ATOM 2443 N N . GLN A 1 298 ? -3.205 3.490 18.082 1.00 74.56 298 GLN A N 1
ATOM 2444 C CA . GLN A 1 298 ? -1.887 2.874 17.877 1.00 74.56 298 GLN A CA 1
ATOM 2445 C C . GLN A 1 298 ? -1.956 1.685 16.915 1.00 74.56 298 GLN A C 1
ATOM 2447 O O . GLN A 1 298 ? -1.148 1.596 15.992 1.00 74.56 298 GLN A O 1
ATOM 2452 N N . VAL A 1 299 ? -2.950 0.807 17.068 1.00 69.75 299 VAL A N 1
ATOM 2453 C CA . VAL A 1 299 ? -3.175 -0.321 16.151 1.00 69.75 299 VAL A CA 1
ATOM 2454 C C . VAL A 1 299 ? -3.432 0.183 14.728 1.00 69.75 299 VAL A C 1
ATOM 2456 O O . VAL A 1 299 ? -2.900 -0.384 13.773 1.00 69.75 299 VAL A O 1
ATOM 2459 N N . ALA A 1 300 ? -4.205 1.258 14.561 1.00 70.69 300 ALA A N 1
ATOM 2460 C CA . ALA A 1 300 ? -4.440 1.873 13.257 1.00 70.69 300 ALA A CA 1
ATOM 2461 C C . ALA A 1 300 ? -3.155 2.457 12.642 1.00 70.69 300 ALA A C 1
ATOM 2463 O O . ALA A 1 300 ? -2.909 2.263 11.449 1.00 70.69 300 ALA A O 1
ATOM 2464 N N . LEU A 1 301 ? -2.313 3.119 13.443 1.00 74.56 301 LEU A N 1
ATOM 2465 C CA . LEU A 1 301 ? -1.020 3.645 12.996 1.00 74.56 301 LEU A CA 1
ATOM 2466 C C . LEU A 1 301 ? -0.113 2.520 12.475 1.00 74.56 301 LEU A C 1
ATOM 2468 O O . LEU A 1 301 ? 0.363 2.589 11.342 1.00 74.56 301 LEU A O 1
ATOM 2472 N N . TRP A 1 302 ? 0.051 1.452 13.259 1.00 71.50 302 TRP A N 1
ATOM 2473 C CA . TRP A 1 302 ? 0.864 0.296 12.877 1.00 71.50 302 TRP A CA 1
ATOM 2474 C C . TRP A 1 302 ? 0.336 -0.401 11.621 1.00 71.50 302 TRP A C 1
ATOM 2476 O O . TRP A 1 302 ? 1.117 -0.778 10.749 1.00 71.50 302 TRP A O 1
ATOM 2486 N N . ARG A 1 303 ? -0.991 -0.511 11.462 1.00 69.44 303 ARG A N 1
ATOM 2487 C CA . ARG A 1 303 ? -1.605 -1.020 10.221 1.00 69.44 303 ARG A CA 1
ATOM 2488 C C . ARG A 1 303 ? -1.202 -0.183 9.003 1.00 69.44 303 ARG A C 1
ATOM 2490 O O . ARG A 1 303 ? -0.852 -0.748 7.968 1.00 69.44 303 ARG A O 1
ATOM 2497 N N . HIS A 1 304 ? -1.228 1.145 9.119 1.00 73.56 304 HIS A N 1
ATOM 2498 C CA . HIS A 1 304 ? -0.813 2.039 8.037 1.00 73.56 304 HIS A CA 1
ATOM 2499 C C . HIS A 1 304 ? 0.684 1.945 7.724 1.00 73.56 304 HIS A C 1
ATOM 2501 O O . HIS A 1 304 ? 1.060 2.008 6.553 1.00 73.56 304 HIS A O 1
ATOM 2507 N N . GLU A 1 305 ? 1.539 1.802 8.735 1.00 69.31 305 GLU A N 1
ATOM 2508 C CA . GLU A 1 305 ? 2.983 1.647 8.529 1.00 69.31 305 GLU A CA 1
ATOM 2509 C C . GLU A 1 305 ? 3.323 0.335 7.821 1.00 69.31 305 GLU A C 1
ATOM 2511 O O . GLU A 1 305 ? 4.079 0.362 6.848 1.00 69.31 305 GLU A O 1
ATOM 2516 N N . ILE A 1 306 ? 2.702 -0.780 8.221 1.00 68.56 306 ILE A N 1
ATOM 2517 C CA . ILE A 1 306 ? 2.857 -2.076 7.544 1.00 68.56 306 ILE A CA 1
ATOM 2518 C C . ILE A 1 306 ? 2.438 -1.959 6.073 1.00 68.56 306 ILE A C 1
ATOM 2520 O O . ILE A 1 306 ? 3.216 -2.306 5.187 1.00 68.56 306 ILE A O 1
ATOM 2524 N N . ALA A 1 307 ? 1.259 -1.390 5.799 1.00 66.69 307 ALA A N 1
ATOM 2525 C CA . ALA A 1 307 ? 0.769 -1.216 4.431 1.00 66.69 307 ALA A CA 1
ATOM 2526 C C . ALA A 1 307 ? 1.715 -0.357 3.571 1.00 66.69 307 ALA A C 1
ATOM 2528 O O . ALA A 1 307 ? 1.997 -0.699 2.423 1.00 66.69 307 ALA A O 1
ATOM 2529 N N . ARG A 1 308 ? 2.256 0.732 4.134 1.00 70.56 308 ARG A N 1
ATOM 2530 C CA . ARG A 1 308 ? 3.214 1.606 3.439 1.00 70.56 308 ARG A CA 1
ATOM 2531 C C . ARG A 1 308 ? 4.509 0.871 3.092 1.00 70.56 308 ARG A C 1
ATOM 2533 O O . ARG A 1 308 ? 5.037 1.057 1.997 1.00 70.56 308 ARG A O 1
ATOM 2540 N N . VAL A 1 309 ? 5.043 0.077 4.019 1.00 68.50 309 VAL A N 1
ATOM 2541 C CA . VAL A 1 309 ? 6.273 -0.697 3.793 1.00 68.50 309 VAL A CA 1
ATOM 2542 C C . VAL A 1 309 ? 6.047 -1.751 2.710 1.00 68.50 309 VAL A C 1
ATOM 2544 O O . VAL A 1 309 ? 6.867 -1.839 1.797 1.00 68.50 309 VAL A O 1
ATOM 2547 N N . SER A 1 310 ? 4.921 -2.470 2.748 1.00 64.12 310 SER A N 1
ATOM 2548 C CA . SER A 1 310 ? 4.547 -3.424 1.696 1.00 64.12 310 SER A CA 1
ATOM 2549 C C . SER A 1 310 ? 4.429 -2.748 0.328 1.00 64.12 310 SER A C 1
ATOM 2551 O O . SER A 1 310 ? 5.032 -3.211 -0.633 1.00 64.12 310 SER A O 1
ATOM 2553 N N . GLU A 1 311 ? 3.767 -1.590 0.234 1.00 66.31 311 GLU A N 1
ATOM 2554 C CA . GLU A 1 311 ? 3.634 -0.861 -1.035 1.00 66.31 311 GLU A CA 1
ATOM 2555 C C . GLU A 1 311 ? 4.996 -0.402 -1.598 1.00 66.31 311 GLU A C 1
ATOM 2557 O O . GLU A 1 311 ? 5.248 -0.478 -2.805 1.00 66.31 311 GLU A O 1
ATOM 2562 N N . LEU A 1 312 ? 5.901 0.074 -0.736 1.00 64.44 312 LEU A N 1
ATOM 2563 C CA . LEU A 1 312 ? 7.262 0.456 -1.134 1.00 64.44 312 LEU A CA 1
ATOM 2564 C C . LEU A 1 312 ? 8.080 -0.753 -1.596 1.00 64.44 312 LEU A C 1
ATOM 2566 O O . LEU A 1 312 ? 8.825 -0.653 -2.576 1.00 64.44 312 LEU A O 1
ATOM 2570 N N . TYR A 1 313 ? 7.938 -1.884 -0.909 1.00 64.88 313 TYR A N 1
ATOM 2571 C CA . TYR A 1 313 ? 8.562 -3.147 -1.284 1.00 64.88 313 TYR A CA 1
ATOM 2572 C C . TYR A 1 313 ? 8.060 -3.617 -2.655 1.00 64.88 313 TYR A C 1
ATOM 2574 O O . TYR A 1 313 ? 8.870 -3.848 -3.554 1.00 64.88 313 TYR A O 1
ATOM 2582 N N . ASP A 1 314 ? 6.745 -3.625 -2.877 1.00 63.34 314 ASP A N 1
ATOM 2583 C CA . ASP A 1 314 ? 6.140 -4.023 -4.150 1.00 63.34 314 ASP A CA 1
ATOM 2584 C C . ASP A 1 314 ? 6.574 -3.132 -5.312 1.00 63.34 314 ASP A C 1
ATOM 2586 O O . ASP A 1 314 ? 6.929 -3.645 -6.380 1.00 63.34 314 ASP A O 1
ATOM 2590 N N . LYS A 1 315 ? 6.622 -1.807 -5.108 1.00 63.59 315 LYS A N 1
ATOM 2591 C CA . LYS A 1 315 ? 7.126 -0.849 -6.108 1.00 63.59 315 LYS A CA 1
ATOM 2592 C C . LYS A 1 315 ? 8.590 -1.103 -6.453 1.00 63.59 315 LYS A C 1
ATOM 2594 O O . LYS A 1 315 ? 8.942 -1.148 -7.634 1.00 63.59 315 LYS A O 1
ATOM 2599 N N . ASN A 1 316 ? 9.441 -1.308 -5.448 1.00 63.19 316 ASN A N 1
ATOM 2600 C CA . ASN A 1 316 ? 10.857 -1.597 -5.671 1.00 63.19 316 ASN A CA 1
ATOM 2601 C C . ASN A 1 316 ? 11.049 -2.935 -6.391 1.00 63.19 316 ASN A C 1
ATOM 2603 O O . ASN A 1 316 ? 11.794 -3.008 -7.368 1.00 63.19 316 ASN A O 1
ATOM 2607 N N . ILE A 1 317 ? 10.340 -3.990 -5.994 1.00 63.09 317 ILE A N 1
ATOM 2608 C CA . ILE A 1 317 ? 10.450 -5.279 -6.681 1.00 63.09 317 ILE A CA 1
ATOM 2609 C C . ILE A 1 317 ? 9.874 -5.203 -8.091 1.00 63.09 317 ILE A C 1
ATOM 2611 O O . ILE A 1 317 ? 10.441 -5.803 -8.999 1.00 63.09 317 ILE A O 1
ATOM 2615 N N . ALA A 1 318 ? 8.778 -4.481 -8.323 1.00 59.91 318 ALA A N 1
ATOM 2616 C CA . ALA A 1 318 ? 8.250 -4.265 -9.671 1.00 59.91 318 ALA A CA 1
ATOM 2617 C C . ALA A 1 318 ? 9.279 -3.588 -10.592 1.00 59.91 318 ALA A C 1
ATOM 2619 O O . ALA A 1 318 ? 9.355 -3.933 -11.770 1.00 59.91 318 ALA A O 1
ATOM 2620 N N . TYR A 1 319 ? 10.115 -2.697 -10.054 1.00 61.22 319 TYR A N 1
ATOM 2621 C CA . TYR A 1 319 ? 11.204 -2.070 -10.801 1.00 61.22 319 TYR A CA 1
ATOM 2622 C C . TYR A 1 319 ? 12.313 -3.060 -11.202 1.00 61.22 319 TYR A C 1
ATOM 2624 O O . TYR A 1 319 ? 12.782 -3.025 -12.339 1.00 61.22 319 TYR A O 1
ATOM 2632 N N . TYR A 1 320 ? 12.724 -3.959 -10.300 1.00 59.69 320 TYR A N 1
ATOM 2633 C CA . TYR A 1 320 ? 13.808 -4.922 -10.564 1.00 59.69 320 TYR A CA 1
ATOM 2634 C C . TYR A 1 320 ? 13.350 -6.230 -11.229 1.00 59.69 320 TYR A C 1
ATOM 2636 O O . TYR A 1 320 ? 14.137 -6.873 -11.916 1.00 59.69 320 TYR A O 1
ATOM 2644 N N . SER A 1 321 ? 12.088 -6.622 -11.055 1.00 66.75 321 SER A N 1
ATOM 2645 C CA . SER A 1 321 ? 11.501 -7.880 -11.549 1.00 66.75 321 SER A CA 1
ATOM 2646 C C . SER A 1 321 ? 10.436 -7.635 -12.622 1.00 66.75 321 SER A C 1
ATOM 2648 O O . SER A 1 321 ? 9.436 -8.349 -12.689 1.00 66.75 321 SER A O 1
ATOM 2650 N N . ASN A 1 322 ? 10.616 -6.591 -13.435 1.00 70.56 322 ASN A N 1
ATOM 2651 C CA . ASN A 1 322 ? 9.696 -6.260 -14.517 1.00 70.56 322 ASN A CA 1
ATOM 2652 C C . ASN A 1 322 ? 9.728 -7.365 -15.599 1.00 70.56 322 ASN A C 1
ATOM 2654 O O . ASN A 1 322 ? 10.801 -7.614 -16.157 1.00 70.56 322 ASN A O 1
ATOM 2658 N N . PRO A 1 323 ? 8.587 -7.995 -15.948 1.00 71.62 323 PRO A N 1
ATOM 2659 C CA . PRO A 1 323 ? 8.508 -8.998 -17.014 1.00 71.62 323 PRO A CA 1
ATOM 2660 C C . PRO A 1 323 ? 9.099 -8.535 -18.352 1.00 71.62 323 PRO A C 1
ATOM 2662 O O . PRO A 1 323 ? 9.699 -9.344 -19.061 1.00 71.62 323 PRO A O 1
ATOM 2665 N N . ALA A 1 324 ? 9.021 -7.232 -18.650 1.00 68.06 324 ALA A N 1
ATOM 2666 C CA . ALA A 1 324 ? 9.587 -6.641 -19.859 1.00 68.06 324 ALA A CA 1
ATOM 2667 C C . ALA A 1 324 ? 11.107 -6.867 -19.978 1.00 68.06 324 ALA A C 1
ATOM 2669 O O . ALA A 1 324 ? 11.629 -6.984 -21.082 1.00 68.06 324 ALA A O 1
ATOM 2670 N N . LEU A 1 325 ? 11.829 -6.983 -18.854 1.00 70.50 325 LEU A N 1
ATOM 2671 C CA . LEU A 1 325 ? 13.271 -7.260 -18.860 1.00 70.50 325 LEU A CA 1
ATOM 2672 C C . LEU A 1 325 ? 13.584 -8.650 -19.428 1.00 70.50 325 LEU A C 1
ATOM 2674 O O . LEU A 1 325 ? 14.591 -8.813 -20.113 1.00 70.50 325 LEU A O 1
ATOM 2678 N N . LEU A 1 326 ? 12.728 -9.643 -19.170 1.00 76.62 326 LEU A N 1
ATOM 2679 C CA . LEU A 1 326 ? 12.862 -10.981 -19.753 1.00 76.62 326 LEU A CA 1
ATOM 2680 C C . LEU A 1 326 ? 12.340 -11.008 -21.192 1.00 76.62 326 LEU A C 1
ATOM 2682 O O . LEU A 1 326 ? 12.966 -11.613 -22.058 1.00 76.62 326 LEU A O 1
ATOM 2686 N N . GLU A 1 327 ? 11.221 -10.333 -21.449 1.00 73.94 327 GLU A N 1
ATOM 2687 C CA . GLU A 1 327 ? 10.579 -10.271 -22.764 1.00 73.94 327 GLU A CA 1
ATOM 2688 C C . GLU A 1 327 ? 11.500 -9.680 -23.834 1.00 73.94 327 GLU A C 1
ATOM 2690 O O . GLU A 1 327 ? 11.708 -10.312 -24.868 1.00 73.94 327 GLU A O 1
ATOM 2695 N N . VAL A 1 328 ? 12.128 -8.531 -23.559 1.00 72.56 328 VAL A N 1
ATOM 2696 C CA . VAL A 1 328 ? 13.046 -7.871 -24.502 1.00 72.56 328 VAL A CA 1
ATOM 2697 C C . VAL A 1 328 ? 14.199 -8.800 -24.886 1.00 72.56 328 VAL A C 1
ATOM 2699 O O . VAL A 1 328 ? 14.532 -8.928 -26.062 1.00 72.56 328 VAL A O 1
ATOM 2702 N N . GLN A 1 329 ? 14.790 -9.499 -23.915 1.00 78.75 329 GLN A N 1
ATOM 2703 C CA . GLN A 1 329 ? 15.925 -10.392 -24.168 1.00 78.75 329 GLN A CA 1
ATOM 2704 C C . GLN A 1 329 ? 15.505 -11.645 -24.949 1.00 78.75 329 GLN A C 1
ATOM 2706 O O . GLN A 1 329 ? 16.211 -12.084 -25.858 1.00 78.75 329 GLN A O 1
ATOM 2711 N N . LEU A 1 330 ? 14.334 -12.207 -24.639 1.00 79.12 330 LEU A N 1
ATOM 2712 C CA . LEU A 1 330 ? 13.783 -13.350 -25.369 1.00 79.12 330 LEU A CA 1
ATOM 2713 C C . LEU A 1 330 ? 13.398 -12.982 -26.806 1.00 79.12 330 LEU A C 1
ATOM 2715 O O . LEU A 1 330 ? 13.621 -13.781 -27.717 1.00 79.12 330 LEU A O 1
ATOM 2719 N N . GLN A 1 331 ? 12.887 -11.771 -27.025 1.00 73.12 331 GLN A N 1
ATOM 2720 C CA . GLN A 1 331 ? 12.573 -11.260 -28.356 1.00 73.12 331 GLN A CA 1
ATOM 2721 C C . GLN A 1 331 ? 13.837 -11.121 -29.210 1.00 73.12 331 GLN A C 1
ATOM 2723 O O . GLN A 1 331 ? 13.858 -11.585 -30.346 1.00 73.12 331 GLN A O 1
ATOM 2728 N N . VAL A 1 332 ? 14.920 -10.577 -28.646 1.00 77.50 332 VAL A N 1
ATOM 2729 C CA . VAL A 1 332 ? 16.223 -10.494 -29.327 1.00 77.50 332 VAL A CA 1
ATOM 2730 C C . VAL A 1 332 ? 16.717 -11.882 -29.747 1.00 77.50 332 VAL A C 1
ATOM 2732 O O . VAL A 1 332 ? 17.117 -12.069 -30.896 1.00 77.50 332 VAL A O 1
ATOM 2735 N N . ILE A 1 333 ? 16.640 -12.878 -28.856 1.00 79.19 333 ILE A N 1
ATOM 2736 C CA . ILE A 1 333 ? 17.001 -14.268 -29.184 1.00 79.19 333 ILE A CA 1
ATOM 2737 C C . ILE A 1 333 ? 16.141 -14.797 -30.343 1.00 79.19 333 ILE A C 1
ATOM 2739 O O . ILE A 1 333 ? 16.682 -15.417 -31.259 1.00 79.19 333 ILE A O 1
ATOM 2743 N N . SER A 1 334 ? 14.831 -14.536 -30.333 1.00 75.25 334 SER A N 1
ATOM 2744 C CA . SER A 1 334 ? 13.914 -14.955 -31.402 1.00 75.25 334 SER A CA 1
ATOM 2745 C C . SER A 1 334 ? 14.300 -14.357 -32.757 1.00 75.25 334 SER A C 1
ATOM 2747 O O . SER A 1 334 ? 14.467 -15.091 -33.729 1.00 75.25 334 SER A O 1
ATOM 2749 N N . GLU A 1 335 ? 14.525 -13.045 -32.814 1.00 77.12 335 GLU A N 1
ATOM 2750 C CA . GLU A 1 335 ? 14.888 -12.322 -34.042 1.00 77.12 335 GLU A CA 1
ATOM 2751 C C . GLU A 1 335 ? 16.237 -12.785 -34.620 1.00 77.12 335 GLU A C 1
ATOM 2753 O O . GLU A 1 335 ? 16.397 -12.930 -35.839 1.00 77.12 335 GLU A O 1
ATOM 2758 N N . PHE A 1 336 ? 17.218 -13.077 -33.757 1.00 76.12 336 PHE A N 1
ATOM 2759 C CA . PHE A 1 336 ? 18.496 -13.646 -34.190 1.00 76.12 336 PHE A CA 1
ATOM 2760 C C . PHE A 1 336 ? 18.329 -15.043 -34.788 1.00 76.12 336 PHE A C 1
ATOM 2762 O O . PHE A 1 336 ? 18.922 -15.342 -35.828 1.00 76.12 336 PHE A O 1
ATOM 2769 N N . VAL A 1 337 ? 17.517 -15.896 -34.159 1.00 77.44 337 VAL A N 1
ATOM 2770 C CA . VAL A 1 337 ? 17.227 -17.239 -34.677 1.00 77.44 337 VAL A CA 1
ATOM 2771 C C . VAL A 1 337 ? 16.486 -17.147 -36.012 1.00 77.44 337 VAL A C 1
ATOM 2773 O O . VAL A 1 337 ? 16.877 -17.827 -36.958 1.00 77.44 337 VAL A O 1
ATOM 2776 N N . GLU A 1 338 ? 15.494 -16.265 -36.145 1.00 74.94 338 GLU A N 1
ATOM 2777 C CA . GLU A 1 338 ? 14.799 -16.028 -37.417 1.00 74.94 338 GLU A CA 1
ATOM 2778 C C . GLU A 1 338 ? 15.747 -15.559 -38.525 1.00 74.94 338 GLU A C 1
ATOM 2780 O O . GLU A 1 338 ? 15.688 -16.048 -39.657 1.00 74.94 338 GLU A O 1
ATOM 2785 N N . SER A 1 339 ? 16.655 -14.640 -38.204 1.00 74.88 339 SER A N 1
ATOM 2786 C CA . SER A 1 339 ? 17.652 -14.138 -39.152 1.00 74.88 339 SER A CA 1
ATOM 2787 C C . SER A 1 339 ? 18.595 -15.249 -39.623 1.00 74.88 339 SER A C 1
ATOM 2789 O O . SER A 1 339 ? 18.896 -15.345 -40.816 1.00 74.88 339 SER A O 1
ATOM 2791 N N . LEU A 1 340 ? 19.020 -16.130 -38.711 1.00 71.38 340 LEU A N 1
ATOM 2792 C CA . LEU A 1 340 ? 19.834 -17.303 -39.037 1.00 71.38 340 LEU A CA 1
ATOM 2793 C C . LEU A 1 340 ? 19.082 -18.302 -39.920 1.00 71.38 340 LEU A C 1
ATOM 2795 O O . LEU A 1 340 ? 19.674 -18.839 -40.857 1.00 71.38 340 LEU A O 1
ATOM 2799 N N . VAL A 1 341 ? 17.789 -18.521 -39.668 1.00 72.12 341 VAL A N 1
ATOM 2800 C CA . VAL A 1 341 ? 16.939 -19.372 -40.514 1.00 72.12 341 VAL A CA 1
ATOM 2801 C C . VAL A 1 341 ? 16.896 -18.816 -41.937 1.00 72.12 341 VAL A C 1
ATOM 2803 O O . VAL A 1 341 ? 17.273 -19.530 -42.867 1.00 72.12 341 VAL A O 1
ATOM 2806 N N . ARG A 1 342 ? 16.579 -17.527 -42.113 1.00 70.94 342 ARG A N 1
ATOM 2807 C CA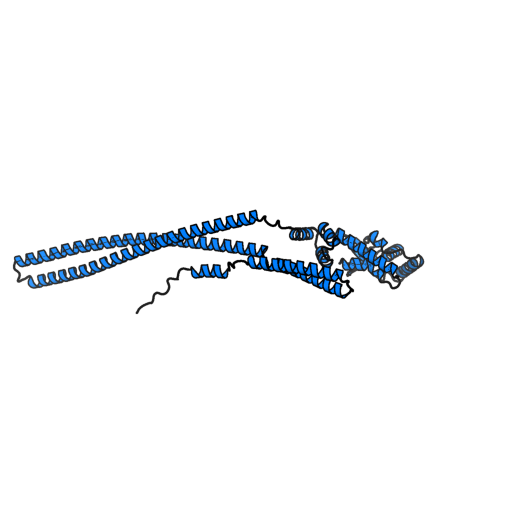 . ARG A 1 342 ? 16.551 -16.874 -43.438 1.00 70.94 342 ARG A CA 1
ATOM 2808 C C . ARG A 1 342 ? 17.902 -16.951 -44.155 1.00 70.94 342 ARG A C 1
ATOM 2810 O O . ARG A 1 342 ? 17.961 -17.218 -45.350 1.00 70.94 342 ARG A O 1
ATOM 2817 N N . PHE A 1 343 ? 19.010 -16.756 -43.437 1.00 66.44 343 PHE A N 1
ATOM 2818 C CA . PHE A 1 343 ? 20.352 -16.903 -44.011 1.00 66.44 343 PHE A CA 1
ATOM 2819 C C . PHE A 1 343 ? 20.650 -18.346 -44.450 1.00 66.44 343 PHE A C 1
ATOM 2821 O O . PHE A 1 343 ? 21.273 -18.566 -45.497 1.00 66.44 343 PHE A O 1
ATOM 2828 N N . SER A 1 344 ? 20.199 -19.329 -43.666 1.00 67.31 344 SER A N 1
ATOM 2829 C CA . SER A 1 344 ? 20.400 -20.746 -43.963 1.00 67.31 344 SER A CA 1
ATOM 2830 C C . SER A 1 344 ? 19.646 -21.198 -45.218 1.00 67.31 344 SER A C 1
ATOM 2832 O O . SER A 1 344 ? 20.169 -22.024 -45.962 1.00 67.31 344 SER A O 1
ATOM 2834 N N . GLU A 1 345 ? 18.487 -20.609 -45.516 1.00 72.19 345 GLU A N 1
ATOM 2835 C CA . GLU A 1 345 ? 17.695 -20.908 -46.719 1.00 72.19 345 GLU A CA 1
ATOM 2836 C C . GLU A 1 345 ? 18.393 -20.468 -48.017 1.00 72.19 345 GLU A C 1
ATOM 2838 O O . GLU A 1 345 ? 18.193 -21.067 -49.074 1.00 72.19 345 GLU A O 1
ATOM 2843 N N . CYS A 1 346 ? 19.265 -19.459 -47.943 1.00 64.81 346 CYS A N 1
ATOM 2844 C CA . CYS A 1 346 ? 19.977 -18.908 -49.097 1.00 64.81 346 CYS A CA 1
ATOM 2845 C C . CYS A 1 346 ? 21.187 -19.747 -49.555 1.00 64.81 346 CYS A C 1
ATOM 2847 O O . CYS A 1 346 ? 21.779 -19.445 -50.592 1.00 64.81 346 CYS A O 1
ATOM 2849 N N . HIS A 1 347 ? 21.584 -20.782 -48.805 1.00 65.88 347 HIS A N 1
ATOM 2850 C CA . HIS A 1 347 ? 22.834 -21.516 -49.028 1.00 65.88 347 HIS A CA 1
ATOM 2851 C C . HIS A 1 347 ? 22.645 -23.038 -48.929 1.00 65.88 347 HIS A C 1
ATOM 2853 O O . HIS A 1 347 ? 21.718 -23.538 -48.298 1.00 65.88 347 HIS A O 1
ATOM 2859 N N . LYS A 1 348 ? 23.555 -23.806 -49.543 1.00 71.19 348 LYS A N 1
ATOM 2860 C CA . LYS A 1 348 ? 23.606 -25.272 -49.402 1.00 71.19 348 LYS A CA 1
ATOM 2861 C C . LYS A 1 348 ? 24.630 -25.657 -48.339 1.00 71.19 348 LYS A C 1
ATOM 2863 O O . LYS A 1 348 ? 25.796 -25.291 -48.452 1.00 71.19 348 LYS A O 1
ATOM 2868 N N . TRP A 1 349 ? 24.202 -26.436 -47.351 1.00 78.88 349 TRP A N 1
ATOM 2869 C CA . TRP A 1 349 ? 25.013 -26.799 -46.187 1.00 78.88 349 TRP A CA 1
ATOM 2870 C C . TRP A 1 349 ? 25.462 -28.260 -46.226 1.00 78.88 349 TRP A C 1
ATOM 2872 O O . TRP A 1 349 ? 24.785 -29.122 -46.785 1.00 78.88 349 TRP A O 1
ATOM 2882 N N . ASN A 1 350 ? 26.613 -28.546 -45.618 1.00 76.50 350 ASN A N 1
ATOM 2883 C CA . ASN A 1 350 ? 27.124 -29.906 -45.472 1.00 76.50 350 ASN A CA 1
ATOM 2884 C C . ASN A 1 350 ? 26.578 -30.578 -44.193 1.00 76.50 350 ASN A C 1
ATOM 2886 O O . ASN A 1 350 ? 25.980 -29.945 -43.320 1.00 76.50 350 ASN A O 1
ATOM 2890 N N . SER A 1 351 ? 26.815 -31.883 -44.048 1.00 82.94 351 SER A N 1
ATOM 2891 C CA . SER A 1 351 ? 26.380 -32.648 -42.869 1.00 82.94 351 SER A CA 1
ATOM 2892 C C . SER A 1 351 ? 27.015 -32.177 -41.553 1.00 82.94 351 SER A C 1
ATOM 2894 O O . SER A 1 351 ? 26.477 -32.436 -40.480 1.00 82.94 351 SER A O 1
ATOM 2896 N N . GLU A 1 352 ? 28.165 -31.505 -41.614 1.00 81.81 352 GLU A N 1
ATOM 2897 C CA . GLU A 1 352 ? 28.852 -30.957 -40.442 1.00 81.81 352 GLU A CA 1
ATOM 2898 C C . GLU A 1 352 ? 28.148 -29.707 -39.897 1.00 81.81 352 GLU A C 1
ATOM 2900 O O . GLU A 1 352 ? 27.957 -29.588 -38.684 1.00 81.81 352 GLU A O 1
ATOM 2905 N N . ALA A 1 353 ? 27.658 -28.834 -40.781 1.00 73.56 353 ALA A N 1
ATOM 2906 C CA . ALA A 1 353 ? 26.814 -27.702 -40.418 1.00 73.56 353 ALA A CA 1
ATOM 2907 C C . ALA A 1 353 ? 25.516 -28.172 -39.735 1.00 73.56 353 ALA A C 1
ATOM 2909 O O . ALA A 1 353 ? 25.179 -27.665 -38.668 1.00 73.56 353 ALA A O 1
ATOM 2910 N N . SER A 1 354 ? 24.858 -29.215 -40.261 1.00 79.75 354 SER A N 1
ATOM 2911 C CA . SER A 1 354 ? 23.656 -29.804 -39.636 1.00 79.75 354 SER A CA 1
ATOM 2912 C C . SER A 1 354 ? 23.924 -30.297 -38.209 1.00 79.75 354 SER A C 1
ATOM 2914 O O . SER A 1 354 ? 23.206 -29.943 -37.277 1.00 79.75 354 SER A O 1
ATOM 2916 N N . ARG A 1 355 ? 25.009 -31.060 -38.003 1.00 84.81 355 ARG A N 1
ATOM 2917 C CA . ARG A 1 355 ? 25.405 -31.542 -36.664 1.00 84.81 355 ARG A CA 1
ATOM 2918 C C . ARG A 1 355 ? 25.749 -30.402 -35.707 1.00 84.81 355 ARG A C 1
ATOM 2920 O O . ARG A 1 355 ? 25.564 -30.536 -34.497 1.00 84.81 355 ARG A O 1
ATOM 2927 N N . THR A 1 356 ? 26.288 -29.305 -36.231 1.00 75.88 356 THR A N 1
ATOM 2928 C CA . THR A 1 356 ? 26.611 -28.113 -35.441 1.00 75.88 356 THR A CA 1
ATOM 2929 C C . THR A 1 356 ? 25.330 -27.426 -34.974 1.00 75.88 356 THR A C 1
ATOM 2931 O O . THR A 1 356 ? 25.185 -27.181 -33.777 1.00 75.88 356 THR A O 1
ATOM 2934 N N . VAL A 1 357 ? 24.360 -27.222 -35.872 1.00 79.69 357 VAL A N 1
ATOM 2935 C CA . VAL A 1 357 ? 23.042 -26.653 -35.541 1.00 79.69 357 VAL A CA 1
ATOM 2936 C C . VAL A 1 357 ? 22.311 -27.513 -34.507 1.00 79.69 357 VAL A C 1
ATOM 2938 O O . VAL A 1 357 ? 21.874 -26.985 -33.488 1.00 79.69 357 VAL A O 1
ATOM 2941 N N . GLU A 1 358 ? 22.263 -28.836 -34.680 1.00 86.50 358 GLU A N 1
ATOM 2942 C CA . GLU A 1 358 ? 21.624 -29.750 -33.715 1.00 86.50 358 GLU A CA 1
ATOM 2943 C C . GLU A 1 358 ? 22.257 -29.694 -32.315 1.00 86.50 358 GLU A C 1
ATOM 2945 O O . GLU A 1 358 ? 21.568 -29.815 -31.296 1.00 86.50 358 GLU A O 1
ATOM 2950 N N . ARG A 1 359 ? 23.583 -29.516 -32.237 1.00 87.00 359 ARG A N 1
ATOM 2951 C CA . ARG A 1 359 ? 24.299 -29.395 -30.960 1.00 87.00 359 ARG A CA 1
ATOM 2952 C C . ARG A 1 359 ? 23.894 -28.119 -30.225 1.00 87.00 359 ARG A C 1
ATOM 2954 O O . ARG A 1 359 ? 23.590 -28.179 -29.033 1.00 87.00 359 ARG A O 1
ATOM 2961 N N . TYR A 1 360 ? 23.877 -26.987 -30.927 1.00 84.00 360 TYR A N 1
ATOM 2962 C CA . TYR A 1 360 ? 23.484 -25.705 -30.342 1.00 84.00 360 TYR A CA 1
ATOM 2963 C C . TYR A 1 360 ? 21.987 -25.651 -30.031 1.00 84.00 360 TYR A C 1
ATOM 2965 O O . TYR A 1 360 ? 21.632 -25.157 -28.966 1.00 84.00 360 TYR A O 1
ATOM 2973 N N . GLN A 1 361 ? 21.129 -26.253 -30.859 1.00 86.62 361 GLN A N 1
ATOM 2974 C CA . GLN A 1 361 ? 19.699 -26.404 -30.580 1.00 86.62 361 GLN A CA 1
ATOM 2975 C C . GLN A 1 361 ? 19.470 -27.090 -29.229 1.00 86.62 361 GLN A C 1
ATOM 2977 O O . GLN A 1 361 ? 18.796 -26.538 -28.366 1.00 86.62 361 GLN A O 1
ATOM 2982 N N . LYS A 1 362 ? 20.089 -28.257 -28.997 1.00 86.31 362 LYS A N 1
ATOM 2983 C CA . LYS A 1 362 ? 19.974 -28.979 -27.715 1.00 86.31 362 LYS A CA 1
ATOM 2984 C C . LYS A 1 362 ? 20.467 -28.151 -26.527 1.00 86.31 362 LYS A C 1
ATOM 2986 O O . LYS A 1 362 ? 19.884 -28.215 -25.446 1.00 86.31 362 LYS A O 1
ATOM 2991 N N . SER A 1 363 ? 21.542 -27.387 -26.716 1.00 88.75 363 SER A N 1
ATOM 2992 C CA . SER A 1 363 ? 22.077 -26.504 -25.677 1.00 88.75 363 SER A CA 1
ATOM 2993 C C . SER A 1 363 ? 21.112 -25.362 -25.343 1.00 88.75 363 SER A C 1
ATOM 2995 O O . SER A 1 363 ? 20.859 -25.106 -24.167 1.00 88.75 363 SER A O 1
ATOM 2997 N N . ILE A 1 364 ? 20.555 -24.698 -26.361 1.00 84.31 364 ILE A N 1
ATOM 2998 C CA . ILE A 1 364 ? 19.602 -23.589 -26.211 1.00 84.31 364 ILE A CA 1
ATOM 2999 C C . ILE A 1 364 ? 18.306 -24.084 -25.560 1.00 84.31 364 ILE A C 1
ATOM 3001 O O . ILE A 1 364 ? 17.848 -23.483 -24.591 1.00 84.31 364 ILE A O 1
ATOM 3005 N N . ASP A 1 365 ? 17.773 -25.227 -25.997 1.00 88.25 365 ASP A N 1
ATOM 3006 C CA . ASP A 1 365 ? 16.584 -25.852 -25.405 1.00 88.25 365 ASP A CA 1
ATOM 3007 C C . ASP A 1 365 ? 16.755 -26.121 -23.905 1.00 88.25 365 ASP A C 1
ATOM 3009 O O . ASP A 1 365 ? 15.859 -25.841 -23.105 1.00 88.25 365 ASP A O 1
ATOM 3013 N N . ASN A 1 366 ? 17.914 -26.646 -23.499 1.00 90.00 366 ASN A N 1
ATOM 3014 C CA . ASN A 1 366 ? 18.208 -26.890 -22.087 1.00 90.00 366 ASN A CA 1
ATOM 3015 C C . ASN A 1 366 ? 18.277 -25.589 -21.277 1.00 90.00 366 ASN A C 1
ATOM 3017 O O . ASN A 1 366 ? 17.758 -25.540 -20.157 1.00 90.00 366 ASN A O 1
ATOM 3021 N N . LEU A 1 367 ? 18.882 -24.535 -21.831 1.00 89.12 367 LEU A N 1
ATOM 3022 C CA . LEU A 1 367 ? 18.952 -23.224 -21.181 1.00 89.12 367 LEU A CA 1
ATOM 3023 C C . LEU A 1 367 ? 17.563 -22.591 -21.036 1.00 89.12 367 LEU A C 1
ATOM 3025 O O . LEU A 1 367 ? 17.224 -22.134 -19.946 1.00 89.12 367 LEU A O 1
ATOM 3029 N N . LEU A 1 368 ? 16.729 -22.640 -22.078 1.00 87.25 368 LEU A N 1
ATOM 3030 C CA . LEU A 1 368 ? 15.357 -22.124 -22.039 1.00 87.25 368 LEU A CA 1
ATOM 3031 C C . LEU A 1 368 ? 14.488 -22.894 -21.036 1.00 87.25 368 LEU A C 1
ATOM 3033 O O . LEU A 1 368 ? 13.757 -22.288 -20.254 1.00 87.25 368 LEU A O 1
ATOM 3037 N N . ARG A 1 369 ? 14.609 -24.226 -20.976 1.00 89.69 369 ARG A N 1
ATOM 3038 C CA . ARG A 1 369 ? 13.911 -25.041 -19.963 1.00 89.69 369 ARG A CA 1
ATOM 3039 C C . ARG A 1 369 ? 14.340 -24.680 -18.543 1.00 89.69 369 ARG A C 1
ATOM 3041 O O . ARG A 1 369 ? 13.488 -24.604 -17.656 1.00 89.69 369 ARG A O 1
ATOM 3048 N N . ARG A 1 370 ? 15.637 -24.442 -18.317 1.00 90.56 370 ARG A N 1
ATOM 3049 C CA . ARG A 1 370 ? 16.156 -23.990 -17.018 1.00 90.56 370 ARG A CA 1
ATOM 3050 C C . ARG A 1 370 ? 15.635 -22.598 -16.661 1.00 90.56 370 ARG A C 1
ATOM 3052 O O . ARG A 1 370 ? 15.193 -22.416 -15.532 1.00 90.56 370 ARG A O 1
ATOM 3059 N N . LEU A 1 371 ? 15.627 -21.662 -17.611 1.00 85.69 371 LEU A N 1
ATOM 3060 C CA . LEU A 1 371 ? 15.076 -20.317 -17.430 1.00 85.69 371 LEU A CA 1
ATOM 3061 C C . LEU A 1 371 ? 13.602 -20.375 -17.011 1.00 85.69 371 LEU A C 1
ATOM 3063 O O . LEU A 1 371 ? 13.227 -19.789 -16.001 1.00 85.69 371 LEU A O 1
ATOM 3067 N N . VAL A 1 372 ? 12.779 -21.147 -17.728 1.00 85.88 372 VAL A N 1
ATOM 3068 C CA . VAL A 1 372 ? 11.358 -21.332 -17.387 1.00 85.88 372 VAL A CA 1
ATOM 3069 C C . VAL A 1 372 ? 11.196 -21.920 -15.986 1.00 85.88 372 VAL A C 1
ATOM 3071 O O . VAL A 1 372 ? 10.302 -21.505 -15.252 1.00 85.88 372 VAL A O 1
ATOM 3074 N N . LYS A 1 373 ? 12.046 -22.877 -15.600 1.00 87.94 373 LYS A N 1
ATOM 3075 C CA . LYS A 1 373 ? 12.009 -23.472 -14.260 1.00 87.94 373 LYS A CA 1
ATOM 3076 C C . LYS A 1 373 ? 12.332 -22.442 -13.173 1.00 87.94 373 LYS A C 1
ATOM 3078 O O . LYS A 1 373 ? 11.572 -22.363 -12.217 1.00 87.94 373 LYS A O 1
ATOM 3083 N N . GLU A 1 374 ? 13.396 -21.655 -13.337 1.00 83.62 374 GLU A N 1
ATOM 3084 C CA . GLU A 1 374 ? 13.809 -20.621 -12.372 1.00 83.62 374 GLU A CA 1
ATOM 3085 C C . GLU A 1 374 ? 12.767 -19.508 -12.225 1.00 83.62 374 GLU A C 1
ATOM 3087 O O . GLU A 1 374 ? 12.412 -19.133 -11.109 1.00 83.62 374 GLU A O 1
ATOM 3092 N N . VAL A 1 375 ? 12.223 -19.016 -13.343 1.00 82.25 375 VAL A N 1
ATOM 3093 C CA . VAL A 1 375 ? 11.177 -17.981 -13.331 1.00 82.25 375 VAL A CA 1
ATOM 3094 C C . VAL A 1 375 ? 9.902 -18.502 -12.664 1.00 82.25 375 VAL A C 1
ATOM 3096 O O . VAL A 1 375 ? 9.260 -17.771 -11.918 1.00 82.25 375 VAL A O 1
ATOM 3099 N N . LYS A 1 376 ? 9.550 -19.779 -12.872 1.00 79.25 376 LYS A N 1
ATOM 3100 C CA . LYS A 1 376 ? 8.410 -20.410 -12.191 1.00 79.25 376 LYS A CA 1
ATOM 3101 C C . LYS A 1 376 ? 8.647 -20.624 -10.699 1.00 79.25 376 LYS A C 1
ATOM 3103 O O . LYS A 1 376 ? 7.732 -20.394 -9.921 1.00 79.25 376 LYS A O 1
ATOM 3108 N N . SER A 1 377 ? 9.839 -21.059 -10.289 1.00 75.44 377 SER A N 1
ATOM 3109 C CA . SER A 1 377 ? 10.146 -21.276 -8.868 1.00 75.44 377 SER A CA 1
ATOM 3110 C C . SER A 1 377 ? 10.261 -19.981 -8.067 1.00 75.44 377 SER A C 1
ATOM 3112 O O . SER A 1 377 ? 10.147 -20.023 -6.850 1.00 75.44 377 SER A O 1
ATOM 3114 N N . ARG A 1 378 ? 10.494 -18.850 -8.740 1.00 71.88 378 ARG A N 1
ATOM 3115 C CA . ARG A 1 378 ? 10.605 -17.513 -8.140 1.00 71.88 378 ARG A CA 1
ATOM 3116 C C . ARG A 1 378 ? 9.407 -16.624 -8.486 1.00 71.88 378 ARG A C 1
ATOM 3118 O O . ARG A 1 378 ? 9.538 -15.402 -8.529 1.00 71.88 378 ARG A O 1
ATOM 3125 N N . GLN A 1 379 ? 8.252 -17.223 -8.791 1.00 63.84 379 GLN A N 1
ATOM 3126 C CA . GLN A 1 379 ? 7.016 -16.458 -8.920 1.00 63.84 379 GLN A CA 1
ATOM 3127 C C . GLN A 1 379 ? 6.767 -15.728 -7.606 1.00 63.84 379 GLN A C 1
ATOM 3129 O O . GLN A 1 379 ? 6.839 -16.342 -6.544 1.00 63.84 379 GLN A O 1
ATOM 3134 N N . LYS A 1 380 ? 6.508 -14.419 -7.688 1.00 58.12 380 LYS A N 1
ATOM 3135 C CA . LYS A 1 380 ? 6.105 -13.643 -6.518 1.00 58.12 380 LYS A CA 1
ATOM 3136 C C . LYS A 1 380 ? 4.933 -14.367 -5.859 1.00 58.12 380 LYS A C 1
ATOM 3138 O O . LYS A 1 380 ? 3.945 -14.649 -6.541 1.00 58.12 380 LYS A O 1
ATOM 3143 N N . GLU A 1 381 ? 5.021 -14.625 -4.558 1.00 49.66 381 GLU A N 1
ATOM 3144 C CA . GLU A 1 381 ? 3.799 -14.712 -3.769 1.00 49.66 381 GLU A CA 1
ATOM 3145 C C . GLU A 1 381 ? 3.095 -13.378 -3.995 1.00 49.66 381 GLU A C 1
ATOM 3147 O O . GLU A 1 381 ? 3.692 -12.313 -3.823 1.00 49.66 381 GLU A O 1
ATOM 3152 N N . ALA A 1 382 ? 1.885 -13.423 -4.542 1.00 38.91 382 ALA A N 1
ATOM 3153 C CA . ALA A 1 382 ? 1.103 -12.221 -4.698 1.00 38.91 382 ALA A CA 1
ATOM 3154 C C . ALA A 1 382 ? 0.813 -11.716 -3.284 1.00 38.91 382 ALA A C 1
ATOM 3156 O O . ALA A 1 382 ? -0.174 -12.118 -2.687 1.00 38.91 382 ALA A O 1
ATOM 3157 N N . VAL A 1 383 ? 1.626 -10.796 -2.764 1.00 46.53 383 VAL A N 1
ATOM 3158 C CA . VAL A 1 383 ? 1.120 -9.812 -1.808 1.00 46.53 383 VAL A CA 1
ATOM 3159 C C . VAL A 1 383 ? 0.242 -8.901 -2.651 1.00 46.53 383 VAL A C 1
ATOM 3161 O O . VAL A 1 383 ? 0.625 -7.838 -3.125 1.00 46.53 383 VAL A O 1
ATOM 3164 N N . SER A 1 384 ? -0.906 -9.447 -3.032 1.00 40.09 384 SER A N 1
ATOM 3165 C CA . SER A 1 384 ? -1.883 -8.741 -3.817 1.00 40.09 384 SER A CA 1
ATOM 3166 C C . SER A 1 384 ? -2.293 -7.558 -2.963 1.00 40.09 384 SER A C 1
ATOM 3168 O O . SER A 1 384 ? -2.735 -7.745 -1.832 1.00 40.09 384 SER A O 1
ATOM 3170 N N . VAL A 1 385 ? -2.179 -6.347 -3.499 1.00 42.81 385 VAL A N 1
ATOM 3171 C CA . VAL A 1 385 ? -2.797 -5.158 -2.904 1.00 42.81 385 VAL A CA 1
ATOM 3172 C C . VAL A 1 385 ? -4.262 -5.456 -2.561 1.00 42.81 385 VAL A C 1
ATOM 3174 O O . VAL A 1 385 ? -4.741 -5.017 -1.532 1.00 42.81 385 VAL A O 1
ATOM 3177 N N . GLU A 1 386 ? -4.926 -6.326 -3.327 1.00 41.53 386 GLU A N 1
ATOM 3178 C CA . GLU A 1 386 ? -6.269 -6.850 -3.070 1.00 41.53 386 GLU A CA 1
ATOM 3179 C C . GLU A 1 386 ? -6.363 -7.805 -1.856 1.00 41.53 386 GLU A C 1
ATOM 3181 O O . GLU A 1 386 ? -7.405 -7.853 -1.214 1.00 41.53 386 GLU A O 1
ATOM 3186 N N . GLU A 1 387 ? -5.326 -8.579 -1.519 1.00 45.19 387 GLU A N 1
ATOM 3187 C CA . GLU A 1 387 ? -5.262 -9.410 -0.300 1.00 45.19 387 GLU A CA 1
ATOM 3188 C C . GLU A 1 387 ? -4.865 -8.591 0.926 1.00 45.19 387 GLU A C 1
ATOM 3190 O O . GLU A 1 387 ? -5.433 -8.796 1.997 1.00 45.19 387 GLU A O 1
ATOM 3195 N N . SER A 1 388 ? -3.973 -7.613 0.771 1.00 42.50 388 SER A N 1
ATOM 3196 C CA . SER A 1 388 ? -3.681 -6.613 1.798 1.00 42.50 388 SER A CA 1
ATOM 3197 C C . SER A 1 388 ? -4.923 -5.763 2.082 1.00 42.50 388 SER A C 1
ATOM 3199 O O . SER A 1 388 ? -5.310 -5.621 3.237 1.00 42.50 388 SER A O 1
ATOM 3201 N N . GLU A 1 389 ? -5.626 -5.285 1.053 1.00 44.88 389 GLU A N 1
ATOM 3202 C CA . GLU A 1 389 ? -6.888 -4.545 1.166 1.00 44.88 389 GLU A CA 1
ATOM 3203 C C . GLU A 1 389 ? -8.031 -5.422 1.683 1.00 44.88 389 GLU A C 1
ATOM 3205 O O . GLU A 1 389 ? -8.796 -4.954 2.520 1.00 44.88 389 GLU A O 1
ATOM 3210 N N . LYS A 1 390 ? -8.143 -6.697 1.281 1.00 48.03 390 LYS A N 1
ATOM 3211 C CA . LYS A 1 390 ? -9.120 -7.638 1.868 1.00 48.03 390 LYS A CA 1
ATOM 3212 C C . LYS A 1 390 ? -8.795 -7.966 3.319 1.00 48.03 390 LYS A C 1
ATOM 3214 O O . LYS A 1 390 ? -9.719 -8.056 4.119 1.00 48.03 390 LYS A O 1
ATOM 3219 N N . ALA A 1 391 ? -7.525 -8.108 3.692 1.00 45.00 391 ALA A N 1
ATOM 3220 C CA . ALA A 1 391 ? -7.116 -8.307 5.079 1.00 45.00 391 ALA A CA 1
ATOM 3221 C C . ALA A 1 391 ? -7.364 -7.050 5.927 1.00 45.00 391 ALA A C 1
ATOM 3223 O O . ALA A 1 391 ? -7.756 -7.174 7.085 1.00 45.00 391 ALA A O 1
ATOM 3224 N N . ILE A 1 392 ? -7.200 -5.855 5.351 1.00 47.31 392 ILE A N 1
ATOM 3225 C CA . ILE A 1 392 ? -7.515 -4.563 5.978 1.00 47.31 392 ILE A CA 1
ATOM 3226 C C . ILE A 1 392 ? -9.039 -4.373 6.103 1.00 47.31 392 ILE A C 1
ATOM 3228 O O . ILE A 1 392 ? -9.519 -3.996 7.172 1.00 47.31 392 ILE A O 1
ATOM 3232 N N . ALA A 1 393 ? -9.812 -4.693 5.062 1.00 46.31 393 ALA A N 1
ATOM 3233 C CA . ALA A 1 393 ? -11.271 -4.568 5.027 1.00 46.31 393 ALA A CA 1
ATOM 3234 C C . ALA A 1 393 ? -11.985 -5.622 5.890 1.00 46.31 393 ALA A C 1
ATOM 3236 O O . ALA A 1 393 ? -12.992 -5.314 6.524 1.00 46.31 393 ALA A O 1
ATOM 3237 N N . ALA A 1 394 ? -11.449 -6.842 5.983 1.00 48.16 394 ALA A N 1
ATOM 3238 C CA . ALA A 1 394 ? -11.964 -7.896 6.860 1.00 48.16 394 ALA A CA 1
ATOM 3239 C C . ALA A 1 394 ? -11.656 -7.657 8.354 1.00 48.16 394 ALA A C 1
ATOM 3241 O O . ALA A 1 394 ? -12.172 -8.379 9.202 1.00 48.16 394 ALA A O 1
ATOM 3242 N N . GLN A 1 395 ? -10.825 -6.659 8.688 1.00 47.06 395 GLN A N 1
ATOM 3243 C CA . GLN A 1 395 ? -10.403 -6.320 10.057 1.00 47.06 395 GLN A CA 1
ATOM 3244 C C . GLN A 1 395 ? -10.898 -4.941 10.528 1.00 47.06 395 GLN A C 1
ATOM 3246 O O . GLN A 1 395 ? -10.411 -4.424 11.544 1.00 47.06 395 GLN A O 1
ATOM 3251 N N . ALA A 1 396 ? -11.834 -4.321 9.804 1.00 38.88 396 ALA A N 1
ATOM 3252 C CA . ALA A 1 396 ? -12.572 -3.171 10.312 1.00 38.88 396 ALA A CA 1
ATOM 3253 C C . ALA A 1 396 ? -13.505 -3.632 11.450 1.00 38.88 396 ALA A C 1
ATOM 3255 O O . ALA A 1 396 ? -14.171 -4.660 11.294 1.00 38.88 396 ALA A O 1
ATOM 3256 N N . PRO A 1 397 ? -13.579 -2.914 12.585 1.00 37.06 397 PRO A N 1
ATOM 3257 C CA . PRO A 1 397 ? -14.577 -3.216 13.599 1.00 37.06 397 PRO A CA 1
ATOM 3258 C C . PRO A 1 397 ? -15.968 -3.074 12.975 1.00 37.06 397 PRO A C 1
ATOM 3260 O O . PRO A 1 397 ? -16.250 -2.116 12.247 1.00 37.06 397 PRO A O 1
ATOM 3263 N N . VAL A 1 398 ? -16.823 -4.063 13.237 1.00 34.72 398 VAL A N 1
ATOM 3264 C CA . VAL A 1 398 ? -18.249 -4.021 12.912 1.00 34.72 398 VAL A CA 1
ATOM 3265 C C . VAL A 1 398 ? -18.793 -2.697 13.442 1.00 34.72 398 VAL A C 1
ATOM 3267 O O . VAL A 1 398 ? -18.700 -2.425 14.638 1.00 34.72 398 VAL A O 1
ATOM 3270 N N . LYS A 1 399 ? -19.313 -1.848 12.547 1.00 36.50 399 LYS A N 1
ATOM 3271 C CA . LYS A 1 399 ? -20.009 -0.622 12.946 1.00 36.50 399 LYS A CA 1
ATOM 3272 C C . LYS A 1 399 ? -21.088 -0.987 13.973 1.00 36.50 399 LYS A C 1
ATOM 3274 O O . LYS A 1 399 ? -21.880 -1.887 13.687 1.00 36.50 399 LYS A O 1
ATOM 3279 N N . PRO A 1 400 ? -21.180 -0.290 15.114 1.00 36.75 400 PRO A N 1
ATOM 3280 C CA . PRO A 1 400 ? -22.334 -0.401 15.986 1.00 36.75 400 PRO A CA 1
ATOM 3281 C C . PRO A 1 400 ? -23.476 0.405 15.358 1.00 36.75 400 PRO A C 1
ATOM 3283 O O . PRO A 1 400 ? -23.753 1.517 15.780 1.00 36.75 400 PRO A O 1
ATOM 3286 N N . ASP A 1 401 ? -24.099 -0.128 14.312 1.00 46.12 401 ASP A N 1
ATOM 3287 C CA . ASP A 1 401 ? -25.378 0.372 13.805 1.00 46.12 401 ASP A CA 1
ATOM 3288 C C . ASP A 1 401 ? -26.197 -0.816 13.304 1.00 46.12 401 ASP A C 1
ATOM 3290 O O . ASP A 1 401 ? -26.121 -1.225 12.151 1.00 46.12 401 ASP A O 1
ATOM 3294 N N . ASP A 1 402 ? -26.906 -1.421 14.252 1.00 36.22 402 ASP A N 1
ATOM 3295 C CA . ASP A 1 402 ? -28.305 -1.809 14.092 1.00 36.22 402 ASP A CA 1
ATOM 3296 C C . ASP A 1 402 ? -28.840 -2.136 15.492 1.00 36.22 402 ASP A C 1
ATOM 3298 O O . ASP A 1 402 ? -28.848 -3.278 15.954 1.00 36.22 402 ASP A O 1
ATOM 3302 N N . GLN A 1 403 ? -29.261 -1.095 16.218 1.00 33.91 403 GLN A N 1
ATOM 3303 C CA . GLN A 1 403 ? -30.272 -1.282 17.253 1.00 33.91 403 GLN A CA 1
ATOM 3304 C C . GLN A 1 403 ? -31.585 -1.626 16.538 1.00 33.91 403 GLN A C 1
ATOM 3306 O O . GLN A 1 403 ? -32.099 -0.776 15.804 1.00 33.91 403 GLN A O 1
ATOM 3311 N N . PRO A 1 404 ? -32.196 -2.804 16.763 1.00 36.12 404 PRO A N 1
ATOM 3312 C CA . PRO A 1 404 ? -33.596 -2.960 16.442 1.00 36.12 404 PRO A CA 1
ATOM 3313 C C . PRO A 1 404 ? -34.362 -2.078 17.425 1.00 36.12 404 PRO A C 1
ATOM 3315 O O . PRO A 1 404 ? -34.431 -2.354 18.624 1.00 36.12 404 PRO A O 1
ATOM 3318 N N . THR A 1 405 ? -34.925 -0.994 16.908 1.00 39.97 405 THR A N 1
ATOM 3319 C CA . THR A 1 405 ? -36.039 -0.307 17.551 1.00 39.97 405 THR A CA 1
ATOM 3320 C C . THR A 1 405 ? -37.168 -1.325 17.700 1.00 39.97 405 THR A C 1
ATOM 3322 O O . THR A 1 405 ? -37.818 -1.711 16.731 1.00 39.97 405 THR A O 1
ATOM 3325 N N . ALA A 1 406 ? -37.345 -1.828 18.919 1.00 35.38 406 ALA A N 1
ATOM 3326 C CA . ALA A 1 406 ? -38.502 -2.629 19.280 1.00 35.38 406 ALA A CA 1
ATOM 3327 C C . ALA A 1 406 ? -39.733 -1.713 19.413 1.00 35.38 406 ALA A C 1
ATOM 3329 O O . ALA A 1 406 ? -39.598 -0.622 19.978 1.00 35.38 406 ALA A O 1
ATOM 3330 N N . PRO A 1 407 ? -40.920 -2.118 18.932 1.00 45.09 407 PRO A N 1
ATOM 3331 C CA . PRO A 1 407 ? -42.170 -1.683 19.539 1.00 45.09 407 PRO A CA 1
ATOM 3332 C C . PRO A 1 407 ? -42.383 -2.328 20.915 1.00 45.09 407 PRO A C 1
ATOM 3334 O O . PRO A 1 407 ? -42.004 -3.512 21.091 1.00 45.09 407 PRO A O 1
#

pLDDT: mean 74.49, std 12.92, range [33.91, 93.06]

Secondary structure (DSSP, 8-state):
-EEEEEEEGGGEE--HHHHTTSPPPPHHHHHHHHHHHHHH---SPEEEEEETTEEEEEE-HHHHHHHHHTT-SEEEEEE--SHHHHHHHHHGGGGSTT--HHHHHHHHHHHHHHHHHHHHHHS-HHHHHHHHTTSS-HHHHHHHTTS-HHHHHHHHHHH--------HHHHHHHHHHHHHHHHHHHHHHHHHHHHHHHHHHHHHHHHHHHHHHHHHHHHHHHHHHHHHHHHHHHHHHHHHHTTT--HHHHHHHHHHHHHHHHHHHHHHHHHHHHHHHHHHHHHHHHHHHHHHHHHHHHHHHHHHHHHHHHHHHHHHHHHHS-HHHHHHHHHHHHHHHHHHHHHHHTS---HHHHHHHHHHHHHHHHHHHHHHHHHHHTPPP---HHHHHHHHHTTSPPPS-------

Foldseek 3Di:
DAWPFKDFLVQEDEDPLLVVLDDDDDPVVLVVLLVCCLVPNDPDAFEWEDDPPGTYTNDDPSSSVSCVVSVNRITTHGYDPDPVSSLCSSCVVVPPPPDDPVVNVVSVVSSVVVVLVLLCVQEDPVVNVCVVVVVDDPVRSVVSSVDHHVVNVVVCVVVPPPPPPQPVVNVVVVVVVVVVVVVVLVVVLVVLVVVLVVLVVVLVVLVVVLVVLVVVLVVLVVVLVVLVVVLVVLVVVCVVCVVPDDPVVVVVSVVVNVVSVVVNVVSVVSSVVSVVSSVVSVVVSVVSVVVSVVSVVVSVVSLVVVLVVVVVVVVVCCVVVPVVVVVVVVVVVVVVVVVVVVVPVVDDDDPVVVVVVVVVVVVVVVVVVVVVVVCVVPPDPCPPPVVSVVVVVVPDPDPPDDDPPDD